Protein AF-A0A9W8A0L0-F1 (afdb_monomer_lite)

Sequence (591 aa):
MSHERRNELFIKKLQQCCIIFDFDDIEGELEGKEAKSKTLEEIIQYITTVKNVLTEDVYPYIFNMISSNLFRTIPPQVINYVDNFDPEEDEPELEPSWPHLQLVYGFFLRFIESSEFNVNLARHFIDQRFILDLLALFDSEDPREREYLKTMLHRIYGKVLTLRAFIRKSINYIFLQFIYESERHNGIAELLEILGSIINGFTLPLKDEHKSFLNRVLLPMHKAKPMAMYHPQLAYCTVQFIDKDSTLAPKIIATLLRYWPKVNSPKEIMYLNELEEILMVTKPEEFFKVLEPVFKKLTECIMSLHFQISERALAFWKNSSIVNFVQNNLDSVLPIVLAGIYGNIAPHWNRNINHQIYATIKLFIESDPALFDECLGEYRKKRAYEVNRRKKSIHMWEHVVKEANKNKETNNVPTNGHSIPSCSPMPDPLYSMGPGSASDTELNEQTIKKMTEELDMLIEHIRNEKPEDAMTSYSIGGMDDSEYSMDASNIESMEQAFGHNQYIYDFSHPIATHMNQQIDQQWAARMSYSDMSDSRSLNDNASHISQSSDLNTDHHIPTSNEAYSTLSTETNDSPPSNIRSQQSSTTQTQT

Structure (mmCIF, N/CA/C/O backbone):
data_AF-A0A9W8A0L0-F1
#
_entry.id   AF-A0A9W8A0L0-F1
#
loop_
_atom_site.group_PDB
_atom_site.id
_atom_site.type_symbol
_atom_site.label_atom_id
_atom_site.label_alt_id
_atom_site.label_comp_id
_atom_site.label_asym_id
_atom_site.label_entity_id
_atom_site.label_seq_id
_atom_site.pdbx_PDB_ins_code
_atom_site.Cartn_x
_atom_site.Cartn_y
_atom_site.Cartn_z
_atom_site.occupancy
_atom_site.B_iso_or_equiv
_atom_site.auth_seq_id
_atom_site.auth_comp_id
_atom_site.auth_asym_id
_atom_site.auth_atom_id
_atom_site.pdbx_PDB_model_num
ATOM 1 N N . MET A 1 1 ? -20.307 6.248 46.772 1.00 56.69 1 MET A N 1
ATOM 2 C CA . MET A 1 1 ? -21.294 5.247 46.296 1.00 56.69 1 MET A CA 1
ATOM 3 C C . MET A 1 1 ? -20.691 3.852 46.422 1.00 56.69 1 MET A C 1
ATOM 5 O O . MET A 1 1 ? -19.475 3.738 46.280 1.00 56.69 1 MET A O 1
ATOM 9 N N . SER A 1 2 ? -21.495 2.809 46.668 1.00 72.19 2 SER A N 1
ATOM 10 C CA . SER A 1 2 ? -21.022 1.410 46.613 1.00 72.19 2 SER A CA 1
ATOM 11 C C . SER A 1 2 ? -20.480 1.062 45.215 1.00 72.19 2 SER A C 1
ATOM 13 O O . SER A 1 2 ? -20.661 1.834 44.269 1.00 72.19 2 SER A O 1
ATOM 15 N N . HIS A 1 3 ? -19.746 -0.048 45.078 1.00 72.00 3 HIS A N 1
ATOM 16 C CA . HIS A 1 3 ? -19.274 -0.503 43.761 1.00 72.00 3 HIS A CA 1
ATOM 17 C C . HIS A 1 3 ? -20.447 -0.933 42.869 1.00 72.00 3 HIS A C 1
ATOM 19 O O . HIS A 1 3 ? -20.570 -0.430 41.759 1.00 72.00 3 HIS A O 1
ATOM 25 N N . GLU A 1 4 ? -21.375 -1.733 43.396 1.00 75.75 4 GLU A N 1
ATOM 26 C CA . GLU A 1 4 ? -22.591 -2.173 42.692 1.00 75.75 4 GLU A CA 1
ATOM 27 C C . GLU A 1 4 ? -23.390 -0.992 42.127 1.00 75.75 4 GLU A C 1
ATOM 29 O O . GLU A 1 4 ? -23.675 -0.942 40.935 1.00 75.75 4 GLU A O 1
ATOM 34 N N . ARG A 1 5 ? -23.659 0.039 42.944 1.00 81.94 5 ARG A N 1
ATOM 35 C CA . ARG A 1 5 ? -24.431 1.208 42.497 1.00 81.94 5 ARG A CA 1
ATOM 36 C C . ARG A 1 5 ? -23.683 2.082 41.481 1.00 81.94 5 ARG A C 1
ATOM 38 O O . ARG A 1 5 ? -24.320 2.857 40.771 1.00 81.94 5 ARG A O 1
ATOM 45 N N . ARG A 1 6 ? -22.349 1.981 41.403 1.00 83.38 6 ARG A N 1
ATOM 46 C CA . ARG A 1 6 ? -21.557 2.594 40.323 1.00 83.38 6 ARG A CA 1
ATOM 47 C C . ARG A 1 6 ? -21.678 1.786 39.030 1.00 83.38 6 ARG A C 1
ATOM 49 O O . ARG A 1 6 ? -21.930 2.394 37.996 1.00 83.38 6 ARG A O 1
ATOM 56 N N . ASN A 1 7 ? -21.623 0.455 39.096 1.00 84.50 7 ASN A N 1
ATOM 57 C CA . ASN A 1 7 ? -21.830 -0.412 37.931 1.00 84.50 7 ASN A CA 1
ATOM 58 C C . ASN A 1 7 ? -23.259 -0.285 37.364 1.00 84.50 7 ASN A C 1
ATOM 60 O O . ASN A 1 7 ? -23.419 -0.134 36.156 1.00 84.50 7 ASN A O 1
ATOM 64 N N . GLU A 1 8 ? -24.293 -0.236 38.212 1.00 88.25 8 GLU A N 1
ATOM 65 C CA . GLU A 1 8 ? -25.675 0.038 37.775 1.00 88.25 8 GLU A CA 1
ATOM 66 C C . GLU A 1 8 ? -25.806 1.382 37.043 1.00 88.25 8 GLU A C 1
ATOM 68 O O . GLU A 1 8 ? -26.499 1.481 36.030 1.00 88.25 8 GLU A O 1
ATOM 73 N N . LEU A 1 9 ? -25.161 2.436 37.561 1.00 90.38 9 LEU A N 1
ATOM 74 C CA . LEU A 1 9 ? -25.181 3.756 36.930 1.00 90.38 9 LEU A CA 1
ATOM 75 C C . LEU A 1 9 ? -24.425 3.741 35.595 1.00 90.38 9 LEU A C 1
ATOM 77 O O . LEU A 1 9 ? -24.888 4.350 34.635 1.00 90.38 9 LEU A O 1
ATOM 81 N N . PHE A 1 10 ? -23.306 3.017 35.520 1.00 90.06 10 PHE A N 1
ATOM 82 C CA . PHE A 1 10 ? -22.529 2.850 34.295 1.00 90.06 10 PHE A CA 1
ATOM 83 C C . PHE A 1 10 ? -23.339 2.155 33.193 1.00 90.06 10 PHE A C 1
ATOM 85 O O . PHE A 1 10 ? -23.422 2.672 32.082 1.00 90.06 10 PHE A O 1
ATOM 92 N N . ILE A 1 11 ? -24.028 1.054 33.518 1.00 92.19 11 ILE A N 1
ATOM 93 C CA . ILE A 1 11 ? -24.929 0.352 32.586 1.00 92.19 11 ILE A CA 1
ATOM 94 C C . ILE A 1 11 ? -26.030 1.291 32.073 1.00 92.19 11 ILE A C 1
ATOM 96 O O . ILE A 1 11 ? -26.274 1.347 30.869 1.00 92.19 11 ILE A O 1
ATOM 100 N N . LYS A 1 12 ? -26.648 2.092 32.952 1.00 92.62 12 LYS A N 1
ATOM 101 C CA . LYS A 1 12 ? -27.670 3.071 32.543 1.00 92.62 12 LYS A CA 1
ATOM 102 C C . LYS A 1 12 ? -27.126 4.151 31.607 1.00 92.62 12 LYS A C 1
ATOM 104 O O . LYS A 1 12 ? -27.813 4.516 30.658 1.00 92.62 12 LYS A O 1
ATOM 109 N N . LYS A 1 13 ? -25.901 4.636 31.836 1.00 93.56 13 LYS A N 1
ATOM 110 C CA . LYS A 1 13 ? -25.249 5.600 30.935 1.00 93.56 13 LYS A CA 1
ATOM 111 C C . LYS A 1 13 ? -24.932 4.979 29.570 1.00 93.56 13 LYS A C 1
ATOM 113 O O . LYS A 1 13 ? -25.239 5.592 28.556 1.00 93.56 13 LYS A O 1
ATOM 118 N N . LEU A 1 14 ? -24.438 3.736 29.523 1.00 93.38 14 LEU A N 1
ATOM 119 C CA . LEU A 1 14 ? -24.243 3.000 28.262 1.00 93.38 14 LEU A CA 1
ATOM 120 C C . LEU A 1 14 ? -25.555 2.830 27.476 1.00 93.38 14 LEU A C 1
ATOM 122 O O . LEU A 1 14 ? -25.576 3.040 26.266 1.00 93.38 14 LEU A O 1
ATOM 126 N N . GLN A 1 15 ? -26.656 2.497 28.160 1.00 93.94 15 GLN A N 1
ATOM 127 C CA . GLN A 1 15 ? -27.988 2.403 27.550 1.00 93.94 15 GLN A CA 1
ATOM 128 C C . GLN A 1 15 ? -28.473 3.755 27.004 1.00 93.94 15 GLN A C 1
ATOM 130 O O . GLN A 1 15 ? -29.005 3.805 25.900 1.00 93.94 15 GLN A O 1
ATOM 135 N N . GLN A 1 16 ? -28.247 4.855 27.728 1.00 91.69 16 GLN A N 1
ATOM 136 C CA . GLN A 1 16 ? -28.573 6.205 27.254 1.00 91.69 16 GLN A CA 1
ATOM 137 C C . GLN A 1 16 ? -27.762 6.584 26.000 1.00 91.69 16 GLN A C 1
ATOM 139 O O . GLN A 1 16 ? -28.307 7.166 25.066 1.00 91.69 16 GLN A O 1
ATOM 144 N N . CYS A 1 17 ? -26.489 6.188 25.927 1.00 94.06 17 CYS A N 1
ATOM 145 C CA . CYS A 1 17 ? -25.644 6.390 24.747 1.00 94.06 17 CYS A CA 1
ATOM 146 C C . CYS A 1 17 ? -26.036 5.530 23.526 1.00 94.06 17 CYS A C 1
ATOM 148 O O . CYS A 1 17 ? -25.494 5.758 22.446 1.00 94.06 17 CYS A O 1
ATOM 150 N N . CYS A 1 18 ? -26.970 4.577 23.655 1.00 93.50 18 CYS A N 1
ATOM 151 C CA . CYS A 1 18 ? -27.536 3.846 22.511 1.00 93.50 18 CYS A CA 1
ATOM 152 C C . CYS A 1 18 ? -28.549 4.681 21.704 1.00 93.50 18 CYS A C 1
ATOM 154 O O . CYS A 1 18 ? -28.929 4.264 20.615 1.00 93.50 18 CYS A O 1
ATOM 156 N N . ILE A 1 19 ? -29.008 5.829 22.222 1.00 91.19 19 ILE A N 1
ATOM 157 C CA . ILE A 1 19 ? -29.920 6.725 21.499 1.00 91.19 19 ILE A CA 1
ATOM 158 C C . ILE A 1 19 ? -29.144 7.397 20.358 1.00 91.19 19 ILE A C 1
ATOM 160 O O . ILE A 1 19 ? -28.115 8.043 20.588 1.00 91.19 19 ILE A O 1
ATOM 164 N N . ILE A 1 20 ? -29.622 7.213 19.129 1.00 89.12 20 ILE A N 1
ATOM 165 C CA . ILE A 1 20 ? -29.089 7.848 17.920 1.00 89.12 20 ILE A CA 1
ATOM 166 C C . ILE A 1 20 ? -29.772 9.210 17.769 1.00 89.12 20 ILE A C 1
ATOM 168 O O . ILE A 1 20 ? -30.977 9.313 17.981 1.00 89.12 20 ILE A O 1
ATOM 172 N N . PHE A 1 21 ? -28.990 10.232 17.429 1.00 88.56 21 PHE A N 1
ATOM 173 C CA . PHE A 1 21 ? -29.472 11.577 17.124 1.00 88.56 21 PHE A CA 1
ATOM 174 C C . PHE A 1 21 ? -29.229 11.845 15.644 1.00 88.56 21 PHE A C 1
ATOM 176 O O . PHE A 1 21 ? -28.191 11.437 15.124 1.00 88.56 21 PHE A O 1
ATOM 183 N N . ASP A 1 22 ? -30.165 12.530 14.999 1.00 86.62 22 ASP A N 1
ATOM 184 C CA . ASP A 1 22 ? -30.012 13.009 13.628 1.00 86.62 22 ASP A CA 1
ATOM 185 C C . ASP A 1 22 ? -29.116 14.260 13.619 1.00 86.62 22 ASP A C 1
ATOM 187 O O . ASP A 1 22 ? -29.352 15.190 14.394 1.00 86.62 22 ASP A O 1
ATOM 191 N N . PHE A 1 23 ? -28.062 14.263 12.802 1.00 86.12 23 PHE A N 1
ATOM 192 C CA . PHE A 1 23 ? -27.129 15.385 12.655 1.00 86.12 23 PHE A CA 1
ATOM 193 C C . PHE A 1 23 ? -27.346 16.201 11.374 1.00 86.12 23 PHE A C 1
ATOM 195 O O . PHE A 1 23 ? -26.763 17.281 11.273 1.00 86.12 23 PHE A O 1
ATOM 202 N N . ASP A 1 24 ? -28.216 15.752 10.464 1.00 84.06 24 ASP A N 1
ATOM 203 C CA . ASP A 1 24 ? -28.602 16.513 9.272 1.00 84.06 24 ASP A CA 1
ATOM 204 C C . ASP A 1 24 ? -29.518 17.690 9.666 1.00 84.06 24 ASP A C 1
ATOM 206 O O . ASP A 1 24 ? -29.421 18.788 9.113 1.00 84.06 24 ASP A O 1
ATOM 210 N N . ASP A 1 25 ? -30.348 17.508 10.702 1.00 85.25 25 ASP A N 1
ATOM 211 C CA . ASP A 1 25 ? -30.996 18.611 11.419 1.00 85.25 25 ASP A CA 1
ATOM 212 C C . ASP A 1 25 ? -30.036 19.223 12.457 1.00 85.25 25 ASP A C 1
ATOM 214 O O . ASP A 1 25 ? -29.874 18.718 13.571 1.00 85.25 25 ASP A O 1
ATOM 218 N N . ILE A 1 26 ? -29.402 20.340 12.098 1.00 77.38 26 ILE A N 1
ATOM 219 C CA . ILE A 1 26 ? -28.448 21.064 12.955 1.00 77.38 26 ILE A CA 1
ATOM 220 C C . ILE A 1 26 ? -29.126 21.662 14.204 1.00 77.38 26 ILE A C 1
ATOM 222 O O . ILE A 1 26 ? -28.501 21.719 15.266 1.00 77.38 26 ILE A O 1
ATOM 226 N N . GLU A 1 27 ? -30.387 22.097 14.109 1.00 77.50 27 GLU A N 1
ATOM 227 C CA . GLU A 1 27 ? -31.102 22.782 15.202 1.00 77.50 27 GLU A CA 1
ATOM 228 C C . GLU A 1 27 ? -31.873 21.802 16.108 1.00 77.50 27 GLU A C 1
ATOM 230 O O . GLU A 1 27 ? -32.135 22.097 17.280 1.00 77.50 27 GLU A O 1
ATOM 235 N N . GLY A 1 28 ? -32.185 20.609 15.599 1.00 80.19 28 GLY A N 1
ATOM 236 C CA . GLY A 1 28 ? -32.862 19.535 16.318 1.00 80.19 28 GLY A CA 1
ATOM 237 C C . GLY A 1 28 ? -32.078 18.987 17.515 1.00 80.19 28 GLY A C 1
ATOM 238 O O . GLY A 1 28 ? -30.883 18.698 17.441 1.00 80.19 28 GLY A O 1
ATOM 239 N N . GLU A 1 29 ? -32.784 18.797 18.633 1.00 82.75 29 GLU A N 1
ATOM 240 C CA . GLU A 1 29 ? -32.350 18.036 19.821 1.00 82.75 29 GLU A CA 1
ATOM 241 C C . GLU A 1 29 ? -30.979 18.418 20.428 1.00 82.75 29 GLU A C 1
ATOM 243 O O . GLU A 1 29 ? -30.316 17.586 21.053 1.00 82.75 29 GLU A O 1
ATOM 248 N N . LEU A 1 30 ? -30.565 19.688 20.314 1.00 88.06 30 LEU A N 1
ATOM 249 C CA . LEU A 1 30 ? -29.277 20.205 20.812 1.00 88.06 30 LEU A CA 1
ATOM 250 C C . LEU A 1 30 ? -28.946 19.805 22.264 1.00 88.06 30 LEU A C 1
ATOM 252 O O . LEU A 1 30 ? -27.833 19.353 22.535 1.00 88.06 30 LEU A O 1
ATOM 256 N N . GLU A 1 31 ? -29.904 19.906 23.196 1.00 89.25 31 GLU A N 1
ATOM 257 C CA . GLU A 1 31 ? -29.702 19.487 24.595 1.00 89.25 31 GLU A CA 1
ATOM 258 C C . GLU A 1 31 ? -29.417 17.979 24.718 1.00 89.25 31 GLU A C 1
ATOM 260 O O . GLU A 1 31 ? -28.574 17.563 25.515 1.00 89.25 31 GLU A O 1
ATOM 265 N N . GLY A 1 32 ? -30.085 17.151 23.907 1.00 89.44 32 GLY A N 1
ATOM 266 C CA . GLY A 1 32 ? -29.875 15.703 23.858 1.00 89.44 32 GLY A CA 1
ATOM 267 C C . GLY A 1 32 ? -28.516 15.340 23.258 1.00 89.44 32 GLY A C 1
ATOM 268 O O . GLY A 1 32 ? -27.784 14.526 23.833 1.00 89.44 32 GLY A O 1
ATOM 269 N N . LYS A 1 33 ? -28.138 16.013 22.163 1.00 90.94 33 LYS A N 1
ATOM 270 C CA . LYS A 1 33 ? -26.823 15.890 21.522 1.00 90.94 33 LYS A CA 1
ATOM 271 C C . LYS A 1 33 ? -25.694 16.235 22.494 1.00 90.94 33 LYS A C 1
ATOM 273 O O . LYS A 1 33 ? -24.776 15.430 22.661 1.00 90.94 33 LYS A O 1
ATOM 278 N N . GLU A 1 34 ? -25.780 17.372 23.185 1.00 92.06 34 GLU A N 1
ATOM 279 C CA . GLU A 1 34 ? -24.768 17.801 24.159 1.00 92.06 34 GLU A CA 1
ATOM 280 C C . GLU A 1 34 ? -24.720 16.870 25.388 1.00 92.06 34 GLU A C 1
ATOM 282 O O . GLU A 1 34 ? -23.637 16.498 25.853 1.00 92.06 34 GLU A O 1
ATOM 287 N N . ALA A 1 35 ? -25.879 16.428 25.891 1.00 93.31 35 ALA A N 1
ATOM 288 C CA . ALA A 1 35 ? -25.957 15.486 27.006 1.00 93.31 35 ALA A CA 1
ATOM 289 C C . ALA A 1 35 ? -25.323 14.126 26.669 1.00 93.31 35 ALA A C 1
ATOM 291 O O . ALA A 1 35 ? -24.620 13.557 27.513 1.00 93.31 35 ALA A O 1
ATOM 292 N N . LYS A 1 36 ? -25.517 13.606 25.447 1.00 94.75 36 LYS A N 1
ATOM 293 C CA . LYS A 1 36 ? -24.861 12.370 24.992 1.00 94.75 36 LYS A CA 1
ATOM 294 C C . LYS A 1 36 ? -23.346 12.548 24.879 1.00 94.75 36 LYS A C 1
ATOM 296 O O . LYS A 1 36 ? -22.633 11.683 25.384 1.00 94.75 36 LYS A O 1
ATOM 301 N N . SER A 1 37 ? -22.854 13.663 24.327 1.00 93.94 37 SER A N 1
ATOM 302 C CA . SER A 1 37 ? -21.410 13.955 24.260 1.00 93.94 37 SER A CA 1
ATOM 303 C C . SER A 1 37 ? -20.766 13.962 25.650 1.00 93.94 37 SER A C 1
ATOM 305 O O . SER A 1 37 ? -19.864 13.167 25.909 1.00 93.94 37 SER A O 1
ATOM 307 N N . LYS A 1 38 ? -21.307 14.750 26.592 1.00 94.94 38 LYS A N 1
ATOM 308 C CA . LYS A 1 38 ? -20.821 14.807 27.987 1.00 94.94 38 LYS A CA 1
ATOM 309 C C . LYS A 1 38 ? -20.859 13.438 28.678 1.00 94.94 38 LYS A C 1
ATOM 311 O O . LYS A 1 38 ? -19.954 13.091 29.434 1.00 94.94 38 LYS A O 1
ATOM 316 N N . THR A 1 39 ? -21.893 12.636 28.410 1.00 94.56 39 THR A N 1
ATOM 317 C CA . THR A 1 39 ? -22.023 11.283 28.977 1.00 94.56 39 THR A CA 1
ATOM 318 C C . THR A 1 39 ? -20.973 10.324 28.408 1.00 94.56 39 THR A C 1
ATOM 320 O O . THR A 1 39 ? -20.394 9.545 29.166 1.00 94.56 39 THR A O 1
ATOM 323 N N . LEU A 1 40 ? -20.685 10.391 27.102 1.00 95.31 40 LEU A N 1
ATOM 324 C CA . LEU A 1 40 ? -19.630 9.602 26.458 1.00 95.31 40 LEU A CA 1
ATOM 325 C C . LEU A 1 40 ? -18.234 10.004 26.960 1.00 95.31 40 LEU A C 1
ATOM 327 O O . LEU A 1 40 ? -17.440 9.128 27.298 1.00 95.31 40 LEU A O 1
ATOM 331 N N . GLU A 1 41 ? -17.948 11.301 27.087 1.00 95.06 41 GLU A N 1
ATOM 332 C CA . GLU A 1 41 ? -16.695 11.810 27.668 1.00 95.06 41 GLU A CA 1
ATOM 333 C C . GLU A 1 41 ? -16.472 11.299 29.100 1.00 95.06 41 GLU A C 1
ATOM 335 O O . GLU A 1 41 ? -15.398 10.782 29.419 1.00 95.06 41 GLU A O 1
ATOM 340 N N . GLU A 1 42 ? -17.500 11.365 29.953 1.00 94.19 42 GLU A N 1
ATOM 341 C CA . GLU A 1 42 ? -17.435 10.848 31.324 1.00 94.19 42 GLU A CA 1
ATOM 342 C C . GLU A 1 42 ? -17.219 9.324 31.349 1.00 94.19 42 GLU A C 1
ATOM 344 O O . GLU A 1 42 ? -16.415 8.827 32.139 1.00 94.19 42 GLU A O 1
ATOM 349 N N . ILE A 1 43 ? -17.878 8.571 30.459 1.00 93.44 43 ILE A N 1
ATOM 350 C CA . ILE A 1 43 ? -17.669 7.123 30.286 1.00 93.44 43 ILE A CA 1
ATOM 351 C C . ILE A 1 43 ? -16.207 6.821 29.903 1.00 93.44 43 ILE A C 1
ATOM 353 O O . ILE A 1 43 ? -15.587 5.940 30.507 1.00 93.44 43 ILE A O 1
ATOM 357 N N . ILE A 1 44 ? -15.634 7.555 28.942 1.00 93.31 44 ILE A N 1
ATOM 358 C CA . ILE A 1 44 ? -14.237 7.396 28.496 1.00 93.31 44 ILE A CA 1
ATOM 359 C C . ILE A 1 44 ? -13.270 7.700 29.645 1.00 93.31 44 ILE A C 1
ATOM 361 O O . ILE A 1 44 ? -12.341 6.925 29.905 1.00 93.31 44 ILE A O 1
ATOM 365 N N . GLN A 1 45 ? -13.496 8.800 30.368 1.00 92.69 45 GLN A N 1
ATOM 366 C CA . GLN A 1 45 ? -12.690 9.170 31.528 1.00 92.69 45 GLN A CA 1
ATOM 367 C C . GLN A 1 45 ? -12.788 8.106 32.629 1.00 92.69 45 GLN A C 1
ATOM 369 O O . GLN A 1 45 ? -11.770 7.737 33.221 1.00 92.69 45 GLN A O 1
ATOM 374 N N . TYR A 1 46 ? -13.983 7.564 32.875 1.00 90.38 46 TYR A N 1
ATOM 375 C CA . TYR A 1 46 ? -14.223 6.546 33.893 1.00 90.38 46 TYR A CA 1
ATOM 376 C C . TYR A 1 46 ? -13.464 5.243 33.605 1.00 90.38 46 TYR A C 1
ATOM 378 O O . TYR A 1 46 ? -12.731 4.785 34.483 1.00 90.38 46 TYR A O 1
ATOM 386 N N . ILE A 1 47 ? -13.534 4.697 32.379 1.00 89.75 47 ILE A N 1
ATOM 387 C CA . ILE A 1 47 ? -12.783 3.471 32.030 1.00 89.75 47 ILE A CA 1
ATOM 388 C C . ILE A 1 47 ? -11.262 3.677 31.988 1.00 89.75 47 ILE A C 1
ATOM 390 O O . ILE A 1 47 ? -10.509 2.719 32.131 1.00 89.75 47 ILE A O 1
ATOM 394 N N . THR A 1 48 ? -10.803 4.916 31.782 1.00 88.06 48 THR A N 1
ATOM 395 C CA . THR A 1 48 ? -9.369 5.243 31.713 1.00 88.06 48 THR A CA 1
ATOM 396 C C . THR A 1 48 ? -8.762 5.455 33.105 1.00 88.06 48 THR A C 1
ATOM 398 O O . THR A 1 48 ? -7.589 5.158 33.322 1.00 88.06 48 THR A O 1
ATOM 401 N N . THR A 1 49 ? -9.540 5.978 34.059 1.00 87.88 49 THR A N 1
ATOM 402 C CA . THR A 1 49 ? -9.047 6.362 35.396 1.00 87.88 49 THR A CA 1
ATOM 403 C C . THR A 1 49 ? -9.312 5.321 36.481 1.00 87.88 49 THR A C 1
ATOM 405 O O . THR A 1 49 ? -8.507 5.193 37.407 1.00 87.88 49 THR A O 1
ATOM 408 N N . VAL A 1 50 ? -10.419 4.578 36.402 1.00 86.06 50 VAL A N 1
ATOM 409 C CA . VAL A 1 50 ? -10.843 3.647 37.454 1.00 86.06 50 VAL A CA 1
ATOM 410 C C . VAL A 1 50 ? -10.546 2.208 37.043 1.00 86.06 50 VAL A C 1
ATOM 412 O O . VAL A 1 50 ? -10.943 1.759 35.975 1.00 86.06 50 VAL A O 1
ATOM 415 N N . LYS A 1 51 ? -9.865 1.473 37.929 1.00 81.88 51 LYS A N 1
ATOM 416 C CA . LYS A 1 51 ? -9.545 0.051 37.744 1.00 81.88 51 LYS A CA 1
ATOM 417 C C . LYS A 1 51 ? -10.663 -0.871 38.236 1.00 81.88 51 LYS A C 1
ATOM 419 O O . LYS A 1 51 ? -11.374 -0.544 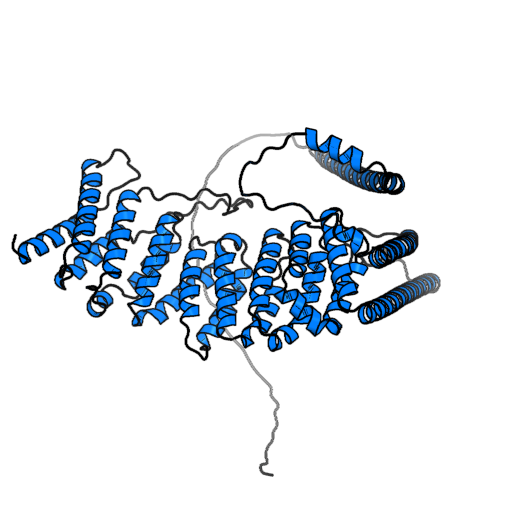39.189 1.00 81.88 51 LYS A O 1
ATOM 424 N N . ASN A 1 52 ? -10.728 -2.056 37.642 1.00 81.06 52 ASN A N 1
ATOM 425 C CA . ASN A 1 52 ? -11.715 -3.121 37.821 1.00 81.06 52 ASN A CA 1
ATOM 426 C C . ASN A 1 52 ? -13.154 -2.684 37.498 1.00 81.06 52 ASN A C 1
ATOM 428 O O . ASN A 1 52 ? -14.091 -3.006 38.230 1.00 81.06 52 ASN A O 1
ATOM 432 N N . VAL A 1 53 ? -13.326 -1.934 36.404 1.00 83.12 53 VAL A N 1
ATOM 433 C CA . VAL A 1 53 ? -14.649 -1.484 35.916 1.00 83.12 53 VAL A CA 1
ATOM 434 C C . VAL A 1 53 ? -15.288 -2.516 34.980 1.00 83.12 53 VAL A C 1
ATOM 436 O O . VAL A 1 53 ? -16.510 -2.670 34.962 1.00 83.12 53 VAL A O 1
ATOM 439 N N . LEU A 1 54 ? -14.476 -3.256 34.218 1.00 84.25 54 LEU A N 1
ATOM 440 C CA . LEU A 1 54 ? -14.935 -4.168 33.163 1.00 84.25 54 LEU A CA 1
ATOM 441 C C . LEU A 1 54 ? -15.398 -5.531 33.714 1.00 84.25 54 LEU A C 1
ATOM 443 O O . LEU A 1 54 ? -14.804 -6.571 33.435 1.00 84.25 54 LEU A O 1
ATOM 447 N N . THR A 1 55 ? -16.472 -5.517 34.505 1.00 84.69 55 THR A N 1
ATOM 448 C CA . THR A 1 55 ? -17.165 -6.733 34.981 1.00 84.69 55 THR A CA 1
ATOM 449 C C . THR A 1 55 ? -17.944 -7.438 33.863 1.00 84.69 55 THR A C 1
ATOM 451 O O . THR A 1 55 ? -18.334 -6.803 32.886 1.00 84.69 55 THR A O 1
ATOM 454 N N . GLU A 1 56 ? -18.178 -8.747 33.998 1.00 85.50 56 GLU A N 1
ATOM 455 C CA . GLU A 1 56 ? -18.797 -9.595 32.962 1.00 85.50 56 GLU A CA 1
ATOM 456 C C . GLU A 1 56 ? -20.170 -9.079 32.497 1.00 85.50 56 GLU A C 1
ATOM 458 O O . GLU A 1 56 ? -20.393 -8.934 31.294 1.00 85.50 56 GLU A O 1
ATOM 463 N N . ASP A 1 57 ? -21.025 -8.665 33.437 1.00 87.81 57 ASP A N 1
ATOM 464 C CA . ASP A 1 57 ? -22.378 -8.144 33.179 1.00 87.81 57 ASP A CA 1
ATOM 465 C C . ASP A 1 57 ? -22.413 -6.877 32.306 1.00 87.81 57 ASP A C 1
ATOM 467 O O . ASP A 1 57 ? -23.458 -6.509 31.771 1.00 87.81 57 ASP A O 1
ATOM 471 N N . VAL A 1 58 ? -21.282 -6.179 32.170 1.00 90.81 58 VAL A N 1
ATOM 472 C CA . VAL A 1 58 ? -21.170 -4.895 31.462 1.00 90.81 58 VAL A CA 1
ATOM 473 C C . VAL A 1 58 ? -20.848 -5.085 29.972 1.00 90.81 58 VAL A C 1
ATOM 475 O O . VAL A 1 58 ? -21.210 -4.232 29.158 1.00 90.81 58 VAL A O 1
ATOM 478 N N . TYR A 1 59 ? -20.235 -6.212 29.585 1.00 91.88 59 TYR A N 1
ATOM 479 C CA . TYR A 1 59 ? -19.849 -6.497 28.193 1.00 91.88 59 TYR A CA 1
ATOM 480 C C . TYR A 1 59 ? -21.031 -6.415 27.201 1.00 91.88 59 TYR A C 1
ATOM 482 O O . TYR A 1 59 ? -20.872 -5.729 26.188 1.00 91.88 59 TYR A O 1
ATOM 490 N N . PRO A 1 60 ? -22.222 -7.003 27.466 1.00 93.38 60 PRO A N 1
ATOM 491 C CA . PRO A 1 60 ? -23.362 -6.909 26.550 1.00 93.38 60 PRO A CA 1
ATOM 492 C C . PRO A 1 60 ? -23.779 -5.462 26.254 1.00 93.38 60 PRO A C 1
ATOM 494 O O . PRO A 1 60 ? -24.040 -5.114 25.106 1.00 93.38 60 PRO A O 1
ATOM 497 N N . TYR A 1 61 ? -23.804 -4.600 27.276 1.00 93.44 61 TYR A N 1
ATOM 498 C CA . TYR A 1 61 ? -24.214 -3.200 27.134 1.00 93.44 61 TYR A CA 1
ATOM 499 C C . TYR A 1 61 ? -23.172 -2.362 26.388 1.00 93.44 61 TYR A C 1
ATOM 501 O O . TYR A 1 61 ? -23.545 -1.503 25.591 1.00 93.44 61 TYR A O 1
ATOM 509 N N . ILE A 1 62 ? -21.880 -2.643 26.595 1.00 94.00 62 ILE A N 1
ATOM 510 C CA . ILE A 1 62 ? -20.783 -2.042 25.824 1.00 94.00 62 ILE A CA 1
ATOM 511 C C . ILE A 1 62 ? -20.929 -2.385 24.338 1.00 94.00 62 ILE A C 1
ATOM 513 O O . ILE A 1 62 ? -20.979 -1.479 23.508 1.00 94.00 62 ILE A O 1
ATOM 517 N N . PHE A 1 63 ? -21.056 -3.671 23.996 1.00 93.94 63 PHE A N 1
ATOM 518 C CA . PHE A 1 63 ? -21.172 -4.091 22.598 1.00 93.94 63 PHE A CA 1
ATOM 519 C C . PHE A 1 63 ? -22.477 -3.628 21.944 1.00 93.94 63 PHE A C 1
ATOM 521 O O . PHE A 1 63 ? -22.452 -3.266 20.770 1.00 93.94 63 PHE A O 1
ATOM 528 N N . ASN A 1 64 ? -23.587 -3.552 22.685 1.00 94.12 64 ASN A N 1
ATOM 529 C CA . ASN A 1 64 ? -24.834 -2.974 22.182 1.00 94.12 64 ASN A CA 1
ATOM 530 C C . ASN A 1 64 ? -24.689 -1.477 21.864 1.00 94.12 64 ASN A C 1
ATOM 532 O O . ASN A 1 64 ? -25.121 -1.036 20.801 1.00 94.12 64 ASN A O 1
ATOM 536 N N . MET A 1 65 ? -24.048 -0.705 22.750 1.00 95.06 65 MET A N 1
ATOM 537 C CA . MET A 1 65 ? -23.801 0.727 22.541 1.00 95.06 65 MET A CA 1
ATOM 538 C C . MET A 1 65 ? -22.903 0.969 21.322 1.00 95.06 65 MET A C 1
ATOM 540 O O . MET A 1 65 ? -23.249 1.781 20.467 1.00 95.06 65 MET A O 1
ATOM 544 N N . ILE A 1 66 ? -21.812 0.207 21.188 1.00 94.25 66 ILE A N 1
ATOM 545 C CA . ILE A 1 66 ? -20.916 0.273 20.024 1.00 94.25 66 ILE A CA 1
ATOM 546 C C . ILE A 1 66 ? -21.672 -0.082 18.737 1.00 94.25 66 ILE A C 1
ATOM 548 O O . ILE A 1 66 ? -21.661 0.695 17.788 1.00 94.25 66 ILE A O 1
ATOM 552 N N . SER A 1 67 ? -22.368 -1.223 18.715 1.00 93.81 67 SER A N 1
ATOM 553 C CA . SER A 1 67 ? -23.041 -1.721 17.507 1.00 93.81 67 SER A CA 1
ATOM 554 C C . SER A 1 67 ? -24.152 -0.781 17.036 1.00 93.81 67 SER A C 1
ATOM 556 O O . SER A 1 67 ? -24.278 -0.557 15.839 1.00 93.81 67 SER A O 1
ATOM 558 N N . SER A 1 68 ? -24.911 -0.190 17.970 1.00 92.69 68 SER A N 1
ATOM 559 C CA . SER A 1 68 ? -26.010 0.737 17.652 1.00 92.69 68 SER A CA 1
ATOM 560 C C . SER A 1 68 ? -25.530 2.084 17.106 1.00 92.69 68 SER A C 1
ATOM 562 O O . SER A 1 68 ? -26.290 2.754 16.422 1.00 92.69 68 SER A O 1
ATOM 564 N N . ASN A 1 69 ? -24.301 2.506 17.428 1.00 93.69 69 ASN A N 1
ATOM 565 C CA . ASN A 1 69 ? -23.755 3.786 16.969 1.00 93.69 69 ASN A CA 1
ATOM 566 C C . ASN A 1 69 ? -22.862 3.642 15.724 1.00 93.69 69 ASN A C 1
ATOM 568 O O . ASN A 1 69 ? -22.872 4.535 14.887 1.00 93.69 69 ASN A O 1
ATOM 572 N N . LEU A 1 70 ? -22.076 2.564 15.604 1.00 93.25 70 LEU A N 1
ATOM 573 C CA . LEU A 1 70 ? -21.097 2.424 14.517 1.00 93.25 70 LEU A CA 1
ATOM 574 C C . LEU A 1 70 ? -21.662 1.733 13.271 1.00 93.25 70 LEU A C 1
ATOM 576 O O . LEU A 1 70 ? -21.396 2.182 12.157 1.00 93.25 70 LEU A O 1
ATOM 580 N N . PHE A 1 71 ? -22.410 0.634 13.431 1.00 93.62 71 PHE A N 1
ATOM 581 C CA . PHE A 1 71 ? -22.805 -0.221 12.307 1.00 93.62 71 PHE A CA 1
ATOM 582 C C . PHE A 1 71 ? -24.010 0.350 11.554 1.00 93.62 71 PHE A C 1
ATOM 584 O O . PHE A 1 71 ? -25.157 -0.051 11.758 1.00 93.62 71 PHE A O 1
ATOM 591 N N . ARG A 1 72 ? -23.712 1.286 10.652 1.00 90.12 72 ARG A N 1
ATOM 592 C CA . ARG A 1 72 ? -24.633 1.890 9.686 1.00 90.12 72 ARG A CA 1
ATOM 593 C C . ARG A 1 72 ? -24.297 1.450 8.261 1.00 90.12 72 ARG A C 1
ATOM 595 O O . ARG A 1 72 ? -23.195 0.980 7.988 1.00 90.12 72 ARG A O 1
ATOM 602 N N . THR A 1 73 ? -25.254 1.601 7.349 1.00 85.81 73 THR A N 1
ATOM 603 C CA . THR A 1 73 ? -24.956 1.528 5.909 1.00 85.81 73 THR A CA 1
ATOM 604 C C . THR A 1 73 ? -24.328 2.859 5.509 1.00 85.81 73 THR A C 1
ATOM 606 O O . THR A 1 73 ? -24.887 3.900 5.847 1.00 85.81 73 THR A O 1
ATOM 609 N N . ILE A 1 74 ? -23.175 2.833 4.839 1.00 84.06 74 ILE A N 1
ATOM 610 C CA . ILE A 1 74 ? -22.539 4.044 4.299 1.00 84.06 74 ILE A CA 1
ATOM 611 C C . ILE A 1 74 ? -23.479 4.639 3.232 1.00 84.06 74 ILE A C 1
ATOM 613 O O . ILE A 1 74 ? -24.072 3.861 2.472 1.00 84.06 74 ILE A O 1
ATOM 617 N N . PRO A 1 75 ? -23.668 5.972 3.174 1.00 78.81 75 PRO A N 1
ATOM 618 C CA . PRO A 1 75 ? -24.467 6.601 2.126 1.00 78.81 75 PRO A CA 1
ATOM 619 C C . PRO A 1 75 ? -23.960 6.226 0.719 1.00 78.81 75 PRO A C 1
ATOM 621 O O . PRO A 1 75 ? -22.781 5.920 0.535 1.00 78.81 75 PRO A O 1
ATOM 624 N N . PRO A 1 76 ? -24.840 6.207 -0.298 1.00 74.81 76 PRO A N 1
ATOM 625 C CA . PRO A 1 76 ? -24.444 5.864 -1.657 1.00 74.81 76 PRO A CA 1
ATOM 626 C C . PRO A 1 76 ? -23.519 6.946 -2.228 1.00 74.81 76 PRO A C 1
ATOM 628 O O . PRO A 1 76 ? -23.987 8.006 -2.636 1.00 74.81 76 PRO A O 1
ATOM 631 N N . GLN A 1 77 ? -22.222 6.636 -2.285 1.00 69.06 77 GLN A N 1
ATOM 632 C CA . GLN A 1 77 ? -21.172 7.485 -2.852 1.00 69.06 77 GLN A CA 1
ATOM 633 C C . GLN A 1 77 ? -21.602 8.045 -4.215 1.00 69.06 77 GLN A C 1
ATOM 635 O O . GLN A 1 77 ? -21.907 7.270 -5.133 1.00 69.06 77 GLN A O 1
ATOM 640 N N . VAL A 1 78 ? -21.589 9.370 -4.384 1.00 60.66 78 VAL A N 1
ATOM 641 C CA . VAL A 1 78 ? -22.016 10.007 -5.639 1.00 60.66 78 VAL A CA 1
ATOM 642 C C . VAL A 1 78 ? -21.122 9.508 -6.778 1.00 60.66 78 VAL A C 1
ATOM 644 O O . VAL A 1 78 ? -19.899 9.653 -6.749 1.00 60.66 78 VAL A O 1
ATOM 647 N N . ILE A 1 79 ? -21.721 8.844 -7.771 1.00 57.78 79 ILE A N 1
ATOM 648 C CA . ILE A 1 79 ? -20.992 8.357 -8.945 1.00 57.78 79 ILE A CA 1
ATOM 649 C C . ILE A 1 79 ? -21.021 9.462 -9.997 1.00 57.78 79 ILE A C 1
ATOM 651 O O . ILE A 1 79 ? -21.943 9.542 -10.813 1.00 57.78 79 ILE A O 1
ATOM 655 N N . ASN A 1 80 ? -19.992 10.304 -9.993 1.00 55.53 80 ASN A N 1
ATOM 656 C CA . ASN A 1 80 ? -19.717 11.198 -11.108 1.00 55.53 80 ASN A CA 1
ATOM 657 C C . ASN A 1 80 ? -19.246 10.353 -12.305 1.00 55.53 80 ASN A C 1
ATOM 659 O O . ASN A 1 80 ? -18.059 10.125 -12.494 1.00 55.53 80 ASN A O 1
ATOM 663 N N . TYR A 1 81 ? -20.192 9.880 -13.128 1.00 51.34 81 TYR A N 1
ATOM 664 C CA . TYR A 1 81 ? -19.962 9.087 -14.354 1.00 51.34 81 TYR A CA 1
ATOM 665 C C . TYR A 1 81 ? -19.223 9.842 -15.485 1.00 51.34 81 TYR A C 1
ATOM 667 O O . TYR A 1 81 ? -19.256 9.426 -16.643 1.00 51.34 81 TYR A O 1
ATOM 675 N N . VAL A 1 82 ? -18.590 10.972 -15.180 1.00 48.75 82 VAL A N 1
ATOM 676 C CA . VAL A 1 82 ? -17.756 11.729 -16.116 1.00 48.75 82 VAL A CA 1
ATOM 677 C C . VAL A 1 82 ? -16.337 11.164 -16.024 1.00 48.75 82 VAL A C 1
ATOM 679 O O . VAL A 1 82 ? -15.864 10.896 -14.925 1.00 48.75 82 VAL A O 1
ATOM 682 N N . ASP A 1 83 ? -15.641 11.019 -17.157 1.00 51.84 83 ASP A N 1
ATOM 683 C CA . ASP A 1 83 ? -14.273 10.459 -17.285 1.00 51.84 83 ASP A CA 1
ATOM 684 C C . ASP A 1 83 ? -13.161 11.227 -16.513 1.00 51.84 83 ASP A C 1
ATOM 686 O O . ASP A 1 83 ? -11.975 10.954 -16.688 1.00 51.84 83 ASP A O 1
ATOM 690 N N . ASN A 1 84 ? -13.542 12.164 -15.639 1.00 57.03 84 ASN A N 1
ATOM 691 C CA . ASN A 1 84 ? -12.688 13.041 -14.843 1.00 57.03 84 ASN A CA 1
ATOM 692 C C . ASN A 1 84 ? -12.784 12.752 -13.327 1.00 57.03 84 ASN A C 1
ATOM 694 O O . ASN A 1 84 ? -12.492 13.641 -12.535 1.00 57.03 84 ASN A O 1
ATOM 698 N N . PHE A 1 85 ? -13.234 11.564 -12.900 1.00 58.97 85 PHE A N 1
ATOM 699 C CA . PHE A 1 85 ? -13.129 11.159 -11.489 1.00 58.97 85 PHE A CA 1
ATOM 700 C C . PHE A 1 85 ? -11.650 10.940 -11.140 1.00 58.97 85 PHE A C 1
ATOM 702 O O . PHE A 1 85 ? -11.117 9.840 -11.334 1.00 58.97 85 PHE A O 1
ATOM 709 N N . ASP A 1 86 ? -10.990 11.999 -10.672 1.00 67.06 86 ASP A N 1
ATOM 710 C CA . ASP A 1 86 ? -9.703 11.906 -10.000 1.00 67.06 86 ASP A CA 1
ATOM 711 C C . ASP A 1 86 ? -9.940 11.899 -8.484 1.00 67.06 86 ASP A C 1
ATOM 713 O O . ASP A 1 86 ? -10.211 12.950 -7.897 1.00 67.06 86 ASP A O 1
ATOM 717 N N . PRO A 1 87 ? -9.845 10.733 -7.820 1.00 66.75 87 PRO A N 1
ATOM 718 C CA . PRO A 1 87 ? -10.047 10.673 -6.383 1.00 66.75 87 PRO A CA 1
ATOM 719 C C . PRO A 1 87 ? -8.996 11.481 -5.602 1.00 66.75 87 PRO A C 1
ATOM 721 O O . PRO A 1 87 ? -9.210 11.697 -4.414 1.00 66.75 87 PRO A O 1
ATOM 724 N N . GLU A 1 88 ? -7.872 11.904 -6.210 1.00 66.25 88 GLU A N 1
ATOM 725 C CA . GLU A 1 88 ? -6.896 12.803 -5.565 1.00 66.25 88 GLU A CA 1
ATOM 726 C C . GLU A 1 88 ? -7.372 14.266 -5.493 1.00 66.25 88 GLU A C 1
ATOM 728 O O . GLU A 1 88 ? -6.885 15.005 -4.636 1.00 66.25 88 GLU A O 1
ATOM 733 N N . GLU A 1 89 ? -8.323 14.681 -6.343 1.00 67.69 89 GLU A N 1
ATOM 734 C CA . GLU A 1 89 ? -8.872 16.048 -6.370 1.00 67.69 89 GLU A CA 1
ATOM 735 C C . GLU A 1 89 ? -10.246 16.179 -5.681 1.00 67.69 89 GLU A C 1
ATOM 737 O O . GLU A 1 89 ? -10.597 17.276 -5.241 1.00 67.69 89 GLU A O 1
ATOM 742 N N . ASP A 1 90 ? -11.019 15.093 -5.560 1.00 69.81 90 ASP A N 1
ATOM 743 C CA . ASP A 1 90 ? -12.351 15.117 -4.938 1.00 69.81 90 ASP A CA 1
ATOM 744 C C . ASP A 1 90 ? -12.285 15.389 -3.414 1.00 69.81 90 ASP A C 1
ATOM 746 O O . ASP A 1 90 ? -11.655 14.655 -2.646 1.00 69.81 90 ASP A O 1
ATOM 750 N N . GLU A 1 91 ? -12.979 16.437 -2.950 1.00 75.19 91 GLU A N 1
ATOM 751 C CA . GLU A 1 91 ? -13.093 16.753 -1.518 1.00 75.19 91 GLU A CA 1
ATOM 752 C C . GLU A 1 91 ? -13.894 15.655 -0.780 1.00 75.19 91 GLU A C 1
ATOM 754 O O . GLU A 1 91 ? -15.030 15.372 -1.166 1.00 75.19 91 GLU A O 1
ATOM 759 N N . PRO A 1 92 ? -13.359 15.042 0.298 1.00 80.06 92 PRO A N 1
ATOM 760 C CA . PRO A 1 92 ? -14.023 13.928 0.974 1.00 80.06 92 PRO A CA 1
ATOM 761 C C . PRO A 1 92 ? -15.253 14.387 1.764 1.00 80.06 92 PRO A C 1
ATOM 763 O O . PRO A 1 92 ? -15.159 15.308 2.585 1.00 80.06 92 PRO A O 1
ATOM 766 N N . GLU A 1 93 ? -16.387 13.697 1.601 1.00 79.50 93 GLU A N 1
ATOM 767 C CA . GLU A 1 93 ? -17.588 13.991 2.383 1.00 79.50 93 GLU A CA 1
ATOM 768 C C . GLU A 1 93 ? -17.363 13.642 3.869 1.00 79.50 93 GLU A C 1
ATOM 770 O O . GLU A 1 93 ? -17.051 12.508 4.248 1.00 79.50 93 GLU A O 1
ATOM 775 N N . LEU A 1 94 ? -17.473 14.654 4.735 1.00 87.19 94 LEU A N 1
ATOM 776 C CA . LEU A 1 94 ? -17.254 14.515 6.173 1.00 87.19 94 LEU A CA 1
ATOM 777 C C . LEU A 1 94 ? -18.548 14.097 6.874 1.00 87.19 94 LEU A C 1
ATOM 779 O O . LEU A 1 94 ? -19.560 14.782 6.777 1.00 87.19 94 LEU A O 1
ATOM 783 N N . GLU A 1 95 ? -18.484 13.030 7.669 1.00 87.94 95 GLU A N 1
ATOM 784 C CA . GLU A 1 95 ? -19.639 12.488 8.392 1.00 87.94 95 GLU A CA 1
ATOM 785 C C . GLU A 1 95 ? -20.230 13.518 9.391 1.00 87.94 95 GLU A C 1
ATOM 787 O O . GLU A 1 95 ? -19.539 13.906 10.346 1.00 87.94 95 GLU A O 1
ATOM 792 N N . PRO A 1 96 ? -21.504 13.946 9.242 1.00 88.44 96 PRO A N 1
ATOM 793 C CA . PRO A 1 96 ? -22.133 14.932 10.130 1.00 88.44 96 PRO A CA 1
ATOM 794 C C . PRO A 1 96 ? -22.185 14.485 11.597 1.00 88.44 96 PRO A C 1
ATOM 796 O O . PRO A 1 96 ? -21.998 15.290 12.514 1.00 88.44 96 PRO A O 1
ATOM 799 N N . SER A 1 97 ? -22.351 13.180 11.839 1.00 91.25 97 SER A N 1
ATOM 800 C CA . SER A 1 97 ? -22.435 12.587 13.183 1.00 91.25 97 SER A CA 1
ATOM 801 C C . SER A 1 97 ? -21.082 12.468 13.899 1.00 91.25 97 SER A C 1
ATOM 803 O O . SER A 1 97 ? -21.003 11.923 15.011 1.00 91.25 97 SER A O 1
ATOM 805 N N . TRP A 1 98 ? -19.998 12.972 13.293 1.00 93.88 98 TRP A N 1
ATOM 806 C CA . TRP A 1 98 ? -18.632 12.855 13.804 1.00 93.88 98 TRP A CA 1
ATOM 807 C C . TRP A 1 98 ? -18.445 13.232 15.288 1.00 93.88 98 TRP A C 1
ATOM 809 O O . TRP A 1 98 ? -17.752 12.484 15.983 1.00 93.88 98 TRP A O 1
ATOM 819 N N . PRO A 1 99 ? -19.075 14.293 15.847 1.00 92.44 99 PRO A N 1
ATOM 820 C CA . PRO A 1 99 ? -18.914 14.642 17.263 1.00 92.44 99 PRO A CA 1
ATOM 821 C C . PRO A 1 99 ? -19.321 13.529 18.240 1.00 92.44 99 PRO A C 1
ATOM 823 O O . PRO A 1 99 ? -18.756 13.427 19.328 1.00 92.44 99 PRO A O 1
ATOM 826 N N . HIS A 1 100 ? -20.281 12.670 17.873 1.00 93.88 100 HIS A N 1
ATOM 827 C CA . HIS A 1 100 ? -20.628 11.480 18.661 1.00 93.88 100 HIS A CA 1
ATOM 828 C C . HIS A 1 100 ? -19.778 10.275 18.267 1.00 93.88 100 HIS A C 1
ATOM 830 O O . HIS A 1 100 ? -19.283 9.571 19.150 1.00 93.88 100 HIS A O 1
ATOM 836 N N . LEU A 1 101 ? -19.577 10.040 16.967 1.00 94.62 101 LEU A N 1
ATOM 837 C CA . LEU A 1 101 ? -18.833 8.876 16.480 1.00 94.62 101 LEU A CA 1
ATOM 838 C C . LEU A 1 101 ? -17.376 8.880 16.952 1.00 94.62 101 LEU A C 1
ATOM 840 O O . LEU A 1 101 ? -16.900 7.847 17.416 1.00 94.62 101 LEU A O 1
ATOM 844 N N . GLN A 1 102 ? -16.696 10.030 16.954 1.00 96.12 102 GLN A N 1
ATOM 845 C CA . GLN A 1 102 ? -15.334 10.169 17.482 1.00 96.12 102 GLN A CA 1
ATOM 846 C C . GLN A 1 102 ? -15.231 9.699 18.941 1.00 96.12 102 GLN A C 1
ATOM 848 O O . GLN A 1 102 ? -14.265 9.030 19.317 1.00 96.12 102 GLN A O 1
ATOM 853 N N . LEU A 1 103 ? -16.232 10.016 19.768 1.00 96.12 103 LEU A N 1
ATOM 854 C CA . LEU A 1 103 ? -16.281 9.592 21.166 1.00 96.12 103 LEU A CA 1
ATOM 855 C C . LEU A 1 103 ? -16.574 8.088 21.289 1.00 96.12 103 LEU A C 1
ATOM 857 O O . LEU A 1 103 ? -15.951 7.416 22.109 1.00 96.12 103 LEU A O 1
ATOM 861 N N . VAL A 1 104 ? -17.457 7.526 20.456 1.00 96.75 104 VAL A N 1
ATOM 862 C CA . VAL A 1 104 ? -17.732 6.075 20.439 1.00 96.75 104 VAL A CA 1
ATOM 863 C C . VAL A 1 104 ? -16.507 5.278 19.969 1.00 96.75 104 VAL A C 1
ATOM 865 O O . VAL A 1 104 ? -16.132 4.301 20.620 1.00 96.75 104 VAL A O 1
ATOM 868 N N . TYR A 1 105 ? -15.830 5.719 18.906 1.00 96.38 105 TYR A N 1
ATOM 869 C CA . TYR A 1 105 ? -14.569 5.142 18.432 1.00 96.38 105 TYR A CA 1
ATOM 870 C C . TYR A 1 105 ? -13.455 5.258 19.481 1.00 96.38 105 TYR A C 1
ATOM 872 O O . TYR A 1 105 ? -12.794 4.267 19.799 1.00 96.38 105 TYR A O 1
ATOM 880 N N . GLY A 1 106 ? -13.287 6.439 20.085 1.00 94.94 106 GLY A N 1
ATOM 881 C CA . GLY A 1 106 ? -12.325 6.670 21.162 1.00 94.94 106 GLY A CA 1
ATOM 882 C C . GLY A 1 106 ? -12.586 5.789 22.387 1.00 94.94 106 GLY A C 1
ATOM 883 O O . GLY A 1 106 ? -11.653 5.195 22.934 1.00 94.94 106 GLY A O 1
ATOM 884 N N . PHE A 1 107 ? -13.851 5.631 22.785 1.00 95.50 107 PHE A N 1
ATOM 885 C CA . PHE A 1 107 ? -14.260 4.701 23.835 1.00 95.50 107 PHE A CA 1
ATOM 886 C C . PHE A 1 107 ? -13.923 3.251 23.480 1.00 95.50 107 PHE A C 1
ATOM 888 O O . PHE A 1 107 ? -13.299 2.557 24.286 1.00 95.50 107 PHE A O 1
ATOM 895 N N . PHE A 1 108 ? -14.306 2.788 22.286 1.00 95.44 108 PHE A N 1
ATOM 896 C CA . PHE A 1 108 ? -14.114 1.395 21.893 1.00 95.44 108 PHE A CA 1
ATOM 897 C C . PHE A 1 108 ? -12.627 1.037 21.778 1.00 95.44 108 PHE A C 1
ATOM 899 O O . PHE A 1 108 ? -12.205 -0.004 22.287 1.00 95.44 108 PHE A O 1
ATOM 906 N N . LEU A 1 109 ? -11.806 1.936 21.225 1.00 94.62 109 LEU A N 1
ATOM 907 C CA . LEU A 1 109 ? -10.355 1.772 21.187 1.00 94.62 109 LEU A CA 1
ATOM 908 C C . LEU A 1 109 ? -9.768 1.649 22.603 1.00 94.62 109 LEU A C 1
ATOM 910 O O . LEU A 1 109 ? -9.035 0.699 22.876 1.00 94.62 109 LEU A O 1
ATOM 914 N N . ARG A 1 110 ? -10.138 2.536 23.538 1.00 93.81 110 ARG A N 1
ATOM 915 C CA . ARG A 1 110 ? -9.655 2.476 24.934 1.00 93.81 110 ARG A CA 1
ATOM 916 C C . ARG A 1 110 ? -10.149 1.234 25.681 1.00 93.81 110 ARG A C 1
ATOM 918 O O . ARG A 1 110 ? -9.389 0.656 26.458 1.00 93.81 110 ARG A O 1
ATOM 925 N N . PHE A 1 111 ? -11.370 0.775 25.407 1.00 93.06 111 PHE A N 1
ATOM 926 C CA . PHE A 1 111 ? -11.895 -0.494 25.916 1.00 93.06 111 PHE A CA 1
ATOM 927 C C . PHE A 1 111 ? -11.082 -1.696 25.408 1.00 93.06 111 PHE A C 1
ATOM 929 O O . PHE A 1 111 ? -10.679 -2.530 26.219 1.00 93.06 111 PHE A O 1
ATOM 936 N N . ILE A 1 112 ? -10.781 -1.769 24.103 1.00 92.50 112 ILE A N 1
ATOM 937 C CA . ILE A 1 112 ? -9.948 -2.843 23.539 1.00 92.50 112 ILE A CA 1
ATOM 938 C C . ILE A 1 112 ? -8.518 -2.764 24.080 1.00 92.50 112 ILE A C 1
ATOM 940 O O . ILE A 1 112 ? -7.925 -3.804 24.361 1.00 92.50 112 ILE A O 1
ATOM 944 N N . GLU A 1 113 ? -7.930 -1.574 24.211 1.00 91.06 113 GLU A N 1
ATOM 945 C CA . GLU A 1 113 ? -6.538 -1.409 24.644 1.00 91.06 113 GLU A CA 1
ATOM 946 C C . GLU A 1 113 ? -6.324 -1.726 26.126 1.00 91.06 113 GLU A C 1
ATOM 948 O O . GLU A 1 113 ? -5.270 -2.275 26.462 1.00 91.06 113 GLU A O 1
ATOM 953 N N . SER A 1 114 ? -7.330 -1.487 26.977 1.00 90.25 114 SER A N 1
ATOM 954 C CA . SER A 1 114 ? -7.295 -1.743 28.421 1.00 90.25 114 SER A CA 1
ATOM 955 C C . SER A 1 114 ? -6.656 -3.089 28.791 1.00 90.25 114 SER A C 1
ATOM 957 O O . SER A 1 114 ? -6.897 -4.132 28.170 1.00 90.25 114 SER A O 1
ATOM 959 N N . SER A 1 115 ? -5.858 -3.082 29.862 1.00 86.50 115 SER A N 1
ATOM 960 C CA . SER A 1 115 ? -5.287 -4.296 30.459 1.00 86.50 115 SER A CA 1
ATOM 961 C C . SER A 1 115 ? -6.339 -5.194 31.119 1.00 86.50 115 SER A C 1
ATOM 963 O O . SER A 1 115 ? -6.056 -6.352 31.402 1.00 86.50 115 SER A O 1
ATOM 965 N N . GLU A 1 116 ? -7.536 -4.662 31.379 1.00 87.12 116 GLU A N 1
ATOM 966 C CA . GLU A 1 116 ? -8.669 -5.387 31.974 1.00 87.12 116 GLU A CA 1
ATOM 967 C C . GLU A 1 116 ? -9.570 -6.041 30.910 1.00 87.12 116 GLU A C 1
ATOM 969 O O . GLU A 1 116 ? -10.538 -6.725 31.240 1.00 87.12 116 GLU A O 1
ATOM 974 N N . PHE A 1 117 ? -9.256 -5.854 29.623 1.00 88.38 117 PHE A N 1
ATOM 975 C CA . PHE A 1 117 ? -9.997 -6.448 28.516 1.00 88.38 117 PHE A CA 1
ATOM 976 C C . PHE A 1 117 ? -9.844 -7.977 28.490 1.00 88.38 117 PHE A C 1
ATOM 978 O O . PHE A 1 117 ? -8.773 -8.515 28.191 1.00 88.38 117 PHE A O 1
ATOM 985 N N . ASN A 1 118 ? -10.940 -8.691 28.751 1.00 89.06 118 ASN A N 1
ATOM 986 C CA . ASN A 1 118 ? -10.978 -10.147 28.774 1.00 89.06 118 ASN A CA 1
ATOM 987 C C . ASN A 1 118 ? -11.413 -10.707 27.411 1.00 89.06 118 ASN A C 1
ATOM 989 O O . ASN A 1 118 ? -12.599 -10.745 27.073 1.00 89.06 118 ASN A O 1
ATOM 993 N N . VAL A 1 119 ? -10.438 -11.217 26.654 1.00 89.25 119 VAL A N 1
ATOM 994 C CA . VAL A 1 119 ? -10.638 -11.827 25.326 1.00 89.25 119 VAL A CA 1
ATOM 995 C C . VAL A 1 119 ? -11.658 -12.977 25.359 1.00 89.25 119 VAL A C 1
ATOM 997 O O . VAL A 1 119 ? -12.408 -13.155 24.400 1.00 89.25 119 VAL A O 1
ATOM 1000 N N . ASN A 1 120 ? -11.735 -13.741 26.457 1.00 88.44 120 ASN A N 1
ATOM 1001 C CA . ASN A 1 120 ? -12.646 -14.886 26.560 1.00 88.44 120 ASN A CA 1
ATOM 1002 C C . ASN A 1 120 ? -14.116 -14.479 26.689 1.00 88.44 120 ASN A C 1
ATOM 1004 O O . ASN A 1 120 ? -14.972 -15.235 26.242 1.00 88.44 120 ASN A O 1
ATOM 1008 N N . LEU A 1 121 ? -14.402 -13.304 27.259 1.00 88.06 121 LEU A N 1
ATOM 1009 C CA . LEU A 1 121 ? -15.750 -12.731 27.294 1.00 88.06 121 LEU A CA 1
ATOM 1010 C C . LEU A 1 121 ? -16.053 -12.021 25.969 1.00 88.06 121 LEU A C 1
ATOM 1012 O O . LEU A 1 121 ? -17.083 -12.269 25.347 1.00 88.06 121 LEU A O 1
ATOM 1016 N N . ALA A 1 122 ? -15.108 -11.213 25.477 1.00 88.25 122 ALA A N 1
ATOM 1017 C CA . ALA A 1 122 ? -15.267 -10.457 24.236 1.00 88.25 122 ALA A CA 1
ATOM 1018 C C . ALA A 1 122 ? -15.522 -11.338 22.998 1.00 88.25 122 ALA A C 1
ATOM 1020 O O . ALA A 1 122 ? -16.297 -10.939 22.134 1.00 88.25 122 ALA A O 1
ATOM 1021 N N . ARG A 1 123 ? -14.943 -12.548 22.912 1.00 86.12 123 ARG A N 1
ATOM 1022 C CA . ARG A 1 123 ? -15.138 -13.473 21.770 1.00 86.12 123 ARG A CA 1
ATOM 1023 C C . ARG A 1 123 ? -16.597 -13.895 21.527 1.00 86.12 123 ARG A C 1
ATOM 1025 O O . ARG A 1 123 ? -16.880 -14.476 20.488 1.00 86.12 123 ARG A O 1
ATOM 1032 N N . HIS A 1 124 ? -17.481 -13.709 22.510 1.00 88.50 124 HIS A N 1
ATOM 1033 C CA . HIS A 1 124 ? -18.906 -14.028 22.386 1.00 88.50 124 HIS A CA 1
ATOM 1034 C C . HIS A 1 124 ? -19.705 -12.909 21.698 1.00 88.50 124 HIS A C 1
ATOM 1036 O O . HIS A 1 124 ? -20.821 -13.161 21.258 1.00 88.50 124 HIS A O 1
ATOM 1042 N N . PHE A 1 125 ? -19.121 -11.711 21.576 1.00 90.50 125 PHE A N 1
ATOM 1043 C CA . PHE A 1 125 ? -19.714 -10.537 20.925 1.00 90.50 125 PHE A CA 1
ATOM 1044 C C . PHE A 1 125 ? -18.935 -10.116 19.670 1.00 90.50 125 PHE A C 1
ATOM 1046 O O . PHE A 1 125 ? -19.533 -9.719 18.678 1.00 90.50 125 PHE A O 1
ATOM 1053 N N . ILE A 1 126 ? -17.604 -10.249 19.687 1.00 92.88 126 ILE A N 1
ATOM 1054 C CA . ILE A 1 126 ? -16.750 -10.109 18.503 1.00 92.88 126 ILE A CA 1
ATOM 1055 C C . ILE A 1 126 ? -16.761 -11.449 17.761 1.00 92.88 126 ILE A C 1
ATOM 1057 O O . ILE A 1 126 ? -15.879 -12.291 17.951 1.00 92.88 126 ILE A O 1
ATOM 1061 N N . ASP A 1 127 ? -17.794 -11.660 16.953 1.00 92.69 127 ASP A N 1
ATOM 1062 C CA . ASP A 1 127 ? -17.952 -12.831 16.096 1.00 92.69 127 ASP A CA 1
ATOM 1063 C C . ASP A 1 127 ? -17.564 -12.523 14.632 1.00 92.69 127 ASP A C 1
ATOM 1065 O O . ASP A 1 127 ? -16.955 -11.498 14.321 1.00 92.69 127 ASP A O 1
ATOM 1069 N N . GLN A 1 128 ? -17.878 -13.432 13.704 1.00 94.94 128 GLN A N 1
ATOM 1070 C CA . GLN A 1 128 ? -17.616 -13.202 12.279 1.00 94.94 128 GLN A CA 1
ATOM 1071 C C . GLN A 1 128 ? -18.490 -12.090 11.686 1.00 94.94 128 GLN A C 1
ATOM 1073 O O . GLN A 1 128 ? -18.036 -11.404 10.772 1.00 94.94 128 GLN A O 1
ATOM 1078 N N . ARG A 1 129 ? -19.715 -11.891 12.192 1.00 94.31 129 ARG A N 1
ATOM 1079 C CA . ARG A 1 129 ? -20.627 -10.859 11.697 1.00 94.31 129 ARG A CA 1
ATOM 1080 C C . ARG A 1 129 ? -20.147 -9.471 12.114 1.00 94.31 129 ARG A C 1
ATOM 1082 O O . ARG A 1 129 ? -19.995 -8.623 11.243 1.00 94.31 129 ARG A O 1
ATOM 1089 N N . PHE A 1 130 ? -19.771 -9.297 13.381 1.00 94.75 130 PHE A N 1
ATOM 1090 C CA . PHE A 1 130 ? -19.157 -8.074 13.908 1.00 94.75 130 PHE A CA 1
ATOM 1091 C C . PHE A 1 130 ? -17.945 -7.629 13.074 1.00 94.75 130 PHE A C 1
ATOM 1093 O O . PHE A 1 130 ? -17.784 -6.449 12.783 1.00 94.75 130 PHE A O 1
ATOM 1100 N N . ILE A 1 131 ? -17.090 -8.572 12.655 1.00 95.94 131 ILE A N 1
ATOM 1101 C CA . ILE A 1 131 ? -15.933 -8.269 11.798 1.00 95.94 131 ILE A CA 1
ATOM 1102 C C . ILE A 1 131 ? -16.345 -7.853 10.381 1.00 95.94 131 ILE A C 1
ATOM 1104 O O . ILE A 1 131 ? -15.679 -7.000 9.805 1.00 95.94 131 ILE A O 1
ATOM 1108 N N . LEU A 1 132 ? -17.401 -8.436 9.805 1.00 95.88 132 LEU A N 1
ATOM 1109 C CA . LEU A 1 132 ? -17.896 -8.025 8.485 1.00 95.88 132 LEU A CA 1
ATOM 1110 C C . LEU A 1 132 ? -18.524 -6.629 8.531 1.00 95.88 132 LEU A C 1
ATOM 1112 O O . LEU A 1 132 ? -18.227 -5.819 7.661 1.00 95.88 132 LEU A O 1
ATOM 1116 N N . ASP A 1 133 ? -19.319 -6.335 9.559 1.00 95.56 133 ASP A N 1
ATOM 1117 C CA . ASP A 1 133 ? -19.933 -5.015 9.736 1.00 95.56 133 ASP A CA 1
ATOM 1118 C C . ASP A 1 133 ? -18.871 -3.940 10.036 1.00 95.56 133 ASP A C 1
ATOM 1120 O O . ASP A 1 133 ? -18.928 -2.849 9.480 1.00 95.56 133 ASP A O 1
ATOM 1124 N N . LEU A 1 134 ? -17.829 -4.267 10.814 1.00 96.00 134 LEU A N 1
ATOM 1125 C CA . LEU A 1 134 ? -16.671 -3.388 11.021 1.00 96.00 134 LEU A CA 1
ATOM 1126 C C . LEU A 1 134 ? -15.845 -3.175 9.742 1.00 96.00 134 LEU A C 1
ATOM 1128 O O . LEU A 1 134 ? -15.323 -2.085 9.529 1.00 96.00 134 LEU A O 1
ATOM 1132 N N . LEU A 1 135 ? -15.697 -4.207 8.903 1.00 96.38 135 LEU A N 1
ATOM 1133 C CA . LEU A 1 135 ? -14.981 -4.103 7.629 1.00 96.38 135 LEU A CA 1
ATOM 1134 C C . LEU A 1 135 ? -15.758 -3.295 6.587 1.00 96.38 135 LEU A C 1
ATOM 1136 O O . LEU A 1 135 ? -15.128 -2.583 5.816 1.00 96.38 135 LEU A O 1
ATOM 1140 N N . ALA A 1 136 ? -17.092 -3.363 6.583 1.00 95.06 136 ALA A N 1
ATOM 1141 C CA . ALA A 1 136 ? -17.920 -2.563 5.684 1.00 95.06 136 ALA A CA 1
ATOM 1142 C C . ALA A 1 136 ? -17.694 -1.054 5.886 1.00 95.06 136 ALA A C 1
ATOM 1144 O O . ALA A 1 136 ? -17.661 -0.311 4.913 1.00 95.06 136 ALA A O 1
ATOM 1145 N N . LEU A 1 137 ? -17.450 -0.612 7.127 1.00 95.75 137 LEU A N 1
ATOM 1146 C CA . LEU A 1 137 ? -17.189 0.795 7.449 1.00 95.75 137 LEU A CA 1
ATOM 1147 C C . LEU A 1 137 ? -15.871 1.347 6.864 1.00 95.75 137 LEU A C 1
ATOM 1149 O O . LEU A 1 137 ? -15.702 2.562 6.816 1.00 95.75 137 LEU A O 1
ATOM 1153 N N . PHE A 1 138 ? -14.940 0.503 6.392 1.00 95.94 138 PHE A N 1
ATOM 1154 C CA . PHE A 1 138 ? -13.702 0.983 5.754 1.00 95.94 138 PHE A CA 1
ATOM 1155 C C . PHE A 1 138 ? -13.947 1.705 4.420 1.00 95.94 138 PHE A C 1
ATOM 1157 O O . PHE A 1 138 ? -13.051 2.400 3.953 1.00 95.94 138 PHE A O 1
ATOM 1164 N N . ASP A 1 139 ? -15.126 1.574 3.811 1.00 93.25 139 ASP A N 1
ATOM 1165 C CA . ASP A 1 139 ? -15.477 2.311 2.589 1.00 93.25 139 ASP A CA 1
ATOM 1166 C C . ASP A 1 139 ? -16.032 3.729 2.868 1.00 93.25 139 ASP A C 1
ATOM 1168 O O . ASP A 1 139 ? -16.448 4.433 1.950 1.00 93.25 139 ASP A O 1
ATOM 1172 N N . SER A 1 140 ? -16.029 4.169 4.136 1.00 92.31 140 SER A N 1
ATOM 1173 C CA . SER A 1 140 ? -16.389 5.537 4.538 1.00 92.31 140 SER A CA 1
ATOM 1174 C C . SER A 1 140 ? -15.482 6.567 3.859 1.00 92.31 140 SER A C 1
ATOM 1176 O O . SER A 1 140 ? -14.263 6.378 3.798 1.00 92.31 140 SER A O 1
ATOM 1178 N N . GLU A 1 141 ? -16.058 7.661 3.356 1.00 88.94 141 GLU A N 1
ATOM 1179 C CA . GLU A 1 141 ? -15.313 8.752 2.709 1.00 88.94 141 GLU A CA 1
ATOM 1180 C C . GLU A 1 141 ? -14.490 9.571 3.719 1.00 88.94 141 GLU A C 1
ATOM 1182 O O . GLU A 1 141 ? -13.409 10.064 3.384 1.00 88.94 141 GLU A O 1
ATOM 1187 N N . ASP A 1 142 ? -14.900 9.593 4.992 1.00 91.94 142 ASP A N 1
ATOM 1188 C CA . ASP A 1 142 ? -14.216 10.322 6.059 1.00 91.94 142 ASP A CA 1
ATOM 1189 C C . ASP A 1 142 ? -12.894 9.631 6.482 1.00 91.94 142 ASP A C 1
ATOM 1191 O O . ASP A 1 142 ? -12.916 8.567 7.120 1.00 91.94 142 ASP A O 1
ATOM 1195 N N . PRO A 1 143 ? -11.713 10.229 6.213 1.00 92.75 143 PRO A N 1
ATOM 1196 C CA . PRO A 1 143 ? -10.426 9.633 6.583 1.00 92.75 143 PRO A CA 1
ATOM 1197 C C . PRO A 1 143 ? -10.248 9.483 8.101 1.00 92.75 143 PRO A C 1
ATOM 1199 O O . PRO A 1 143 ? -9.505 8.614 8.562 1.00 92.75 143 PRO A O 1
ATOM 1202 N N . ARG A 1 144 ? -10.944 10.298 8.906 1.00 94.75 144 ARG A N 1
ATOM 1203 C CA . ARG A 1 144 ? -10.877 10.246 10.372 1.00 94.75 144 ARG A CA 1
ATOM 1204 C C . ARG A 1 144 ? -11.518 8.961 10.885 1.00 94.75 144 ARG A C 1
ATOM 1206 O O . ARG A 1 144 ? -10.991 8.343 11.809 1.00 94.75 144 ARG A O 1
ATOM 1213 N N . GLU A 1 145 ? -12.628 8.538 10.279 1.00 95.19 145 GLU A N 1
ATOM 1214 C CA . GLU A 1 145 ? -13.289 7.271 10.598 1.00 95.19 145 GLU A CA 1
ATOM 1215 C C . GLU A 1 145 ? -12.393 6.082 10.230 1.00 95.19 145 GLU A C 1
ATOM 1217 O O . GLU A 1 145 ? -12.153 5.203 11.068 1.00 95.19 145 GLU A O 1
ATOM 1222 N N . ARG A 1 146 ? -11.814 6.101 9.021 1.00 95.62 146 ARG A N 1
ATOM 1223 C CA . ARG A 1 146 ? -10.905 5.047 8.545 1.00 95.62 146 ARG A CA 1
ATOM 1224 C C . ARG A 1 146 ? -9.680 4.868 9.447 1.00 95.62 146 ARG A C 1
ATOM 1226 O O . ARG A 1 146 ? -9.317 3.729 9.737 1.00 95.62 146 ARG A O 1
ATOM 1233 N N . GLU A 1 147 ? -9.104 5.940 9.993 1.00 96.00 147 GLU A N 1
ATOM 1234 C CA . GLU A 1 147 ? -7.960 5.861 10.920 1.00 96.00 147 GLU A CA 1
ATOM 1235 C C . GLU A 1 147 ? -8.296 5.155 12.254 1.00 96.00 147 GLU A C 1
ATOM 1237 O O . GLU A 1 147 ? -7.512 4.336 12.764 1.00 96.00 147 GLU A O 1
ATOM 1242 N N . TYR A 1 148 ? -9.487 5.400 12.817 1.00 96.88 148 TYR A N 1
ATOM 1243 C CA . TYR A 1 148 ? -9.951 4.656 13.995 1.00 96.88 148 TYR A CA 1
ATOM 1244 C C . TYR A 1 148 ? -10.230 3.192 13.655 1.00 96.88 148 TYR A C 1
ATOM 1246 O O . TYR A 1 148 ? -9.776 2.304 14.383 1.00 96.88 148 TYR A O 1
ATOM 1254 N N . LEU A 1 149 ? -10.925 2.921 12.546 1.00 97.25 149 LEU A N 1
ATOM 1255 C CA . LEU A 1 149 ? -11.202 1.562 12.074 1.00 97.25 149 LEU A CA 1
ATOM 1256 C C . LEU A 1 149 ? -9.910 0.764 11.865 1.00 97.25 149 LEU A C 1
ATOM 1258 O O . LEU A 1 149 ? -9.800 -0.364 12.357 1.00 97.25 149 LEU A O 1
ATOM 1262 N N . LYS A 1 150 ? -8.902 1.377 11.232 1.00 97.44 150 LYS A N 1
ATOM 1263 C CA . LYS A 1 150 ? -7.555 0.830 11.031 1.00 97.44 150 LYS A CA 1
ATOM 1264 C C . LYS A 1 150 ? -6.939 0.370 12.345 1.00 97.44 150 LYS A C 1
ATOM 1266 O O . LYS A 1 150 ? -6.570 -0.799 12.511 1.00 97.44 150 LYS A O 1
ATOM 1271 N N . THR A 1 151 ? -6.889 1.285 13.310 1.00 97.00 151 THR A N 1
ATOM 1272 C CA . THR A 1 151 ? -6.302 1.035 14.626 1.00 97.00 151 THR A CA 1
ATOM 1273 C C . THR A 1 151 ? -7.073 -0.053 15.377 1.00 97.00 151 THR A C 1
ATOM 1275 O O . THR A 1 151 ? -6.468 -1.000 15.889 1.00 97.00 151 THR A O 1
ATOM 1278 N N . MET A 1 152 ? -8.407 0.014 15.408 1.00 95.62 152 MET A N 1
ATOM 1279 C CA . MET A 1 152 ? -9.241 -0.966 16.108 1.00 95.62 152 MET A CA 1
ATOM 1280 C C . MET A 1 152 ? -9.145 -2.364 15.492 1.00 95.62 152 MET A C 1
ATOM 1282 O O . MET A 1 152 ? -8.938 -3.330 16.228 1.00 95.62 152 MET A O 1
ATOM 1286 N N . LEU A 1 153 ? -9.225 -2.496 14.164 1.00 97.31 153 LEU A N 1
ATOM 1287 C CA . LEU A 1 153 ? -9.104 -3.787 13.483 1.00 97.31 153 LEU A CA 1
ATOM 1288 C C . LEU A 1 153 ? -7.720 -4.412 13.716 1.00 97.31 153 LEU A C 1
ATOM 1290 O O . LEU A 1 153 ? -7.630 -5.609 14.002 1.00 97.31 153 LEU A O 1
ATOM 1294 N N . HIS A 1 154 ? -6.648 -3.611 13.700 1.00 96.50 154 HIS A N 1
ATOM 1295 C CA . HIS A 1 154 ? -5.304 -4.075 14.049 1.00 96.50 154 HIS A CA 1
ATOM 1296 C C . HIS A 1 154 ? -5.214 -4.561 15.511 1.00 96.50 154 HIS A C 1
ATOM 1298 O O . HIS A 1 154 ? -4.672 -5.641 15.771 1.00 96.50 154 HIS A O 1
ATOM 1304 N N . ARG A 1 155 ? -5.804 -3.836 16.477 1.00 95.12 155 ARG A N 1
ATOM 1305 C CA . ARG A 1 155 ? -5.868 -4.275 17.888 1.00 95.12 155 ARG A CA 1
ATOM 1306 C C . ARG A 1 155 ? -6.684 -5.561 18.065 1.00 95.12 155 ARG A C 1
ATOM 1308 O O . ARG A 1 155 ? -6.244 -6.454 18.796 1.00 95.12 155 ARG A O 1
ATOM 1315 N N . ILE A 1 156 ? -7.823 -5.691 17.380 1.00 94.88 156 ILE A N 1
ATOM 1316 C CA . ILE A 1 156 ? -8.668 -6.896 17.394 1.00 94.88 156 ILE A CA 1
ATOM 1317 C C . ILE A 1 156 ? -7.909 -8.087 16.796 1.00 94.88 156 ILE A C 1
ATOM 1319 O O . ILE A 1 156 ? -7.854 -9.142 17.427 1.00 94.88 156 ILE A O 1
ATOM 1323 N N . TYR A 1 157 ? -7.245 -7.921 15.648 1.00 95.44 157 TYR A N 1
ATOM 1324 C CA . TYR A 1 157 ? -6.386 -8.951 15.051 1.00 95.44 157 TYR A CA 1
ATOM 1325 C C . TYR A 1 157 ? -5.243 -9.374 15.994 1.00 95.44 157 TYR A C 1
ATOM 1327 O O . TYR A 1 157 ? -4.906 -10.560 16.104 1.00 95.44 157 TYR A O 1
ATOM 1335 N N . GLY A 1 158 ? -4.662 -8.408 16.710 1.00 93.12 158 GLY A N 1
ATOM 1336 C CA . GLY A 1 158 ? -3.646 -8.629 17.734 1.00 93.12 158 GLY A CA 1
ATOM 1337 C C . GLY A 1 158 ? -4.144 -9.515 18.879 1.00 93.12 158 GLY A C 1
ATOM 1338 O O . GLY A 1 158 ? -3.552 -10.573 19.111 1.00 93.12 158 GLY A O 1
ATOM 1339 N N . LYS A 1 159 ? -5.227 -9.106 19.561 1.00 92.38 159 LYS A N 1
ATOM 1340 C CA . LYS A 1 159 ? -5.752 -9.761 20.778 1.00 92.38 159 LYS A CA 1
ATOM 1341 C C . LYS A 1 159 ? -6.610 -11.013 20.503 1.00 92.38 159 LYS A C 1
ATOM 1343 O O . LYS A 1 159 ? -6.506 -11.987 21.247 1.00 92.38 159 LYS A O 1
ATOM 1348 N N . VAL A 1 160 ? -7.441 -11.030 19.458 1.00 92.38 160 VAL A N 1
ATOM 1349 C CA . VAL A 1 160 ? -8.431 -12.097 19.187 1.00 92.38 160 VAL A CA 1
ATOM 1350 C C . VAL A 1 160 ? -7.888 -13.103 18.164 1.00 92.38 160 VAL A C 1
ATOM 1352 O O . VAL A 1 160 ? -8.261 -13.127 16.990 1.00 92.38 160 VAL A O 1
ATOM 1355 N N . LEU A 1 161 ? -6.980 -13.968 18.627 1.00 92.06 161 LEU A N 1
ATOM 1356 C CA . LEU A 1 161 ? -6.212 -14.900 17.783 1.00 92.06 161 LEU A CA 1
ATOM 1357 C C . LEU A 1 161 ? -7.076 -15.804 16.882 1.00 92.06 161 LEU A C 1
ATOM 1359 O O . LEU A 1 161 ? -6.668 -16.134 15.768 1.00 92.06 161 LEU A O 1
ATOM 1363 N N . THR A 1 162 ? -8.267 -16.190 17.346 1.00 93.25 162 THR A N 1
ATOM 1364 C CA . THR A 1 162 ? -9.205 -17.081 16.640 1.00 93.25 162 THR A CA 1
ATOM 1365 C C . THR A 1 162 ? -9.757 -16.485 15.345 1.00 93.25 162 THR A C 1
ATOM 1367 O O . THR A 1 162 ? -10.056 -17.231 14.416 1.00 93.25 162 THR A O 1
ATOM 1370 N N . LEU A 1 163 ? -9.857 -15.155 15.246 1.00 94.69 163 LEU A N 1
ATOM 1371 C CA . LEU A 1 163 ? -10.415 -14.468 14.076 1.00 94.69 163 LEU A CA 1
ATOM 1372 C C . LEU A 1 163 ? -9.366 -14.128 13.011 1.00 94.69 163 LEU A C 1
ATOM 1374 O O . LEU A 1 163 ? -9.735 -13.753 11.902 1.00 94.69 163 LEU A O 1
ATOM 1378 N N . ARG A 1 164 ? -8.065 -14.310 13.279 1.00 94.69 164 ARG A N 1
ATOM 1379 C CA . ARG A 1 164 ? -6.979 -13.934 12.347 1.00 94.69 164 ARG A CA 1
ATOM 1380 C C . ARG A 1 164 ? -7.093 -14.570 10.960 1.00 94.69 164 ARG A C 1
ATOM 1382 O O . ARG A 1 164 ? -6.755 -13.943 9.959 1.00 94.69 164 ARG A O 1
ATOM 1389 N N . ALA A 1 165 ? -7.551 -15.819 10.881 1.00 94.12 165 ALA A N 1
ATOM 1390 C CA . ALA A 1 165 ? -7.783 -16.481 9.599 1.00 94.12 165 ALA A CA 1
ATOM 1391 C C . ALA A 1 165 ? -8.984 -15.875 8.853 1.00 94.12 165 ALA A C 1
ATOM 1393 O O . ALA A 1 165 ? -8.902 -15.669 7.646 1.00 94.12 165 ALA A O 1
ATOM 1394 N N . PHE A 1 166 ? -10.057 -15.543 9.577 1.00 96.50 166 PHE A N 1
ATOM 1395 C CA . PHE A 1 166 ? -11.252 -14.917 9.019 1.00 96.50 166 PHE A CA 1
ATOM 1396 C C . PHE A 1 166 ? -10.965 -13.492 8.530 1.00 96.50 166 PHE A C 1
ATOM 1398 O O . PHE A 1 166 ? -11.197 -13.216 7.362 1.00 96.50 166 PHE A O 1
ATOM 1405 N N . ILE A 1 167 ? -10.350 -12.637 9.358 1.00 97.00 167 ILE A N 1
ATOM 1406 C CA . ILE A 1 167 ? -9.987 -11.251 9.005 1.00 97.00 167 ILE A CA 1
ATOM 1407 C C . ILE A 1 167 ? -9.143 -11.214 7.722 1.00 97.00 167 ILE A C 1
ATOM 1409 O O . ILE A 1 167 ? -9.515 -10.536 6.768 1.00 97.00 167 ILE A O 1
ATOM 1413 N N . ARG A 1 168 ? -8.060 -12.007 7.636 1.00 95.94 168 ARG A N 1
ATOM 1414 C CA . ARG A 1 168 ? -7.230 -12.086 6.414 1.00 95.94 168 ARG A CA 1
ATOM 1415 C C . ARG A 1 168 ? -8.025 -12.550 5.190 1.00 95.94 168 ARG A C 1
ATOM 1417 O O . ARG A 1 168 ? -7.748 -12.099 4.085 1.00 95.94 168 ARG A O 1
ATOM 1424 N N . LYS A 1 169 ? -8.993 -13.455 5.371 1.00 95.69 169 LYS A N 1
ATOM 1425 C CA . LYS A 1 169 ? -9.855 -13.940 4.286 1.00 95.69 169 LYS A CA 1
ATOM 1426 C C . LYS A 1 169 ? -10.838 -12.857 3.825 1.00 95.69 169 LYS A C 1
ATOM 1428 O O . LYS A 1 169 ? -11.008 -12.692 2.625 1.00 95.69 169 LYS A O 1
ATOM 1433 N N . SER A 1 170 ? -11.440 -12.113 4.750 1.00 96.81 170 SER A N 1
ATOM 1434 C CA . SER A 1 170 ? -12.391 -11.038 4.448 1.00 96.81 170 SER A CA 1
ATOM 1435 C C . SER A 1 170 ? -11.720 -9.846 3.762 1.00 96.81 170 SER A C 1
ATOM 1437 O O . SER A 1 170 ? -12.214 -9.405 2.732 1.00 96.81 170 SER A O 1
ATOM 1439 N N . ILE A 1 171 ? -10.546 -9.402 4.233 1.00 97.00 171 ILE A N 1
ATOM 1440 C CA . ILE A 1 171 ? -9.766 -8.345 3.555 1.00 97.00 171 ILE A CA 1
ATOM 1441 C C . ILE A 1 171 ? -9.355 -8.792 2.141 1.00 97.00 171 ILE A C 1
ATOM 1443 O O . ILE A 1 171 ? -9.439 -8.022 1.191 1.00 97.00 171 ILE A O 1
ATOM 1447 N N . ASN A 1 172 ? -8.974 -10.063 1.970 1.00 95.88 172 ASN A N 1
ATOM 1448 C CA . ASN A 1 172 ? -8.677 -10.628 0.652 1.00 95.88 172 ASN A CA 1
ATOM 1449 C C . ASN A 1 172 ? -9.908 -10.596 -0.280 1.00 95.88 172 ASN A C 1
ATOM 1451 O O . ASN A 1 172 ? -9.766 -10.217 -1.435 1.00 95.88 172 ASN A O 1
ATOM 1455 N N . TYR A 1 173 ? -11.118 -10.902 0.207 1.00 95.62 173 TYR A N 1
ATOM 1456 C CA . TYR A 1 173 ? -12.337 -10.739 -0.599 1.00 95.62 173 TYR A CA 1
ATOM 1457 C C . TYR A 1 173 ? -12.582 -9.284 -1.022 1.00 95.62 173 TYR A C 1
ATOM 1459 O O . TYR A 1 173 ? -12.849 -9.064 -2.199 1.00 95.62 173 TYR A O 1
ATOM 1467 N N . ILE A 1 174 ? -12.418 -8.312 -0.114 1.00 96.12 174 ILE A N 1
ATOM 1468 C CA . ILE A 1 174 ? -12.539 -6.876 -0.432 1.00 96.12 174 ILE A CA 1
ATOM 1469 C C . ILE A 1 174 ? -11.550 -6.491 -1.539 1.00 96.12 174 ILE A C 1
ATOM 1471 O O . ILE A 1 174 ? -11.935 -5.891 -2.537 1.00 96.12 174 ILE A O 1
ATOM 1475 N N . PHE A 1 175 ? -10.285 -6.906 -1.422 1.00 96.44 175 PHE A N 1
ATOM 1476 C CA . PHE A 1 175 ? -9.280 -6.631 -2.450 1.00 96.44 175 PHE A CA 1
ATOM 1477 C C . PHE A 1 175 ? -9.586 -7.324 -3.783 1.00 96.44 175 PHE A C 1
ATOM 1479 O O . PHE A 1 175 ? -9.371 -6.728 -4.831 1.00 96.44 175 PHE A O 1
ATOM 1486 N N . LEU A 1 176 ? -10.103 -8.556 -3.787 1.00 95.06 176 LEU A N 1
ATOM 1487 C CA . LEU A 1 176 ? -10.506 -9.225 -5.029 1.00 95.06 176 LEU A CA 1
ATOM 1488 C C . LEU A 1 176 ? -11.679 -8.501 -5.709 1.00 95.06 176 LEU A C 1
ATOM 1490 O O . LEU A 1 176 ? -11.628 -8.295 -6.919 1.00 95.06 176 LEU A O 1
ATOM 1494 N N . GLN A 1 177 ? -12.685 -8.071 -4.945 1.00 94.50 177 GLN A N 1
ATOM 1495 C CA . GLN A 1 177 ? -13.810 -7.285 -5.456 1.00 94.50 177 GLN A CA 1
ATOM 1496 C C . GLN A 1 177 ? -13.333 -5.935 -6.022 1.00 94.50 177 GLN A C 1
ATOM 1498 O O . GLN A 1 177 ? -13.681 -5.571 -7.143 1.00 94.50 177 GLN A O 1
ATOM 1503 N N . PHE A 1 178 ? -12.441 -5.243 -5.309 1.00 93.75 178 PHE A N 1
ATOM 1504 C CA . PHE A 1 178 ? -11.807 -4.010 -5.779 1.00 93.75 178 PHE A CA 1
ATOM 1505 C C . PHE A 1 178 ? -11.030 -4.205 -7.097 1.00 93.75 178 PHE A C 1
ATOM 1507 O O . PHE A 1 178 ? -11.224 -3.443 -8.038 1.00 93.75 178 PHE A O 1
ATOM 1514 N N . ILE A 1 179 ? -10.185 -5.240 -7.205 1.00 93.00 179 ILE A N 1
ATOM 1515 C CA . ILE A 1 179 ? -9.319 -5.473 -8.382 1.00 93.00 179 ILE A CA 1
ATOM 1516 C C . ILE A 1 179 ? -10.108 -5.906 -9.630 1.00 93.00 179 ILE A C 1
ATOM 1518 O O . ILE A 1 179 ? -9.665 -5.628 -10.745 1.00 93.00 179 ILE A O 1
ATOM 1522 N N . TYR A 1 180 ? -11.203 -6.657 -9.468 1.00 91.56 180 TYR A N 1
ATOM 1523 C CA . TYR A 1 180 ? -11.873 -7.342 -10.585 1.00 91.56 180 TYR A CA 1
ATOM 1524 C C . TYR A 1 180 ? -13.314 -6.886 -10.862 1.00 91.56 180 TYR A C 1
ATOM 1526 O O . TYR A 1 180 ? -13.834 -7.242 -11.919 1.00 91.56 180 TYR A O 1
ATOM 1534 N N . GLU A 1 181 ? -13.957 -6.139 -9.958 1.00 90.69 181 GLU A N 1
ATOM 1535 C CA . GLU A 1 181 ? -15.371 -5.750 -10.084 1.00 90.69 181 GLU A CA 1
ATOM 1536 C C . GLU A 1 181 ? -15.581 -4.229 -10.059 1.00 90.69 181 GLU A C 1
ATOM 1538 O O . GLU A 1 181 ? -16.171 -3.705 -11.001 1.00 90.69 181 GLU A O 1
ATOM 1543 N N . SER A 1 182 ? -15.120 -3.515 -9.019 1.00 84.00 182 SER A N 1
ATOM 1544 C CA . SER A 1 182 ? -15.461 -2.090 -8.832 1.00 84.00 182 SER A CA 1
ATOM 1545 C C . SER A 1 182 ? -14.380 -1.082 -9.241 1.00 84.00 182 SER A C 1
ATOM 1547 O O . SER A 1 182 ? -14.730 0.034 -9.611 1.00 84.00 182 SER A O 1
ATOM 1549 N N . GLU A 1 183 ? -13.089 -1.409 -9.095 1.00 84.62 183 GLU A N 1
ATOM 1550 C CA . GLU A 1 183 ? -11.961 -0.447 -9.064 1.00 84.62 183 GLU A CA 1
ATOM 1551 C C . GLU A 1 183 ? -12.151 0.761 -8.105 1.00 84.62 183 GLU A C 1
ATOM 1553 O O . GLU A 1 183 ? -11.356 1.700 -8.133 1.00 84.62 183 GLU A O 1
ATOM 1558 N N . ARG A 1 184 ? -13.150 0.723 -7.206 1.00 84.88 184 ARG A N 1
ATOM 1559 C CA . ARG A 1 184 ? -13.484 1.765 -6.215 1.00 84.88 184 ARG A CA 1
ATOM 1560 C C . ARG A 1 184 ? -13.679 1.134 -4.837 1.00 84.88 184 ARG A C 1
ATOM 1562 O O . ARG A 1 184 ? -14.437 0.169 -4.719 1.00 84.88 184 ARG A O 1
ATOM 1569 N N . HIS A 1 185 ? -12.958 1.656 -3.846 1.00 91.19 185 HIS A N 1
ATOM 1570 C CA . HIS A 1 185 ? -13.113 1.401 -2.410 1.00 91.19 185 HIS A CA 1
ATOM 1571 C C . HIS A 1 185 ? -12.190 2.374 -1.654 1.00 91.19 185 HIS A C 1
ATOM 1573 O O . HIS A 1 185 ? -10.996 2.422 -1.956 1.00 91.19 185 HIS A O 1
ATOM 1579 N N . ASN A 1 186 ? -12.685 3.108 -0.658 1.00 91.06 186 ASN A N 1
ATOM 1580 C CA . ASN A 1 186 ? -11.916 4.189 -0.022 1.00 91.06 186 ASN A CA 1
ATOM 1581 C C . ASN A 1 186 ? -10.803 3.673 0.907 1.00 91.06 186 ASN A C 1
ATOM 1583 O O . ASN A 1 186 ? -9.652 4.086 0.799 1.00 91.06 186 ASN A O 1
ATOM 1587 N N . GLY A 1 187 ? -11.099 2.694 1.767 1.00 93.69 187 GLY A N 1
ATOM 1588 C CA . GLY A 1 187 ? -10.165 2.200 2.791 1.00 93.69 187 GLY A CA 1
ATOM 1589 C C . GLY A 1 187 ? -9.061 1.233 2.346 1.00 93.69 187 GLY A C 1
ATOM 1590 O O . GLY A 1 187 ? -8.626 0.401 3.146 1.00 93.69 187 GLY A O 1
ATOM 1591 N N . ILE A 1 188 ? -8.643 1.241 1.074 1.00 96.12 188 ILE A N 1
ATOM 1592 C CA . ILE A 1 188 ? -7.637 0.280 0.575 1.00 96.12 188 ILE A CA 1
ATOM 1593 C C . ILE A 1 188 ? -6.255 0.534 1.199 1.00 96.12 188 ILE A C 1
ATOM 1595 O O . ILE A 1 188 ? -5.562 -0.427 1.550 1.00 96.12 188 ILE A O 1
ATOM 1599 N N . ALA A 1 189 ? -5.867 1.799 1.382 1.00 96.12 189 ALA A N 1
ATOM 1600 C CA . ALA A 1 189 ? -4.581 2.180 1.964 1.00 96.12 189 ALA A CA 1
ATOM 1601 C C . ALA A 1 189 ? -4.460 1.722 3.428 1.00 96.12 189 ALA A C 1
ATOM 1603 O O . ALA A 1 189 ? -3.475 1.094 3.818 1.00 96.12 189 ALA A O 1
ATOM 1604 N N . GLU A 1 190 ? -5.499 1.954 4.227 1.00 97.56 190 GLU A N 1
ATOM 1605 C CA . GLU A 1 190 ? -5.569 1.597 5.642 1.00 97.56 190 GLU A CA 1
ATOM 1606 C C . GLU A 1 190 ? -5.584 0.075 5.832 1.00 97.56 190 GLU A C 1
ATOM 1608 O O . GLU A 1 190 ? -4.880 -0.456 6.694 1.00 97.56 190 GLU A O 1
ATOM 1613 N N . LEU A 1 191 ? -6.324 -0.661 4.992 1.00 98.06 191 LEU A N 1
ATOM 1614 C CA . LEU A 1 191 ? -6.303 -2.127 4.991 1.00 98.06 191 LEU A CA 1
ATOM 1615 C C . LEU A 1 191 ? -4.917 -2.685 4.620 1.00 98.06 191 LEU A C 1
ATOM 1617 O O . LEU A 1 191 ? -4.486 -3.684 5.209 1.00 98.06 191 LEU A O 1
ATOM 1621 N N . LEU A 1 192 ? -4.199 -2.045 3.690 1.00 97.81 192 LEU A N 1
ATOM 1622 C CA . LEU A 1 192 ? -2.817 -2.398 3.355 1.00 97.81 192 LEU A CA 1
ATOM 1623 C C . LEU A 1 192 ? -1.839 -2.088 4.496 1.00 97.81 192 LEU A C 1
ATOM 1625 O O . LEU A 1 192 ? -0.975 -2.915 4.770 1.00 97.81 192 LEU A O 1
ATOM 1629 N N . GLU A 1 193 ? -1.991 -0.980 5.223 1.00 97.31 193 GLU A N 1
ATOM 1630 C CA . GLU A 1 193 ? -1.137 -0.661 6.378 1.00 97.31 193 GLU A CA 1
ATOM 1631 C C . GLU A 1 193 ? -1.251 -1.731 7.484 1.00 97.31 193 GLU A C 1
ATOM 1633 O O . GLU A 1 193 ? -0.243 -2.242 7.989 1.00 97.31 193 GLU A O 1
ATOM 1638 N N . ILE A 1 194 ? -2.482 -2.163 7.801 1.00 97.69 194 ILE A N 1
ATOM 1639 C CA . ILE A 1 194 ? -2.729 -3.281 8.729 1.00 97.69 194 ILE A CA 1
ATOM 1640 C C . ILE A 1 194 ? -2.057 -4.555 8.208 1.00 97.69 194 ILE A C 1
ATOM 1642 O O . ILE A 1 194 ? -1.416 -5.282 8.973 1.00 97.69 194 ILE A O 1
ATOM 1646 N N . LEU A 1 195 ? -2.185 -4.841 6.910 1.00 96.94 195 LEU A N 1
ATOM 1647 C CA . LEU A 1 195 ? -1.565 -6.012 6.301 1.00 96.94 195 LEU A CA 1
ATOM 1648 C C . LEU A 1 195 ? -0.037 -5.947 6.315 1.00 96.94 195 LEU A C 1
ATOM 1650 O O . LEU A 1 195 ? 0.576 -6.977 6.574 1.00 96.94 195 LEU A O 1
ATOM 1654 N N . GLY A 1 196 ? 0.583 -4.781 6.140 1.00 95.94 196 GLY A N 1
ATOM 1655 C CA . GLY A 1 196 ? 2.029 -4.593 6.265 1.00 95.94 196 GLY A CA 1
ATOM 1656 C C . GLY A 1 196 ? 2.543 -4.990 7.653 1.00 95.94 196 GLY A C 1
ATOM 1657 O O . GLY A 1 196 ? 3.497 -5.765 7.769 1.00 95.94 196 GLY A O 1
ATOM 1658 N N . SER A 1 197 ? 1.843 -4.565 8.712 1.00 95.94 197 SER A N 1
ATOM 1659 C CA . SER A 1 197 ? 2.099 -5.020 10.091 1.00 95.94 197 SER A CA 1
ATOM 1660 C C . SER A 1 197 ? 1.938 -6.545 10.236 1.00 95.94 197 SER A C 1
ATOM 1662 O O . SER A 1 197 ? 2.793 -7.229 10.809 1.00 95.94 197 SER A O 1
ATOM 1664 N N . ILE A 1 198 ? 0.875 -7.114 9.655 1.00 95.56 198 ILE A N 1
ATOM 1665 C CA . ILE A 1 198 ? 0.602 -8.561 9.683 1.00 95.56 198 ILE A CA 1
ATOM 1666 C C . ILE A 1 198 ? 1.682 -9.372 8.945 1.00 95.56 198 ILE A C 1
ATOM 1668 O O . ILE A 1 198 ? 2.088 -10.420 9.451 1.00 95.56 198 ILE A O 1
ATOM 1672 N N . ILE A 1 199 ? 2.149 -8.898 7.785 1.00 95.50 199 ILE A N 1
ATOM 1673 C CA . ILE A 1 199 ? 3.199 -9.521 6.963 1.00 95.50 199 ILE A CA 1
ATOM 1674 C C . ILE A 1 199 ? 4.531 -9.506 7.715 1.00 95.50 199 ILE A C 1
ATOM 1676 O O . ILE A 1 199 ? 5.220 -10.526 7.764 1.00 95.50 199 ILE A O 1
ATOM 1680 N N . ASN A 1 200 ? 4.863 -8.393 8.379 1.00 94.56 200 ASN A N 1
ATOM 1681 C CA . ASN A 1 200 ? 6.053 -8.315 9.224 1.00 94.56 200 ASN A CA 1
ATOM 1682 C C . ASN A 1 200 ? 6.017 -9.353 10.368 1.00 94.56 200 ASN A C 1
ATOM 1684 O O . ASN A 1 200 ? 7.040 -9.936 10.722 1.00 94.56 200 ASN A O 1
ATOM 1688 N N . GLY A 1 201 ? 4.824 -9.647 10.895 1.00 93.19 201 GLY A N 1
ATOM 1689 C CA . GLY A 1 201 ? 4.586 -10.691 11.896 1.00 93.19 201 GLY A CA 1
ATOM 1690 C C . GLY A 1 201 ? 4.563 -12.140 11.378 1.00 93.19 201 GLY A C 1
ATOM 1691 O O . GLY A 1 201 ? 4.251 -13.044 12.161 1.00 93.19 201 GLY A O 1
ATOM 1692 N N . PHE A 1 202 ? 4.838 -12.410 10.096 1.00 93.44 202 PHE A N 1
ATOM 1693 C CA . PHE A 1 202 ? 4.834 -13.778 9.569 1.00 93.44 202 PHE A CA 1
ATOM 1694 C C . PHE A 1 202 ? 6.026 -14.612 10.058 1.00 93.44 202 PHE A C 1
ATOM 1696 O O . PHE A 1 202 ? 7.188 -14.231 9.957 1.00 93.44 202 PHE A O 1
ATOM 1703 N N . THR A 1 203 ? 5.723 -15.822 10.528 1.00 91.56 203 THR A N 1
ATOM 1704 C CA . THR A 1 203 ? 6.714 -16.844 10.885 1.00 91.56 203 THR A CA 1
ATOM 1705 C C . THR A 1 203 ? 7.341 -17.468 9.641 1.00 91.56 203 THR A C 1
ATOM 1707 O O . THR A 1 203 ? 6.614 -17.823 8.709 1.00 91.56 203 THR A O 1
ATOM 1710 N N . LEU A 1 204 ? 8.656 -17.691 9.664 1.00 91.19 204 LEU A N 1
ATOM 1711 C CA . LEU A 1 204 ? 9.360 -18.454 8.633 1.00 91.19 204 LEU A CA 1
ATOM 1712 C C . LEU A 1 204 ? 9.312 -19.970 8.927 1.00 91.19 204 LEU A C 1
ATOM 1714 O O . LEU A 1 204 ? 9.356 -20.352 10.099 1.00 91.19 204 LEU A O 1
ATOM 1718 N N . PRO A 1 205 ? 9.254 -20.841 7.899 1.00 92.25 205 PRO A N 1
ATOM 1719 C CA . PRO A 1 205 ? 9.107 -20.516 6.477 1.00 92.25 205 PRO A CA 1
ATOM 1720 C C . PRO A 1 205 ? 7.710 -19.963 6.143 1.00 92.25 205 PRO A C 1
ATOM 1722 O O . PRO A 1 205 ? 6.711 -20.345 6.754 1.00 92.25 205 PRO A O 1
ATOM 1725 N N . LEU A 1 206 ? 7.636 -19.072 5.147 1.00 93.62 206 LEU A N 1
ATOM 1726 C CA . LEU A 1 206 ? 6.366 -18.503 4.689 1.00 93.62 206 LEU A CA 1
ATOM 1727 C C . LEU A 1 206 ? 5.420 -19.598 4.176 1.00 93.62 206 LEU A C 1
ATOM 1729 O O . LEU A 1 206 ? 5.788 -20.394 3.314 1.00 93.62 206 LEU A O 1
ATOM 1733 N N . LYS A 1 207 ? 4.175 -19.580 4.660 1.00 93.62 207 LYS A N 1
ATOM 1734 C CA . LYS A 1 207 ? 3.115 -20.499 4.229 1.00 93.62 207 LYS A CA 1
ATOM 1735 C C . LYS A 1 207 ? 2.679 -20.237 2.787 1.00 93.62 207 LYS A C 1
ATOM 1737 O O . LYS A 1 207 ? 2.621 -19.085 2.349 1.00 93.62 207 LYS A O 1
ATOM 1742 N N . ASP A 1 208 ? 2.223 -21.284 2.104 1.00 92.75 208 ASP A N 1
ATOM 1743 C CA . ASP A 1 208 ? 1.677 -21.178 0.744 1.00 92.75 208 ASP A CA 1
ATOM 1744 C C . ASP A 1 208 ? 0.449 -20.259 0.655 1.00 92.75 208 ASP A C 1
ATOM 1746 O O . ASP A 1 208 ? 0.264 -19.595 -0.362 1.00 92.75 208 ASP A O 1
ATOM 1750 N N . GLU A 1 209 ? -0.348 -20.126 1.727 1.00 93.25 209 GLU A N 1
ATOM 1751 C CA . GLU A 1 209 ? -1.432 -19.129 1.788 1.00 93.25 209 GLU A CA 1
ATOM 1752 C C . GLU A 1 209 ? -0.908 -17.689 1.620 1.00 93.25 209 GLU A C 1
ATOM 1754 O O . GLU A 1 209 ? -1.507 -16.899 0.891 1.00 93.25 209 GLU A O 1
ATOM 1759 N N . HIS A 1 210 ? 0.246 -17.358 2.212 1.00 94.44 210 HIS A N 1
ATOM 1760 C CA . HIS A 1 210 ? 0.867 -16.034 2.102 1.00 94.44 210 HIS A CA 1
ATOM 1761 C C . HIS A 1 210 ? 1.480 -15.825 0.713 1.00 94.44 210 HIS A C 1
ATOM 1763 O O . HIS A 1 210 ? 1.297 -14.774 0.101 1.00 94.44 210 HIS A O 1
ATOM 1769 N N . LYS A 1 211 ? 2.151 -16.853 0.171 1.00 94.25 211 LYS A N 1
ATOM 1770 C CA . LYS A 1 211 ? 2.697 -16.815 -1.195 1.00 94.25 211 LYS A CA 1
ATOM 1771 C C . LYS A 1 211 ? 1.574 -16.698 -2.233 1.00 94.25 211 LYS A C 1
ATOM 1773 O O . LYS A 1 211 ? 1.713 -15.952 -3.201 1.00 94.25 211 LYS A O 1
ATOM 1778 N N . SER A 1 212 ? 0.436 -17.361 -2.027 1.00 94.75 212 SER A N 1
ATOM 1779 C CA . SER A 1 212 ? -0.753 -17.209 -2.873 1.00 94.75 212 SER A CA 1
ATOM 1780 C C . SER A 1 212 ? -1.366 -15.811 -2.758 1.00 94.75 212 SER A C 1
ATOM 1782 O O . SER A 1 212 ? -1.751 -15.251 -3.781 1.00 94.75 212 SER A O 1
ATOM 1784 N N . PHE A 1 213 ? -1.435 -15.235 -1.553 1.00 95.44 213 PHE A N 1
ATOM 1785 C CA . PHE A 1 213 ? -1.934 -13.875 -1.325 1.00 95.44 213 PHE A CA 1
ATOM 1786 C C . PHE A 1 213 ? -1.115 -12.824 -2.094 1.00 95.44 213 PHE A C 1
ATOM 1788 O O . PHE A 1 213 ? -1.684 -12.086 -2.897 1.00 95.44 213 PHE A O 1
ATOM 1795 N N . LEU A 1 214 ? 0.217 -12.842 -1.964 1.00 96.12 214 LEU A N 1
ATOM 1796 C CA . LEU A 1 214 ? 1.121 -11.980 -2.738 1.00 96.12 214 LEU A CA 1
ATOM 1797 C C . LEU A 1 214 ? 0.851 -12.073 -4.253 1.00 96.12 214 LEU A C 1
ATOM 1799 O O . LEU A 1 214 ? 0.693 -11.063 -4.932 1.00 96.12 214 LEU A O 1
ATOM 1803 N N . ASN A 1 215 ? 0.767 -13.296 -4.786 1.00 94.19 215 ASN A N 1
ATOM 1804 C CA . ASN A 1 215 ? 0.665 -13.525 -6.231 1.00 94.19 215 ASN A CA 1
ATOM 1805 C C . ASN A 1 215 ? -0.723 -13.250 -6.832 1.00 94.19 215 ASN A C 1
ATOM 1807 O O . ASN A 1 215 ? -0.808 -12.925 -8.015 1.00 94.19 215 ASN A O 1
ATOM 1811 N N . ARG A 1 216 ? -1.805 -13.438 -6.065 1.00 93.94 216 ARG A N 1
ATOM 1812 C CA . ARG A 1 216 ? -3.189 -13.309 -6.561 1.00 93.94 216 ARG A CA 1
ATOM 1813 C C . ARG A 1 216 ? -3.865 -11.993 -6.188 1.00 93.94 216 ARG A C 1
ATOM 1815 O O . ARG A 1 216 ? -4.887 -11.684 -6.793 1.00 93.94 216 ARG A O 1
ATOM 1822 N N . VAL A 1 217 ? -3.314 -11.263 -5.219 1.00 95.44 217 VAL A N 1
ATOM 1823 C CA . VAL A 1 217 ? -3.930 -10.060 -4.648 1.00 95.44 217 VAL A CA 1
ATOM 1824 C C . VAL A 1 217 ? -2.975 -8.875 -4.749 1.00 95.44 217 VAL A C 1
ATOM 1826 O O . VAL A 1 217 ? -3.162 -8.056 -5.640 1.00 95.44 217 VAL A O 1
ATOM 1829 N N . LEU A 1 218 ? -1.903 -8.832 -3.943 1.00 95.94 218 LEU A N 1
ATOM 1830 C CA . LEU A 1 218 ? -0.995 -7.673 -3.895 1.00 95.94 218 LEU A CA 1
ATOM 1831 C C . LEU A 1 218 ? -0.397 -7.332 -5.266 1.00 95.94 218 LEU A C 1
ATOM 1833 O O . LEU A 1 218 ? -0.521 -6.203 -5.726 1.00 95.94 218 LEU A O 1
ATOM 1837 N N . LEU A 1 219 ? 0.196 -8.301 -5.974 1.00 96.06 219 LEU A N 1
ATOM 1838 C CA . LEU A 1 219 ? 0.794 -8.018 -7.283 1.00 96.06 219 LEU A CA 1
ATOM 1839 C C . LEU A 1 219 ? -0.249 -7.516 -8.311 1.00 96.06 219 LEU A C 1
ATOM 1841 O O . LEU A 1 219 ? 0.021 -6.511 -8.965 1.00 96.06 219 LEU A O 1
ATOM 1845 N N . PRO A 1 220 ? -1.450 -8.115 -8.449 1.00 96.06 220 PRO A N 1
ATOM 1846 C CA . PRO A 1 220 ? -2.532 -7.528 -9.244 1.00 96.06 220 PRO A CA 1
ATOM 1847 C C . PRO A 1 220 ? -3.031 -6.130 -8.829 1.00 96.06 220 PRO A C 1
ATOM 1849 O O . PRO A 1 220 ? -3.468 -5.411 -9.724 1.00 96.06 220 PRO A O 1
ATOM 1852 N N . MET A 1 221 ? -2.935 -5.701 -7.561 1.00 95.06 221 MET A N 1
ATOM 1853 C CA . MET A 1 221 ? -3.372 -4.350 -7.136 1.00 95.06 221 MET A CA 1
ATOM 1854 C C . MET A 1 221 ? -2.613 -3.211 -7.829 1.00 95.06 221 MET A C 1
ATOM 1856 O O . MET A 1 221 ? -3.166 -2.126 -7.993 1.00 95.06 221 MET A O 1
ATOM 1860 N N . HIS A 1 222 ? -1.399 -3.458 -8.330 1.00 95.44 222 HIS A N 1
ATOM 1861 C CA . HIS A 1 222 ? -0.638 -2.482 -9.118 1.00 95.44 222 HIS A CA 1
ATOM 1862 C C . HIS A 1 222 ? -1.271 -2.192 -10.497 1.00 95.44 222 HIS A C 1
ATOM 1864 O O . HIS A 1 222 ? -0.821 -1.295 -11.214 1.00 95.44 222 HIS A O 1
ATOM 1870 N N . LYS A 1 223 ? -2.310 -2.934 -10.915 1.00 93.12 223 LYS A N 1
ATOM 1871 C CA . LYS A 1 223 ? -3.020 -2.707 -12.187 1.00 93.12 223 LYS A CA 1
ATOM 1872 C C . LYS A 1 223 ? -4.098 -1.637 -12.112 1.00 93.12 223 LYS A C 1
ATOM 1874 O O . LYS A 1 223 ? -4.195 -0.875 -13.070 1.00 93.12 223 LYS A O 1
ATOM 1879 N N . ALA A 1 224 ? -4.849 -1.572 -11.012 1.00 90.38 224 ALA A N 1
ATOM 1880 C CA . ALA A 1 224 ? -6.030 -0.717 -10.900 1.00 90.38 224 ALA A CA 1
ATOM 1881 C C . ALA A 1 224 ? -5.685 0.767 -11.103 1.00 90.38 224 ALA A C 1
ATOM 1883 O O . ALA A 1 224 ? -4.551 1.193 -10.852 1.00 90.38 224 ALA A O 1
ATOM 1884 N N . LYS A 1 225 ? -6.641 1.547 -11.616 1.00 86.75 225 LYS A N 1
ATOM 1885 C CA . LYS A 1 225 ? -6.420 2.958 -11.968 1.00 86.75 225 LYS A CA 1
ATOM 1886 C C . LYS A 1 225 ? -6.015 3.838 -10.771 1.00 86.75 225 LYS A C 1
ATOM 1888 O O . LYS A 1 225 ? -4.940 4.430 -10.879 1.00 86.75 225 LYS A O 1
ATOM 1893 N N . PRO A 1 226 ? -6.749 3.877 -9.634 1.00 88.12 226 PRO A N 1
ATOM 1894 C CA . PRO A 1 226 ? -6.458 4.780 -8.513 1.00 88.12 226 PRO A CA 1
ATOM 1895 C C . PRO A 1 226 ? -5.322 4.256 -7.614 1.00 88.12 226 PRO A C 1
ATOM 1897 O O . PRO A 1 226 ? -5.406 4.288 -6.391 1.00 88.12 226 PRO A O 1
ATOM 1900 N N . MET A 1 227 ? -4.248 3.729 -8.214 1.00 91.81 227 MET A N 1
ATOM 1901 C CA . MET A 1 227 ? -3.124 3.142 -7.476 1.00 91.81 227 MET A CA 1
ATOM 1902 C C . MET A 1 227 ? -2.430 4.157 -6.564 1.00 91.81 227 MET A C 1
ATOM 1904 O O . MET A 1 227 ? -1.866 3.768 -5.544 1.00 91.81 227 MET A O 1
ATOM 1908 N N . ALA A 1 228 ? -2.464 5.439 -6.929 1.00 91.56 228 ALA A N 1
ATOM 1909 C CA . ALA A 1 228 ? -1.711 6.474 -6.243 1.00 91.56 228 ALA A CA 1
ATOM 1910 C C . ALA A 1 228 ? -2.093 6.608 -4.757 1.00 91.56 228 ALA A C 1
ATOM 1912 O O . ALA A 1 228 ? -1.206 6.630 -3.903 1.00 91.56 228 ALA A O 1
ATOM 1913 N N . MET A 1 229 ? -3.389 6.471 -4.454 1.00 90.38 229 MET A N 1
ATOM 1914 C CA . MET A 1 229 ? -3.969 6.499 -3.105 1.00 90.38 229 MET A CA 1
ATOM 1915 C C . MET A 1 229 ? -3.390 5.503 -2.100 1.00 90.38 229 MET A C 1
ATOM 1917 O O . MET A 1 229 ? -3.426 5.745 -0.897 1.00 90.38 229 MET A O 1
ATOM 1921 N N . TYR A 1 230 ? -2.900 4.356 -2.570 1.00 94.94 230 TYR A N 1
ATOM 1922 C CA . TYR A 1 230 ? -2.456 3.259 -1.705 1.00 94.94 230 TYR A CA 1
ATOM 1923 C C . TYR A 1 230 ? -1.076 2.705 -2.078 1.00 94.94 230 TYR A C 1
ATOM 1925 O O . TYR A 1 230 ? -0.621 1.714 -1.498 1.00 94.94 230 TYR A O 1
ATOM 1933 N N . HIS A 1 231 ? -0.402 3.316 -3.057 1.00 96.44 231 HIS A N 1
ATOM 1934 C CA . HIS A 1 231 ? 0.895 2.861 -3.546 1.00 96.44 231 HIS A CA 1
ATOM 1935 C C . HIS A 1 231 ? 1.962 2.775 -2.439 1.00 96.44 231 HIS A C 1
ATOM 1937 O O . HIS A 1 231 ? 2.597 1.724 -2.361 1.00 96.44 231 HIS A O 1
ATOM 1943 N N . PRO A 1 232 ? 2.154 3.771 -1.545 1.00 96.38 232 PRO A N 1
ATOM 1944 C CA . PRO A 1 232 ? 3.165 3.673 -0.487 1.00 96.38 232 PRO A CA 1
ATOM 1945 C C . PRO A 1 232 ? 2.955 2.463 0.439 1.00 96.38 232 PRO A C 1
ATOM 1947 O O . PRO A 1 232 ? 3.901 1.756 0.788 1.00 96.38 232 PRO A O 1
ATOM 1950 N N . GLN A 1 233 ? 1.703 2.175 0.803 1.00 97.31 233 GLN A N 1
ATOM 1951 C CA . GLN A 1 233 ? 1.336 1.052 1.668 1.00 97.31 233 GLN A CA 1
ATOM 1952 C C . GLN A 1 233 ? 1.456 -0.291 0.930 1.00 97.31 233 GLN A C 1
ATOM 1954 O O . GLN A 1 233 ? 1.816 -1.304 1.539 1.00 97.31 233 GLN A O 1
ATOM 1959 N N . LEU A 1 234 ? 1.196 -0.310 -0.381 1.00 97.56 234 LEU A N 1
ATOM 1960 C CA . LEU A 1 234 ? 1.371 -1.486 -1.232 1.00 97.56 234 LEU A CA 1
ATOM 1961 C C . LEU A 1 234 ? 2.853 -1.818 -1.456 1.00 97.56 234 LEU A C 1
ATOM 1963 O O . LEU A 1 234 ? 3.243 -2.958 -1.208 1.00 97.56 234 LEU A O 1
ATOM 1967 N N . ALA A 1 235 ? 3.673 -0.830 -1.824 1.00 96.94 235 ALA A N 1
ATOM 1968 C CA 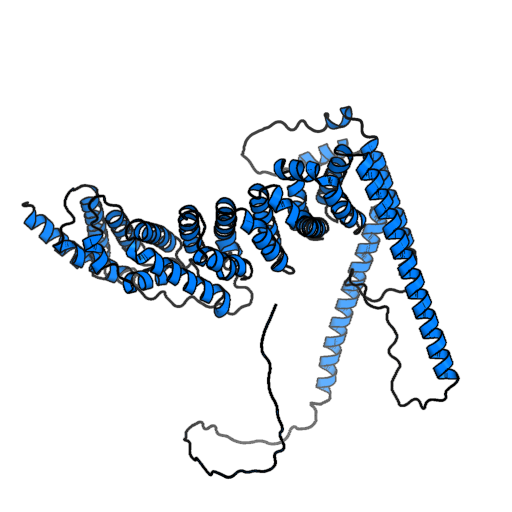. ALA A 1 235 ? 5.121 -0.965 -1.974 1.00 96.94 235 ALA A CA 1
ATOM 1969 C C . ALA A 1 235 ? 5.763 -1.467 -0.670 1.00 96.94 235 ALA A C 1
ATOM 1971 O O . ALA A 1 235 ? 6.494 -2.459 -0.677 1.00 96.94 235 ALA A O 1
ATOM 1972 N N . TYR A 1 236 ? 5.374 -0.894 0.478 1.00 97.12 236 TYR A N 1
ATOM 1973 C CA . TYR A 1 236 ? 5.773 -1.398 1.794 1.00 97.12 236 TYR A CA 1
ATOM 1974 C C . TYR A 1 236 ? 5.409 -2.880 1.990 1.00 97.12 236 TYR A C 1
ATOM 1976 O O . TYR A 1 236 ? 6.248 -3.672 2.423 1.00 97.12 236 TYR A O 1
ATOM 1984 N N . CYS A 1 237 ? 4.191 -3.303 1.630 1.00 97.44 237 CYS A N 1
ATOM 1985 C CA . CYS A 1 237 ? 3.808 -4.718 1.685 1.00 97.44 237 CYS A CA 1
ATOM 1986 C C . CYS A 1 237 ? 4.669 -5.599 0.761 1.00 97.44 237 CYS A C 1
ATOM 1988 O O . CYS A 1 237 ? 5.061 -6.697 1.169 1.00 97.44 237 CYS A O 1
ATOM 1990 N N . THR A 1 238 ? 4.980 -5.140 -0.457 1.00 96.38 238 THR A N 1
ATOM 1991 C CA . THR A 1 238 ? 5.844 -5.849 -1.413 1.00 96.38 238 THR A CA 1
ATOM 1992 C C . THR A 1 238 ? 7.261 -6.028 -0.855 1.00 96.38 238 THR A C 1
ATOM 1994 O O . THR A 1 238 ? 7.770 -7.153 -0.814 1.00 96.38 238 THR A O 1
ATOM 1997 N N . VAL A 1 239 ? 7.876 -4.951 -0.355 1.00 95.94 239 VAL A N 1
ATOM 1998 C CA . VAL A 1 239 ? 9.223 -4.954 0.240 1.00 95.94 239 VAL A CA 1
ATOM 1999 C C . VAL A 1 239 ? 9.280 -5.855 1.477 1.00 95.94 239 VAL A C 1
ATOM 2001 O O . VAL A 1 239 ? 10.187 -6.682 1.597 1.00 95.94 239 VAL A O 1
ATOM 2004 N N . GLN A 1 240 ? 8.273 -5.800 2.354 1.00 96.06 240 GLN A N 1
ATOM 2005 C CA . GLN A 1 240 ? 8.208 -6.661 3.541 1.00 96.06 240 GLN A CA 1
ATOM 2006 C C . GLN A 1 240 ? 8.109 -8.154 3.191 1.00 96.06 240 GLN A C 1
ATOM 2008 O O . GLN A 1 240 ? 8.646 -8.992 3.917 1.00 96.06 240 GLN A O 1
ATOM 2013 N N . PHE A 1 241 ? 7.485 -8.525 2.067 1.00 96.06 241 PHE A N 1
ATOM 2014 C CA . PHE A 1 241 ? 7.515 -9.912 1.584 1.00 96.06 241 PHE A CA 1
ATOM 2015 C C . PHE A 1 241 ? 8.921 -10.363 1.150 1.00 96.06 241 PHE A C 1
ATOM 2017 O O . PHE A 1 241 ? 9.265 -11.531 1.354 1.00 96.06 241 PHE A O 1
ATOM 2024 N N . ILE A 1 242 ? 9.729 -9.461 0.583 1.00 95.38 242 ILE A N 1
ATOM 2025 C CA . ILE A 1 242 ? 11.111 -9.732 0.153 1.00 95.38 242 ILE A CA 1
ATOM 2026 C C . ILE A 1 242 ? 12.054 -9.848 1.355 1.00 95.38 242 ILE A C 1
ATOM 2028 O O . ILE A 1 242 ? 12.877 -10.764 1.379 1.00 95.38 242 ILE A O 1
ATOM 2032 N N . ASP A 1 243 ? 11.892 -8.997 2.373 1.00 93.75 243 ASP A N 1
ATOM 2033 C CA . ASP A 1 243 ? 12.628 -9.097 3.645 1.00 93.75 243 ASP A CA 1
ATOM 2034 C C . ASP A 1 243 ? 12.426 -10.472 4.313 1.00 93.75 243 ASP A C 1
ATOM 2036 O O . ASP A 1 243 ? 13.381 -11.106 4.768 1.00 93.75 243 ASP A O 1
ATOM 2040 N N . LYS A 1 244 ? 11.192 -11.004 4.297 1.00 93.81 244 LYS A N 1
ATOM 2041 C CA . LYS A 1 244 ? 10.905 -12.347 4.838 1.00 93.81 244 LYS A CA 1
ATOM 2042 C C . LYS A 1 244 ? 11.438 -13.491 3.974 1.00 93.81 244 LYS A C 1
ATOM 2044 O O . LYS A 1 244 ? 11.881 -14.500 4.522 1.00 93.81 244 LYS A O 1
ATOM 2049 N N . ASP A 1 245 ? 11.370 -13.388 2.649 1.00 93.94 245 ASP A N 1
ATOM 2050 C CA . ASP A 1 245 ? 11.823 -14.442 1.734 1.00 93.94 245 ASP A CA 1
ATOM 2051 C C . ASP A 1 245 ? 12.375 -13.839 0.436 1.00 93.94 245 ASP A C 1
ATOM 2053 O O . ASP A 1 245 ? 11.658 -13.644 -0.550 1.00 93.94 245 ASP A O 1
ATOM 2057 N N . SER A 1 246 ? 13.687 -13.592 0.421 1.00 92.56 246 SER A N 1
ATOM 2058 C CA . SER A 1 246 ? 14.371 -12.949 -0.707 1.00 92.56 246 SER A CA 1
ATOM 2059 C C . SER A 1 246 ? 14.250 -13.726 -2.025 1.00 92.56 246 SER A C 1
ATOM 2061 O O . SER A 1 246 ? 14.399 -13.133 -3.089 1.00 92.56 246 SER A O 1
ATOM 2063 N N . THR A 1 247 ? 13.923 -15.026 -1.987 1.00 93.38 247 THR A N 1
ATOM 2064 C CA . THR A 1 247 ? 13.691 -15.840 -3.199 1.00 93.38 247 THR A CA 1
ATOM 2065 C C . THR A 1 247 ? 12.439 -15.419 -3.980 1.00 93.38 247 THR A C 1
ATOM 2067 O O . THR A 1 247 ? 12.253 -15.818 -5.130 1.00 93.38 247 THR A O 1
ATOM 2070 N N . LEU A 1 248 ? 11.572 -14.593 -3.380 1.00 94.75 248 LEU A N 1
ATOM 2071 C CA . LEU A 1 248 ? 10.395 -14.025 -4.035 1.00 94.75 248 LEU A CA 1
ATOM 2072 C C . LEU A 1 248 ? 10.731 -12.820 -4.931 1.00 94.75 248 LEU A C 1
ATOM 2074 O O . LEU A 1 248 ? 9.968 -12.550 -5.863 1.00 94.75 248 LEU A O 1
ATOM 2078 N N . ALA A 1 249 ? 11.858 -12.132 -4.699 1.00 94.88 249 ALA A N 1
ATOM 2079 C CA . ALA A 1 249 ? 12.205 -10.889 -5.393 1.00 94.88 249 ALA A CA 1
ATOM 2080 C C . ALA A 1 249 ? 12.223 -11.018 -6.931 1.00 94.88 249 ALA A C 1
ATOM 2082 O O . ALA A 1 249 ? 11.547 -10.214 -7.580 1.00 94.88 249 ALA A O 1
ATOM 2083 N N . PRO A 1 250 ? 12.842 -12.049 -7.554 1.00 95.00 250 PRO A N 1
ATOM 2084 C CA . PRO A 1 250 ? 12.840 -12.167 -9.013 1.00 95.00 250 PRO A CA 1
ATOM 2085 C C . PRO A 1 250 ? 11.435 -12.274 -9.610 1.00 95.00 250 PRO A C 1
ATOM 2087 O O . PRO A 1 250 ? 11.160 -11.751 -10.689 1.00 95.00 250 PRO A O 1
ATOM 2090 N N . LYS A 1 251 ? 10.520 -12.940 -8.893 1.00 94.75 251 LYS A N 1
ATOM 2091 C CA . LYS A 1 251 ? 9.136 -13.137 -9.331 1.00 94.75 251 LYS A CA 1
ATOM 2092 C C . LYS A 1 251 ? 8.304 -11.863 -9.192 1.00 94.75 251 LYS A C 1
ATOM 2094 O O . LYS A 1 251 ? 7.480 -11.586 -10.063 1.00 94.75 251 LYS A O 1
ATOM 2099 N N . ILE A 1 252 ? 8.516 -11.108 -8.115 1.00 96.25 252 ILE A N 1
ATOM 2100 C CA . ILE A 1 252 ? 7.893 -9.800 -7.885 1.00 96.25 252 ILE A CA 1
ATOM 2101 C C . ILE A 1 252 ? 8.325 -8.835 -8.993 1.00 96.25 252 ILE A C 1
ATOM 2103 O O . ILE A 1 252 ? 7.474 -8.354 -9.737 1.00 96.25 252 ILE A O 1
ATOM 2107 N N . ILE A 1 253 ? 9.635 -8.659 -9.186 1.00 95.88 253 ILE A N 1
ATOM 2108 C CA . ILE A 1 253 ? 10.212 -7.750 -10.188 1.00 95.88 253 ILE A CA 1
ATOM 2109 C C . ILE A 1 253 ? 9.733 -8.117 -11.599 1.00 95.88 253 ILE A C 1
ATOM 2111 O O . ILE A 1 253 ? 9.222 -7.261 -12.317 1.00 95.88 253 ILE A O 1
ATOM 2115 N N . ALA A 1 254 ? 9.780 -9.397 -11.984 1.00 95.38 254 ALA A N 1
ATOM 2116 C CA . ALA A 1 254 ? 9.255 -9.845 -13.278 1.00 95.38 254 ALA A CA 1
ATOM 2117 C C . ALA A 1 254 ? 7.741 -9.596 -13.450 1.00 95.38 254 ALA A C 1
ATOM 2119 O O . ALA A 1 254 ? 7.261 -9.457 -14.576 1.00 95.38 254 ALA A O 1
ATOM 2120 N N . THR A 1 255 ? 6.975 -9.532 -12.356 1.00 96.00 255 THR A N 1
ATOM 2121 C CA . THR A 1 255 ? 5.539 -9.220 -12.393 1.00 96.00 255 THR A CA 1
ATOM 2122 C C . THR A 1 255 ? 5.289 -7.715 -12.511 1.00 96.00 255 THR A C 1
ATOM 2124 O O . THR A 1 255 ? 4.450 -7.324 -13.320 1.00 96.00 255 THR A O 1
ATOM 2127 N N . LEU A 1 256 ? 6.051 -6.874 -11.804 1.00 96.19 256 LEU A N 1
ATOM 2128 C CA . LEU A 1 256 ? 6.007 -5.413 -11.958 1.00 96.19 256 LEU A CA 1
ATOM 2129 C C . LEU A 1 256 ? 6.414 -4.998 -13.381 1.00 96.19 256 LEU A C 1
ATOM 2131 O O . LEU A 1 256 ? 5.663 -4.303 -14.059 1.00 96.19 256 LEU A O 1
ATOM 2135 N N . LEU A 1 257 ? 7.518 -5.537 -13.910 1.00 95.50 257 LEU A N 1
ATOM 2136 C CA . LEU A 1 257 ? 7.939 -5.319 -15.303 1.00 95.50 257 LEU A CA 1
ATOM 2137 C C . LEU A 1 257 ? 6.887 -5.785 -16.330 1.00 95.50 257 LEU A C 1
ATOM 2139 O O . LEU A 1 257 ? 6.783 -5.217 -17.415 1.00 95.50 257 LEU A O 1
ATOM 2143 N N . ARG A 1 258 ? 6.069 -6.794 -15.997 1.00 95.50 258 ARG A N 1
ATOM 2144 C CA . ARG A 1 258 ? 4.947 -7.245 -16.840 1.00 95.50 258 ARG A CA 1
ATOM 2145 C C . ARG A 1 258 ? 3.728 -6.318 -16.766 1.00 95.50 258 ARG A C 1
ATOM 2147 O O . ARG A 1 258 ? 2.976 -6.253 -17.738 1.00 95.50 258 ARG A O 1
ATOM 2154 N N . TYR A 1 259 ? 3.493 -5.661 -15.633 1.00 95.25 259 TYR A N 1
ATOM 2155 C CA . TYR A 1 259 ? 2.362 -4.746 -15.421 1.00 95.25 259 TYR A CA 1
ATOM 2156 C C . TYR A 1 259 ? 2.717 -3.273 -15.677 1.00 95.25 259 TYR A C 1
ATOM 2158 O O . TYR A 1 259 ? 1.869 -2.406 -15.484 1.00 95.25 259 TYR A O 1
ATOM 2166 N N . TRP A 1 260 ? 3.936 -3.014 -16.162 1.00 95.50 260 TRP A N 1
ATOM 2167 C CA . TRP A 1 260 ? 4.491 -1.684 -16.381 1.00 95.50 260 TRP A CA 1
ATOM 2168 C C . TRP A 1 260 ? 3.524 -0.739 -17.130 1.00 95.50 260 TRP A C 1
ATOM 2170 O O . TRP A 1 260 ? 3.093 -1.075 -18.243 1.00 95.50 260 TRP A O 1
ATOM 2180 N N . PRO A 1 261 ? 3.184 0.434 -16.560 1.00 93.88 261 PRO A N 1
ATOM 2181 C CA . PRO A 1 261 ? 2.303 1.411 -17.194 1.00 93.88 261 PRO A CA 1
ATOM 2182 C C . PRO A 1 261 ? 2.856 1.900 -18.537 1.00 93.88 261 PRO A C 1
ATOM 2184 O O . PRO A 1 261 ? 4.057 2.076 -18.696 1.00 93.88 261 PRO A O 1
ATOM 2187 N N . LYS A 1 262 ? 1.977 2.130 -19.520 1.00 90.38 262 LYS A N 1
ATOM 2188 C CA . LYS A 1 262 ? 2.361 2.651 -20.853 1.00 90.38 262 LYS A CA 1
ATOM 2189 C C . LYS A 1 262 ? 1.661 3.950 -21.257 1.00 90.38 262 LYS A C 1
ATOM 2191 O O . LYS A 1 262 ? 1.948 4.485 -22.319 1.00 90.38 262 LYS A O 1
ATOM 2196 N N . VAL A 1 263 ? 0.691 4.393 -20.457 1.00 89.44 263 VAL A N 1
ATOM 2197 C CA . VAL A 1 263 ? -0.226 5.506 -20.777 1.00 89.44 263 VAL A CA 1
ATOM 2198 C C . VAL A 1 263 ? -0.454 6.460 -19.599 1.00 89.44 263 VAL A C 1
ATOM 2200 O O . VAL A 1 263 ? -1.219 7.405 -19.725 1.00 89.44 263 VAL A O 1
ATOM 2203 N N . ASN A 1 264 ? 0.174 6.207 -18.448 1.00 90.75 264 ASN A N 1
ATOM 2204 C CA . ASN A 1 264 ? 0.017 7.000 -17.230 1.00 90.75 264 ASN A CA 1
ATOM 2205 C C . ASN A 1 264 ? 1.412 7.233 -16.629 1.00 90.75 264 ASN A C 1
ATOM 2207 O O . ASN A 1 264 ? 1.996 6.318 -16.042 1.00 90.75 264 ASN A O 1
ATOM 2211 N N . SER A 1 265 ? 1.948 8.440 -16.830 1.00 93.38 265 SER A N 1
ATOM 2212 C CA . SER A 1 265 ? 3.300 8.816 -16.404 1.00 93.38 265 SER A CA 1
ATOM 2213 C C . SER A 1 265 ? 3.475 8.873 -14.879 1.00 93.38 265 SER A C 1
ATOM 2215 O O . SER A 1 265 ? 4.475 8.330 -14.406 1.00 93.38 265 SER A O 1
ATOM 2217 N N . PRO A 1 266 ? 2.539 9.442 -14.082 1.00 92.75 266 PRO A N 1
ATOM 2218 C CA . PRO A 1 266 ? 2.606 9.364 -12.618 1.00 92.75 266 PRO A CA 1
ATOM 2219 C C . PRO A 1 266 ? 2.752 7.925 -12.109 1.00 92.75 266 PRO A C 1
ATOM 2221 O O . PRO A 1 266 ? 3.617 7.625 -11.287 1.00 92.75 266 PRO A O 1
ATOM 2224 N N . LYS A 1 267 ? 1.980 6.995 -12.678 1.00 94.75 267 LYS A N 1
ATOM 2225 C CA . LYS A 1 267 ? 2.035 5.575 -12.323 1.00 94.75 267 LYS A CA 1
ATOM 2226 C C . LYS A 1 267 ? 3.358 4.914 -12.723 1.00 94.75 267 LYS A C 1
ATOM 2228 O O . LYS A 1 267 ? 3.843 4.047 -12.002 1.00 94.75 267 LYS A O 1
ATOM 2233 N N . GLU A 1 268 ? 3.970 5.317 -13.837 1.00 95.69 268 GLU A N 1
ATOM 2234 C CA . GLU A 1 268 ? 5.313 4.858 -14.226 1.00 95.69 268 GLU A CA 1
ATOM 2235 C C . GLU A 1 268 ? 6.399 5.360 -13.253 1.00 95.69 268 GLU A C 1
ATOM 2237 O O . GLU A 1 268 ? 7.290 4.596 -12.880 1.00 95.69 268 GLU A O 1
ATOM 2242 N N . ILE A 1 269 ? 6.282 6.596 -12.753 1.00 95.81 269 ILE A N 1
ATOM 2243 C CA . ILE A 1 269 ? 7.153 7.142 -11.695 1.00 95.81 269 ILE A CA 1
ATOM 2244 C C . ILE A 1 269 ? 6.982 6.355 -10.386 1.00 95.81 269 ILE A C 1
ATOM 2246 O O . ILE A 1 269 ? 7.973 6.043 -9.726 1.00 95.81 269 ILE A O 1
ATOM 2250 N N . MET A 1 270 ? 5.753 5.968 -10.031 1.00 95.94 270 MET A N 1
ATOM 2251 C CA . MET A 1 270 ? 5.492 5.099 -8.876 1.00 95.94 270 MET A CA 1
ATOM 2252 C C . MET A 1 270 ? 6.156 3.724 -9.012 1.00 95.94 270 MET A C 1
ATOM 2254 O O . MET A 1 270 ? 6.861 3.304 -8.099 1.00 95.94 270 MET A O 1
ATOM 2258 N N . TYR A 1 271 ? 6.038 3.072 -10.173 1.00 96.88 271 TYR A N 1
ATOM 2259 C CA . TYR A 1 271 ? 6.734 1.806 -10.442 1.00 96.88 271 TYR A CA 1
ATOM 2260 C C . TYR A 1 271 ? 8.265 1.949 -10.360 1.00 96.88 271 TYR A C 1
ATOM 2262 O O . TYR A 1 271 ? 8.936 1.020 -9.915 1.00 96.88 271 TYR A O 1
ATOM 2270 N N . LEU A 1 272 ? 8.835 3.095 -10.756 1.00 96.38 272 LEU A N 1
ATOM 2271 C CA . LEU A 1 272 ? 10.264 3.381 -10.566 1.00 96.38 272 LEU A CA 1
ATOM 2272 C C . LEU A 1 272 ? 10.635 3.567 -9.083 1.00 96.38 272 LEU A C 1
ATOM 2274 O O . LEU A 1 272 ? 11.700 3.104 -8.681 1.00 96.38 272 LEU A O 1
ATOM 2278 N N . ASN A 1 273 ? 9.771 4.185 -8.268 1.00 95.50 273 ASN A N 1
ATOM 2279 C CA . ASN A 1 273 ? 9.964 4.281 -6.815 1.00 95.50 273 ASN A CA 1
ATOM 2280 C C . ASN A 1 273 ? 9.976 2.898 -6.149 1.00 95.50 273 ASN A C 1
ATOM 2282 O O . ASN A 1 273 ? 10.963 2.543 -5.509 1.00 95.50 273 ASN A O 1
ATOM 2286 N N . GLU A 1 274 ? 8.924 2.098 -6.351 1.00 96.81 274 GLU A N 1
ATOM 2287 C CA . GLU A 1 274 ? 8.834 0.754 -5.766 1.00 96.81 274 GLU A CA 1
ATOM 2288 C C . GLU A 1 274 ? 9.979 -0.148 -6.254 1.00 96.81 274 GLU A C 1
ATOM 2290 O O . GLU A 1 274 ? 10.563 -0.895 -5.467 1.00 96.81 274 GLU A O 1
ATOM 2295 N N . LEU A 1 275 ? 10.354 -0.059 -7.537 1.00 95.81 275 LEU A N 1
ATOM 2296 C CA . LEU A 1 275 ? 11.480 -0.821 -8.072 1.00 95.81 275 LEU A CA 1
ATOM 2297 C C . LEU A 1 275 ? 12.793 -0.462 -7.364 1.00 95.81 275 LEU A C 1
ATOM 2299 O O . LEU A 1 275 ? 13.535 -1.374 -7.016 1.00 95.81 275 LEU A O 1
ATOM 2303 N N . GLU A 1 276 ? 13.084 0.817 -7.112 1.00 93.56 276 GLU A N 1
ATOM 2304 C CA . GLU A 1 276 ? 14.286 1.204 -6.362 1.00 93.56 276 GLU A CA 1
ATOM 2305 C C . GLU A 1 276 ? 14.291 0.609 -4.944 1.00 93.56 276 GLU A C 1
ATOM 2307 O O . GLU A 1 276 ? 15.266 -0.042 -4.562 1.00 93.56 276 GLU A O 1
ATOM 2312 N N . GLU A 1 277 ? 13.193 0.750 -4.195 1.00 93.88 277 GLU A N 1
ATOM 2313 C CA . GLU A 1 277 ? 13.061 0.195 -2.838 1.00 93.88 277 GLU A CA 1
ATOM 2314 C C . GLU A 1 277 ? 13.255 -1.331 -2.814 1.00 93.88 277 GLU A C 1
ATOM 2316 O O . GLU A 1 277 ? 14.005 -1.866 -1.990 1.00 93.88 277 GLU A O 1
ATOM 2321 N N . ILE A 1 278 ? 12.644 -2.040 -3.768 1.00 94.50 278 ILE A N 1
ATOM 2322 C CA . ILE A 1 278 ? 12.796 -3.488 -3.942 1.00 94.50 278 ILE A CA 1
ATOM 2323 C C . ILE A 1 278 ? 14.251 -3.869 -4.238 1.00 94.50 278 ILE A C 1
ATOM 2325 O O . ILE A 1 278 ? 14.761 -4.840 -3.667 1.00 94.50 278 ILE A O 1
ATOM 2329 N N . LEU A 1 279 ? 14.932 -3.138 -5.124 1.00 91.88 279 LEU A N 1
ATOM 2330 C CA . LEU A 1 279 ? 16.320 -3.428 -5.483 1.00 91.88 279 LEU A CA 1
ATOM 2331 C C . LEU A 1 279 ? 17.278 -3.202 -4.303 1.00 91.88 279 LEU A C 1
ATOM 2333 O O . LEU A 1 279 ? 18.230 -3.967 -4.175 1.00 91.88 279 LEU A O 1
ATOM 2337 N N . MET A 1 280 ? 17.006 -2.243 -3.406 1.00 90.81 280 MET A N 1
ATOM 2338 C CA . MET A 1 280 ? 17.823 -2.036 -2.198 1.00 90.81 280 MET A CA 1
ATOM 2339 C C . MET A 1 280 ? 17.761 -3.205 -1.200 1.00 90.81 280 MET A C 1
ATOM 2341 O O . MET A 1 280 ? 18.750 -3.483 -0.524 1.00 90.81 280 MET A O 1
ATOM 2345 N N . VAL A 1 281 ? 16.617 -3.893 -1.093 1.00 91.50 281 VAL A N 1
ATOM 2346 C CA . VAL A 1 281 ? 16.424 -5.029 -0.162 1.00 91.50 281 VAL A CA 1
ATOM 2347 C C . VAL A 1 281 ? 16.768 -6.380 -0.818 1.00 91.50 281 VAL A C 1
ATOM 2349 O O . VAL A 1 281 ? 16.966 -7.394 -0.142 1.00 91.50 281 VAL A O 1
ATOM 2352 N N . THR A 1 282 ? 16.889 -6.421 -2.147 1.00 90.19 282 THR A N 1
ATOM 2353 C CA . THR A 1 282 ? 17.187 -7.647 -2.898 1.00 90.19 282 THR A CA 1
ATOM 2354 C C . THR A 1 282 ? 18.655 -8.065 -2.751 1.00 90.19 282 THR A C 1
ATOM 2356 O O . THR A 1 282 ? 19.579 -7.314 -3.052 1.00 90.19 282 THR A O 1
ATOM 2359 N N . LYS A 1 283 ? 18.892 -9.319 -2.340 1.00 89.50 283 LYS A N 1
ATOM 2360 C CA . LYS A 1 283 ? 20.249 -9.887 -2.226 1.00 89.50 283 LYS A CA 1
ATOM 2361 C C . LYS A 1 283 ? 20.933 -10.007 -3.600 1.00 89.50 283 LYS A C 1
ATOM 2363 O O . LYS A 1 283 ? 20.253 -10.383 -4.558 1.00 89.50 283 LYS A O 1
ATOM 2368 N N . PRO A 1 284 ? 22.269 -9.836 -3.700 1.00 87.44 284 PRO A N 1
ATOM 2369 C CA . PRO A 1 284 ? 22.996 -9.892 -4.976 1.00 87.44 284 PRO A CA 1
ATOM 2370 C C . PRO A 1 284 ? 22.743 -11.159 -5.813 1.00 87.44 284 PRO A C 1
ATOM 2372 O O . PRO A 1 284 ? 22.581 -11.077 -7.028 1.00 87.44 284 PRO A O 1
ATOM 2375 N N . GLU A 1 285 ? 22.638 -12.321 -5.158 1.00 89.75 285 GLU A N 1
ATOM 2376 C CA . GLU A 1 285 ? 22.352 -13.627 -5.780 1.00 89.75 285 GLU A CA 1
ATOM 2377 C C . GLU A 1 285 ? 21.009 -13.667 -6.530 1.00 89.75 285 GLU A C 1
ATOM 2379 O O . GLU A 1 285 ? 20.871 -14.336 -7.555 1.00 89.75 285 GLU A O 1
ATOM 2384 N N . GLU A 1 286 ? 20.003 -12.963 -6.009 1.00 90.94 286 GLU A N 1
ATOM 2385 C CA . GLU A 1 286 ? 18.665 -12.880 -6.595 1.00 90.94 286 GLU A CA 1
ATOM 2386 C C . GLU A 1 286 ? 18.577 -11.726 -7.601 1.00 90.94 286 GLU A C 1
ATOM 2388 O O . GLU A 1 286 ? 17.943 -11.878 -8.646 1.00 90.94 286 GLU A O 1
ATOM 2393 N N . PHE A 1 287 ? 19.284 -10.618 -7.343 1.00 85.88 287 PHE A N 1
ATOM 2394 C CA . PHE A 1 287 ? 19.405 -9.487 -8.268 1.00 85.88 287 PHE A CA 1
ATOM 2395 C C . PHE A 1 287 ? 19.969 -9.944 -9.619 1.00 85.88 287 PHE A C 1
ATOM 2397 O O . PHE A 1 287 ? 19.398 -9.625 -10.660 1.00 85.88 287 PHE A O 1
ATOM 2404 N N . PHE A 1 288 ? 21.040 -10.749 -9.631 1.00 88.12 288 PHE A N 1
ATOM 2405 C CA . PHE A 1 288 ? 21.670 -11.221 -10.873 1.00 88.12 288 PHE A CA 1
ATOM 2406 C C . PHE A 1 288 ? 20.672 -11.880 -11.848 1.00 88.12 288 PHE A C 1
ATOM 2408 O O . PHE A 1 288 ? 20.776 -11.713 -13.061 1.00 88.12 288 PHE A O 1
ATOM 2415 N N . LYS A 1 289 ? 19.635 -12.556 -11.329 1.00 89.88 289 LYS A N 1
ATOM 2416 C CA . LYS A 1 289 ? 18.589 -13.229 -12.124 1.00 89.88 289 LYS A CA 1
ATOM 2417 C C . LYS A 1 289 ? 17.632 -12.261 -12.836 1.00 89.88 289 LYS A C 1
ATOM 2419 O O . LYS A 1 289 ? 16.933 -12.677 -13.757 1.00 89.88 289 LYS A O 1
ATOM 2424 N N . VAL A 1 290 ? 17.571 -10.998 -12.406 1.00 90.38 290 VAL A N 1
ATOM 2425 C CA . VAL A 1 290 ? 16.703 -9.939 -12.960 1.00 90.38 290 VAL A CA 1
ATOM 2426 C C . VAL A 1 290 ? 17.464 -8.733 -13.510 1.00 90.38 290 VAL A C 1
ATOM 2428 O O . VAL A 1 290 ? 16.839 -7.830 -14.059 1.00 90.38 290 VAL A O 1
ATOM 2431 N N . LEU A 1 291 ? 18.795 -8.735 -13.423 1.00 89.50 291 LEU A N 1
ATOM 2432 C CA . LEU A 1 291 ? 19.676 -7.662 -13.885 1.00 89.50 291 LEU A CA 1
ATOM 2433 C C . LEU A 1 291 ? 19.348 -7.227 -15.322 1.00 89.50 291 LEU A C 1
ATOM 2435 O O . LEU A 1 291 ? 19.009 -6.070 -15.557 1.00 89.50 291 LEU A O 1
ATOM 2439 N N . GLU A 1 292 ? 19.382 -8.157 -16.280 1.00 90.44 292 GLU A N 1
ATOM 2440 C CA . GLU A 1 292 ? 19.149 -7.849 -17.696 1.00 90.44 292 GLU A CA 1
ATOM 2441 C C . GLU A 1 292 ? 17.760 -7.225 -17.978 1.00 90.44 292 GLU A C 1
ATOM 2443 O O . GLU A 1 292 ? 17.716 -6.165 -18.611 1.00 90.44 292 GLU A O 1
ATOM 2448 N N . PRO A 1 293 ? 16.615 -7.803 -17.548 1.00 93.06 293 PRO A N 1
ATOM 2449 C CA . PRO A 1 293 ? 15.307 -7.195 -17.803 1.00 93.06 293 PRO A CA 1
ATOM 2450 C C . PRO A 1 293 ? 15.084 -5.877 -17.043 1.00 93.06 293 PRO A C 1
ATOM 2452 O O . PRO A 1 293 ? 14.443 -4.982 -17.596 1.00 93.06 293 PRO A O 1
ATOM 2455 N N . VAL A 1 294 ? 15.634 -5.718 -15.831 1.00 93.88 294 VAL A N 1
ATOM 2456 C CA . VAL A 1 294 ? 15.564 -4.457 -15.070 1.00 93.88 294 VAL A CA 1
ATOM 2457 C C . VAL A 1 294 ? 16.317 -3.346 -15.795 1.00 93.88 294 VAL A C 1
ATOM 2459 O O . VAL A 1 294 ? 15.727 -2.305 -16.075 1.00 93.88 294 VAL A O 1
ATOM 2462 N N . PHE A 1 295 ? 17.584 -3.560 -16.165 1.00 92.31 295 PHE A N 1
ATOM 2463 C CA . PHE A 1 295 ? 18.374 -2.511 -16.814 1.00 92.31 295 PHE A CA 1
ATOM 2464 C C . PHE A 1 295 ? 17.902 -2.198 -18.234 1.00 92.31 295 PHE A C 1
ATOM 2466 O O . PHE A 1 295 ? 17.955 -1.035 -18.633 1.00 92.31 295 PHE A O 1
ATOM 2473 N N . LYS A 1 296 ? 17.346 -3.169 -18.974 1.00 91.69 296 LYS A N 1
ATOM 2474 C CA . LYS A 1 296 ? 16.642 -2.884 -20.239 1.00 91.69 296 LYS A CA 1
ATOM 2475 C C . LYS A 1 296 ? 15.487 -1.908 -20.022 1.00 91.69 296 LYS A C 1
ATOM 2477 O O . LYS A 1 296 ? 15.426 -0.889 -20.705 1.00 91.69 296 LYS A O 1
ATOM 2482 N N . LYS A 1 297 ? 14.617 -2.176 -19.042 1.00 93.62 297 LYS A N 1
ATOM 2483 C CA . LYS A 1 297 ? 13.466 -1.311 -18.756 1.00 93.62 297 LYS A CA 1
ATOM 2484 C C . LYS A 1 297 ? 13.885 0.058 -18.213 1.00 93.62 297 LYS A C 1
ATOM 2486 O O . LYS A 1 297 ? 13.351 1.059 -18.673 1.00 93.62 297 LYS A O 1
ATOM 2491 N N . LEU A 1 298 ? 14.878 0.121 -17.322 1.00 92.56 298 LEU A N 1
ATOM 2492 C CA . LEU A 1 298 ? 15.432 1.387 -16.832 1.00 92.56 298 LEU A CA 1
ATOM 2493 C C . LEU A 1 298 ? 15.985 2.239 -17.985 1.00 92.56 298 LEU A C 1
ATOM 2495 O O . LEU A 1 298 ? 15.736 3.438 -18.035 1.00 92.56 298 LEU A O 1
ATOM 2499 N N . THR A 1 299 ? 16.672 1.613 -18.945 1.00 89.25 299 THR A N 1
ATOM 2500 C CA . THR A 1 299 ? 17.215 2.302 -20.126 1.00 89.25 299 THR A CA 1
ATOM 2501 C C . THR A 1 299 ? 16.104 2.827 -21.044 1.00 89.25 299 THR A C 1
ATOM 2503 O O . THR A 1 299 ? 16.210 3.948 -21.535 1.00 89.25 299 THR A O 1
ATOM 2506 N N . GLU A 1 300 ? 15.003 2.084 -21.230 1.00 89.69 300 GLU A N 1
ATOM 2507 C CA . GLU A 1 300 ? 13.804 2.609 -21.911 1.00 89.69 300 GLU A CA 1
ATOM 2508 C C . GLU A 1 300 ? 13.241 3.852 -21.199 1.00 89.69 300 GLU A C 1
ATOM 2510 O O . GLU A 1 300 ? 12.883 4.821 -21.866 1.00 89.69 300 GLU A O 1
ATOM 2515 N N . CYS A 1 301 ? 13.195 3.852 -19.861 1.00 91.38 301 CYS A N 1
ATOM 2516 C CA . CYS A 1 301 ? 12.703 4.986 -19.075 1.00 91.38 301 CYS A CA 1
ATOM 2517 C C . CYS A 1 301 ? 13.634 6.208 -19.147 1.00 91.38 301 CYS A C 1
ATOM 2519 O O . CYS A 1 301 ? 13.140 7.323 -19.288 1.00 91.38 301 CYS A O 1
ATOM 2521 N N . ILE A 1 302 ? 14.961 6.018 -19.116 1.00 89.12 302 ILE A N 1
ATOM 2522 C CA . ILE A 1 302 ? 15.954 7.098 -19.308 1.00 89.12 302 ILE A CA 1
ATOM 2523 C C . ILE A 1 302 ? 15.762 7.785 -20.669 1.00 89.12 302 ILE A C 1
ATOM 2525 O O . ILE A 1 302 ? 15.879 9.005 -20.765 1.00 89.12 302 ILE A O 1
ATOM 2529 N N . MET A 1 303 ? 15.427 7.016 -21.711 1.00 86.12 303 MET A N 1
ATOM 2530 C CA . MET A 1 303 ? 15.194 7.535 -23.064 1.00 86.12 303 MET A CA 1
ATOM 2531 C C . MET A 1 303 ? 13.737 7.956 -23.329 1.00 86.12 303 MET A C 1
ATOM 2533 O O . MET A 1 303 ? 13.366 8.169 -24.486 1.00 86.12 303 MET A O 1
ATOM 2537 N N . SER A 1 304 ? 12.906 8.087 -22.289 1.00 88.44 304 SER A N 1
ATOM 2538 C CA . SER A 1 304 ? 11.558 8.646 -22.419 1.00 88.44 304 SER A CA 1
ATOM 2539 C C . SER A 1 304 ? 11.615 10.132 -22.800 1.00 88.44 304 SER A C 1
ATOM 2541 O O . SER A 1 304 ? 12.527 10.859 -22.407 1.00 88.44 304 SER A O 1
ATOM 2543 N N . LEU A 1 305 ? 10.612 10.602 -23.548 1.00 86.94 305 LEU A N 1
ATOM 2544 C CA . LEU A 1 305 ? 10.414 12.031 -23.839 1.00 86.94 305 LEU A CA 1
ATOM 2545 C C . LEU A 1 305 ? 9.786 12.788 -22.653 1.00 86.94 305 LEU A C 1
ATOM 2547 O O . LEU A 1 305 ? 9.728 14.021 -22.653 1.00 86.94 305 LEU A O 1
ATOM 2551 N N . HIS A 1 306 ? 9.271 12.054 -21.663 1.00 91.25 306 HIS A N 1
ATOM 2552 C CA . HIS A 1 306 ? 8.596 12.608 -20.500 1.00 91.25 306 HIS A CA 1
ATOM 2553 C C . HIS A 1 306 ? 9.599 12.872 -19.375 1.00 91.25 306 HIS A C 1
ATOM 2555 O O . HIS A 1 306 ? 10.028 11.947 -18.683 1.00 91.25 306 HIS A O 1
ATOM 2561 N N . PHE A 1 307 ? 9.940 14.146 -19.166 1.00 92.00 307 PHE A N 1
ATOM 2562 C CA . PHE A 1 307 ? 11.103 14.528 -18.363 1.00 92.00 307 PHE A CA 1
ATOM 2563 C C . PHE A 1 307 ? 11.129 13.914 -16.950 1.00 92.00 307 PHE A C 1
ATOM 2565 O O . PHE A 1 307 ? 12.169 13.419 -16.529 1.00 92.00 307 PHE A O 1
ATOM 2572 N N . GLN A 1 308 ? 9.993 13.860 -16.247 1.00 94.38 308 GLN A N 1
ATOM 2573 C CA . GLN A 1 308 ? 9.934 13.304 -14.888 1.00 94.38 308 GLN A CA 1
ATOM 2574 C C . GLN A 1 308 ? 10.263 11.802 -14.834 1.00 94.38 308 GLN A C 1
ATOM 2576 O O . GLN A 1 308 ? 10.813 11.340 -13.841 1.00 94.38 308 GLN A O 1
ATOM 2581 N N . ILE A 1 309 ? 9.958 11.035 -15.891 1.00 94.88 309 ILE A N 1
ATOM 2582 C CA . ILE A 1 309 ? 10.272 9.597 -15.952 1.00 94.88 309 ILE A CA 1
ATOM 2583 C C . ILE A 1 309 ? 11.775 9.419 -16.173 1.00 94.88 309 ILE A C 1
ATOM 2585 O O . ILE A 1 309 ? 12.420 8.664 -15.447 1.00 94.88 309 ILE A O 1
ATOM 2589 N N . SER A 1 310 ? 12.341 10.160 -17.125 1.00 92.19 310 SER A N 1
ATOM 2590 C CA . SER A 1 310 ? 13.763 10.102 -17.466 1.00 92.19 310 SER A CA 1
ATOM 2591 C C . SER A 1 310 ? 14.640 10.580 -16.307 1.00 92.19 310 SER A C 1
ATOM 2593 O O . SER A 1 310 ? 15.606 9.912 -15.949 1.00 92.19 310 SER A O 1
ATOM 2595 N N . GLU A 1 311 ? 14.270 11.684 -15.652 1.00 91.50 311 GLU A N 1
ATOM 2596 C CA . GLU A 1 311 ? 14.933 12.175 -14.441 1.00 91.50 311 GLU A CA 1
ATOM 2597 C C . GLU A 1 311 ? 14.826 11.176 -13.281 1.00 91.50 311 GLU A C 1
ATOM 2599 O O . GLU A 1 311 ? 15.830 10.881 -12.626 1.00 91.50 311 GLU A O 1
ATOM 2604 N N . ARG A 1 312 ? 13.643 10.585 -13.058 1.00 94.88 312 ARG A N 1
ATOM 2605 C CA . ARG A 1 312 ? 13.460 9.584 -12.002 1.00 94.88 312 ARG A CA 1
ATOM 2606 C C . ARG A 1 312 ? 14.269 8.311 -12.247 1.00 94.88 312 ARG A C 1
ATOM 2608 O O . ARG A 1 312 ? 14.801 7.743 -11.293 1.00 94.88 312 ARG A O 1
ATOM 2615 N N . ALA A 1 313 ? 14.371 7.873 -13.499 1.00 93.94 313 ALA A N 1
ATOM 2616 C CA . ALA A 1 313 ? 15.186 6.731 -13.896 1.00 93.94 313 ALA A CA 1
ATOM 2617 C C . ALA A 1 313 ? 16.690 7.033 -13.760 1.00 93.94 313 ALA A C 1
ATOM 2619 O O . ALA A 1 313 ? 17.442 6.196 -13.268 1.00 93.94 313 ALA A O 1
ATOM 2620 N N . LEU A 1 314 ? 17.130 8.248 -14.107 1.00 91.12 314 LEU A N 1
ATOM 2621 C CA . LEU A 1 314 ? 18.515 8.693 -13.910 1.00 91.12 314 LEU A CA 1
ATOM 2622 C C . LEU A 1 314 ? 18.896 8.825 -12.426 1.00 91.12 314 LEU A C 1
ATOM 2624 O O . LEU A 1 314 ? 20.063 8.650 -12.080 1.00 91.12 314 LEU A O 1
ATOM 2628 N N . ALA A 1 315 ? 17.933 9.064 -11.529 1.00 92.06 315 ALA A N 1
ATOM 2629 C CA . ALA A 1 315 ? 18.188 9.114 -10.088 1.00 92.06 315 ALA A CA 1
ATOM 2630 C C . ALA A 1 315 ? 18.726 7.790 -9.503 1.00 92.06 315 ALA A C 1
ATOM 2632 O O . ALA A 1 315 ? 19.442 7.836 -8.505 1.00 92.06 315 ALA A O 1
ATOM 2633 N N . PHE A 1 316 ? 18.498 6.638 -10.153 1.00 91.81 316 PHE A N 1
ATOM 2634 C CA . PHE A 1 316 ? 19.080 5.346 -9.745 1.00 91.81 316 PHE A CA 1
ATOM 2635 C C . PHE A 1 316 ? 20.620 5.395 -9.695 1.00 91.81 316 PHE A C 1
ATOM 2637 O O . PHE A 1 316 ? 21.233 4.751 -8.846 1.00 91.81 316 PHE A O 1
ATOM 2644 N N . TRP A 1 317 ? 21.254 6.205 -10.552 1.00 88.50 317 TRP A N 1
ATOM 2645 C CA . TRP A 1 317 ? 22.712 6.391 -10.596 1.00 88.50 317 TRP A CA 1
ATOM 2646 C C . TRP A 1 317 ? 23.261 7.271 -9.466 1.00 88.50 317 TRP A C 1
ATOM 2648 O O . TRP A 1 317 ? 24.473 7.363 -9.295 1.00 88.50 317 TRP A O 1
ATOM 2658 N N . LYS A 1 318 ? 22.385 7.901 -8.672 1.00 87.38 318 LYS A N 1
ATOM 2659 C CA . LYS A 1 318 ? 22.751 8.648 -7.456 1.00 87.38 318 LYS A CA 1
ATOM 2660 C C . LYS A 1 318 ? 22.746 7.751 -6.211 1.00 87.38 318 LYS A C 1
ATOM 2662 O O . LYS A 1 318 ? 23.305 8.129 -5.186 1.00 87.38 318 LYS A O 1
ATOM 2667 N N . ASN A 1 319 ? 22.131 6.566 -6.283 1.00 88.00 319 ASN A N 1
ATOM 2668 C CA . ASN A 1 319 ? 22.047 5.627 -5.169 1.00 88.00 319 ASN A CA 1
ATOM 2669 C C . ASN A 1 319 ? 23.309 4.751 -5.097 1.00 88.00 319 ASN A C 1
ATOM 2671 O O . ASN A 1 319 ? 23.495 3.833 -5.900 1.00 88.00 319 ASN A O 1
ATOM 2675 N N . SER A 1 320 ? 24.158 4.997 -4.096 1.00 86.62 320 SER A N 1
ATOM 2676 C CA . SER A 1 320 ? 25.435 4.292 -3.914 1.00 86.62 320 SER A CA 1
ATOM 2677 C C . SER A 1 320 ? 25.297 2.768 -3.852 1.00 86.62 320 SER A C 1
ATOM 2679 O O . SER A 1 320 ? 26.191 2.060 -4.306 1.00 86.62 320 SER A O 1
ATOM 2681 N N . SER A 1 321 ? 24.188 2.236 -3.327 1.00 86.38 321 SER A N 1
ATOM 2682 C CA . SER A 1 321 ? 23.957 0.785 -3.254 1.00 86.38 321 SER A CA 1
ATOM 2683 C C . SER A 1 321 ? 23.763 0.175 -4.644 1.00 86.38 321 SER A C 1
ATOM 2685 O O . SER A 1 321 ? 24.317 -0.885 -4.940 1.00 86.38 321 SER A O 1
ATOM 2687 N N . ILE A 1 322 ? 23.025 0.871 -5.515 1.00 86.62 322 ILE A N 1
ATOM 2688 C CA . ILE A 1 322 ? 22.787 0.455 -6.903 1.00 86.62 322 ILE A CA 1
ATOM 2689 C C . ILE A 1 322 ? 24.069 0.611 -7.723 1.00 86.62 322 ILE A C 1
ATOM 2691 O O . ILE A 1 322 ? 24.447 -0.323 -8.429 1.00 86.62 322 ILE A O 1
ATOM 2695 N N . VAL A 1 323 ? 24.787 1.730 -7.575 1.00 87.31 323 VAL A N 1
ATOM 2696 C CA . VAL A 1 323 ? 26.078 1.958 -8.248 1.00 87.31 323 VAL A CA 1
ATOM 2697 C C . VAL A 1 323 ? 27.097 0.879 -7.871 1.00 87.31 323 VAL A C 1
ATOM 2699 O O . VAL A 1 323 ? 27.673 0.260 -8.762 1.00 87.31 323 VAL A O 1
ATOM 2702 N N . ASN A 1 324 ? 27.249 0.564 -6.579 1.00 87.38 324 ASN A N 1
ATOM 2703 C CA . ASN A 1 324 ? 28.127 -0.516 -6.115 1.00 87.38 324 ASN A CA 1
ATOM 2704 C C . ASN A 1 324 ? 27.730 -1.879 -6.710 1.00 87.38 324 ASN A C 1
ATOM 2706 O O . ASN A 1 324 ? 28.594 -2.667 -7.094 1.00 87.38 324 ASN A O 1
ATOM 2710 N N . PHE A 1 325 ? 26.432 -2.190 -6.806 1.00 84.44 325 PHE A N 1
ATOM 2711 C CA . PHE A 1 325 ? 25.990 -3.436 -7.436 1.00 84.44 325 PHE A CA 1
ATOM 2712 C C . PHE A 1 325 ? 26.308 -3.463 -8.941 1.00 84.44 325 PHE A C 1
ATOM 2714 O O . PHE A 1 325 ? 26.784 -4.481 -9.451 1.00 84.4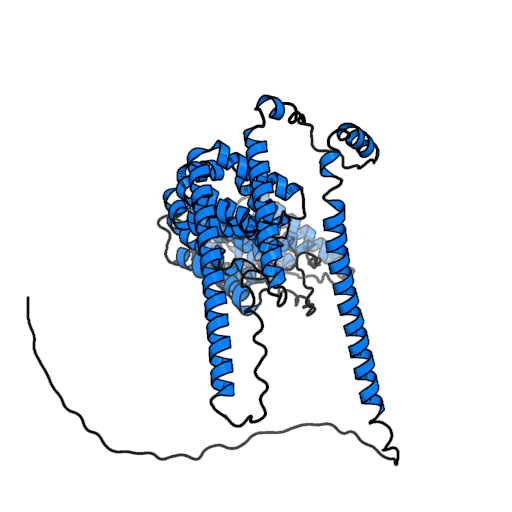4 325 PHE A O 1
ATOM 2721 N N . VAL A 1 326 ? 26.088 -2.350 -9.646 1.00 85.75 326 VAL A N 1
ATOM 2722 C CA . VAL A 1 326 ? 26.389 -2.224 -11.079 1.00 85.75 326 VAL A CA 1
ATOM 2723 C C . VAL A 1 326 ? 27.885 -2.342 -11.343 1.00 85.75 326 VAL A C 1
ATOM 2725 O O . VAL A 1 326 ? 28.258 -3.071 -12.256 1.00 85.75 326 VAL A O 1
ATOM 2728 N N . GLN A 1 327 ? 28.737 -1.730 -10.515 1.00 85.25 327 GLN A N 1
ATOM 2729 C CA . GLN A 1 327 ? 30.196 -1.852 -10.609 1.00 85.25 327 GLN A CA 1
ATOM 2730 C C . GLN A 1 327 ? 30.679 -3.308 -10.520 1.00 85.25 327 GLN A C 1
ATOM 2732 O O . GLN A 1 327 ? 31.581 -3.703 -11.250 1.00 85.25 327 GLN A O 1
ATOM 2737 N N . ASN A 1 328 ? 30.026 -4.143 -9.705 1.00 86.00 328 ASN A N 1
ATOM 2738 C CA . ASN A 1 328 ? 30.333 -5.576 -9.616 1.00 86.00 328 ASN A CA 1
ATOM 2739 C C . ASN A 1 328 ? 29.836 -6.410 -10.819 1.00 86.00 328 ASN A C 1
ATOM 2741 O O . ASN A 1 328 ? 30.146 -7.595 -10.896 1.00 86.00 328 ASN A O 1
ATOM 2745 N N . ASN A 1 329 ? 29.037 -5.835 -11.728 1.00 86.19 329 ASN A N 1
ATOM 2746 C CA . ASN A 1 329 ? 28.401 -6.540 -12.851 1.00 86.19 329 ASN A CA 1
ATOM 2747 C C . ASN A 1 329 ? 28.452 -5.730 -14.169 1.00 86.19 329 ASN A C 1
ATOM 2749 O O . ASN A 1 329 ? 27.563 -5.871 -15.020 1.00 86.19 329 ASN A O 1
ATOM 2753 N N . LEU A 1 330 ? 29.463 -4.864 -14.338 1.00 85.75 330 LEU A N 1
ATOM 2754 C CA . LEU A 1 330 ? 29.554 -3.924 -15.467 1.00 85.75 330 LEU A CA 1
ATOM 2755 C C . LEU A 1 330 ? 29.466 -4.629 -16.821 1.00 85.75 330 LEU A C 1
ATOM 2757 O O . LEU A 1 330 ? 28.711 -4.169 -17.674 1.00 85.75 330 LEU A O 1
ATOM 2761 N N . ASP A 1 331 ? 30.125 -5.781 -16.973 1.00 86.25 331 ASP A N 1
ATOM 2762 C CA . ASP A 1 331 ? 30.139 -6.614 -18.186 1.00 86.25 331 ASP A CA 1
ATOM 2763 C C . ASP A 1 331 ? 28.740 -6.877 -18.770 1.00 86.25 331 ASP A C 1
ATOM 2765 O O . ASP A 1 331 ? 28.572 -7.000 -19.981 1.00 86.25 331 ASP A O 1
ATOM 2769 N N . SER A 1 332 ? 27.720 -6.978 -17.908 1.00 85.69 332 SER A N 1
ATOM 2770 C CA . SER A 1 332 ? 26.331 -7.237 -18.311 1.00 85.69 332 SER A CA 1
ATOM 2771 C C . SER A 1 332 ? 25.462 -5.979 -18.351 1.00 85.69 332 SER A C 1
ATOM 2773 O O . SER A 1 332 ? 24.551 -5.899 -19.173 1.00 85.69 332 SER A O 1
ATOM 2775 N N . VAL A 1 333 ? 25.711 -4.995 -17.480 1.00 87.38 333 VAL A N 1
ATOM 2776 C CA . VAL A 1 333 ? 24.902 -3.762 -17.405 1.00 87.38 333 VAL A CA 1
ATOM 2777 C C . VAL A 1 333 ? 25.308 -2.757 -18.483 1.00 87.38 333 VAL A C 1
ATOM 2779 O O . VAL A 1 333 ? 24.445 -2.198 -19.166 1.00 87.38 333 VAL A O 1
ATOM 2782 N N . LEU A 1 334 ? 26.612 -2.536 -18.660 1.00 86.12 334 LEU A N 1
ATOM 2783 C CA . LEU A 1 334 ? 27.151 -1.490 -19.525 1.00 86.12 334 LEU A CA 1
ATOM 2784 C C . LEU A 1 334 ? 26.720 -1.652 -20.995 1.00 86.12 334 LEU A C 1
ATOM 2786 O O . LEU A 1 334 ? 26.211 -0.672 -21.542 1.00 86.12 334 LEU A O 1
ATOM 2790 N N . PRO A 1 335 ? 26.778 -2.842 -21.635 1.00 86.06 335 PRO A N 1
ATOM 2791 C CA . PRO A 1 335 ? 26.308 -2.999 -23.014 1.00 86.06 335 PRO A CA 1
ATOM 2792 C C . PRO A 1 335 ? 24.823 -2.659 -23.208 1.00 86.06 335 PRO A C 1
ATOM 2794 O O . PRO A 1 335 ? 24.435 -2.204 -24.284 1.00 86.06 335 PRO A O 1
ATOM 2797 N N . ILE A 1 336 ? 23.985 -2.878 -22.187 1.00 86.25 336 ILE A N 1
ATOM 2798 C CA . ILE A 1 336 ? 22.540 -2.611 -22.237 1.00 86.25 336 ILE A CA 1
ATOM 2799 C C . ILE A 1 336 ? 22.284 -1.105 -22.188 1.00 86.25 336 ILE A C 1
ATOM 2801 O O . ILE A 1 336 ? 21.612 -0.563 -23.068 1.00 86.25 336 ILE A O 1
ATOM 2805 N N . VAL A 1 337 ? 22.844 -0.436 -21.176 1.00 85.12 337 VAL A N 1
ATOM 2806 C CA . VAL A 1 337 ? 22.643 1.002 -20.950 1.00 85.12 337 VAL A CA 1
ATOM 2807 C C . VAL A 1 337 ? 23.269 1.813 -22.089 1.00 85.12 337 VAL A C 1
ATOM 2809 O O . VAL A 1 337 ? 22.619 2.698 -22.649 1.00 85.12 337 VAL A O 1
ATOM 2812 N N . LEU A 1 338 ? 24.480 1.441 -22.523 1.00 82.44 338 LEU A N 1
ATOM 2813 C CA . LEU A 1 338 ? 25.163 2.046 -23.666 1.00 82.44 338 LEU A CA 1
ATOM 2814 C C . LEU A 1 338 ? 24.335 1.916 -24.955 1.00 82.44 338 LEU A C 1
ATOM 2816 O O . LEU A 1 338 ? 24.149 2.900 -25.669 1.00 82.44 338 LEU A O 1
ATOM 2820 N N . ALA A 1 339 ? 23.785 0.732 -25.246 1.00 80.12 339 ALA A N 1
ATOM 2821 C CA . ALA A 1 339 ? 23.016 0.512 -26.471 1.00 80.12 339 ALA A CA 1
ATOM 2822 C C . ALA A 1 339 ? 21.719 1.336 -26.543 1.00 80.12 339 ALA A C 1
ATOM 2824 O O . ALA A 1 339 ? 21.298 1.687 -27.645 1.00 80.12 339 ALA A O 1
ATOM 2825 N N . GLY A 1 340 ? 21.085 1.652 -25.409 1.00 76.88 340 GLY A N 1
ATOM 2826 C CA . GLY A 1 340 ? 19.898 2.510 -25.393 1.00 76.88 340 GLY A CA 1
ATOM 2827 C C . GLY A 1 340 ? 20.231 4.001 -25.461 1.00 76.88 340 GLY A C 1
ATOM 2828 O O . GLY A 1 340 ? 19.660 4.701 -26.299 1.00 76.88 340 GLY A O 1
ATOM 2829 N N . ILE A 1 341 ? 21.206 4.467 -24.669 1.00 76.00 341 ILE A N 1
ATOM 2830 C CA . ILE A 1 341 ? 21.648 5.874 -24.675 1.00 76.00 341 ILE A CA 1
ATOM 2831 C C . ILE A 1 341 ? 22.189 6.275 -26.058 1.00 76.00 341 ILE A C 1
ATOM 2833 O O . ILE A 1 341 ? 21.799 7.302 -26.601 1.00 76.00 341 ILE A O 1
ATOM 2837 N N . TYR A 1 342 ? 23.023 5.438 -26.684 1.00 70.44 342 TYR A N 1
ATOM 2838 C CA . TYR A 1 342 ? 23.562 5.695 -28.030 1.00 70.44 342 TYR A CA 1
ATOM 2839 C C . TYR A 1 342 ? 22.622 5.236 -29.160 1.00 70.44 342 TYR A C 1
ATOM 2841 O O . TYR A 1 342 ? 22.942 5.411 -30.344 1.00 70.44 342 TYR A O 1
ATOM 2849 N N . GLY A 1 343 ? 21.499 4.596 -28.818 1.00 64.94 343 GLY A N 1
ATOM 2850 C CA . GLY A 1 343 ? 20.474 4.131 -29.753 1.00 64.94 343 GLY A CA 1
ATOM 2851 C C . GLY A 1 343 ? 19.503 5.245 -30.136 1.00 64.94 343 GLY A C 1
ATOM 2852 O O . GLY A 1 343 ? 19.277 5.483 -31.323 1.00 64.94 343 GLY A O 1
ATOM 2853 N N . ASN A 1 344 ? 18.994 5.973 -29.139 1.00 60.59 344 ASN A N 1
ATOM 2854 C CA . ASN A 1 344 ? 18.145 7.149 -29.330 1.00 60.59 344 ASN A CA 1
ATOM 2855 C C . ASN A 1 344 ? 19.004 8.420 -29.357 1.00 60.59 344 ASN A C 1
ATOM 2857 O O . ASN A 1 344 ? 19.204 9.095 -28.357 1.00 60.59 344 ASN A O 1
ATOM 2861 N N . ILE A 1 345 ? 19.522 8.721 -30.547 1.00 51.38 345 ILE A N 1
ATOM 2862 C CA . ILE A 1 345 ? 20.585 9.711 -30.793 1.00 51.38 345 ILE A CA 1
ATOM 2863 C C . ILE A 1 345 ? 20.103 11.169 -30.660 1.00 51.38 345 ILE A C 1
ATOM 2865 O O . ILE A 1 345 ? 20.918 12.084 -30.595 1.00 51.38 345 ILE A O 1
ATOM 2869 N N . ALA A 1 346 ? 18.789 11.410 -30.613 1.00 60.16 346 ALA A N 1
ATOM 2870 C CA . ALA A 1 346 ? 18.246 12.743 -30.378 1.00 60.16 346 ALA A CA 1
ATOM 2871 C C . ALA A 1 346 ? 18.498 13.175 -28.918 1.00 60.16 346 ALA A C 1
ATOM 2873 O O . ALA A 1 346 ? 18.014 12.491 -28.014 1.00 60.16 346 ALA A O 1
ATOM 2874 N N . PRO A 1 347 ? 19.201 14.298 -28.658 1.00 67.94 347 PRO A N 1
ATOM 2875 C CA . PRO A 1 347 ? 19.326 14.819 -27.304 1.00 67.94 347 PRO A CA 1
ATOM 2876 C C . PRO A 1 347 ? 17.935 15.151 -26.761 1.00 67.94 347 PRO A C 1
ATOM 2878 O O . PRO A 1 347 ? 17.073 15.668 -27.477 1.00 67.94 347 PRO A O 1
ATOM 2881 N N . HIS A 1 348 ? 17.716 14.868 -25.481 1.00 79.06 348 HIS A N 1
ATOM 2882 C CA . HIS A 1 348 ? 16.449 15.146 -24.825 1.00 79.06 348 HIS A CA 1
ATOM 2883 C C . HIS A 1 348 ? 16.179 16.663 -24.835 1.00 79.06 348 HIS A C 1
ATOM 2885 O O . HIS A 1 348 ? 17.092 17.470 -24.652 1.00 79.06 348 HIS A O 1
ATOM 2891 N N . TRP A 1 349 ? 14.926 17.078 -25.039 1.00 84.38 349 TRP A N 1
ATOM 2892 C CA . TRP A 1 349 ? 14.566 18.501 -25.166 1.00 84.38 349 TRP A CA 1
ATOM 2893 C C . TRP A 1 349 ? 14.914 19.314 -23.904 1.00 84.38 349 TRP A C 1
ATOM 2895 O O . TRP A 1 349 ? 15.339 20.466 -23.985 1.00 84.38 349 TRP A O 1
ATOM 2905 N N . ASN A 1 350 ? 14.785 18.694 -22.727 1.00 84.38 350 ASN A N 1
ATOM 2906 C CA . ASN A 1 350 ? 15.213 19.262 -21.450 1.00 84.38 350 ASN A CA 1
ATOM 2907 C C . ASN A 1 350 ? 16.731 19.077 -21.245 1.00 84.38 350 ASN A C 1
ATOM 2909 O O . ASN A 1 350 ? 17.216 17.950 -21.116 1.00 84.38 350 ASN A O 1
ATOM 2913 N N . ARG A 1 351 ? 17.459 20.199 -21.140 1.00 86.00 351 ARG A N 1
ATOM 2914 C CA . ARG A 1 351 ? 18.920 20.257 -20.939 1.00 86.00 351 ARG A CA 1
ATOM 2915 C C . ARG A 1 351 ? 19.404 19.561 -19.658 1.00 86.00 351 ARG A C 1
ATOM 2917 O O . ARG A 1 351 ? 20.482 18.974 -19.684 1.00 86.00 351 ARG A O 1
ATOM 2924 N N . ASN A 1 352 ? 18.625 19.587 -18.572 1.00 87.31 352 ASN A N 1
ATOM 2925 C CA . ASN A 1 352 ? 18.993 18.949 -17.300 1.00 87.31 352 ASN A CA 1
ATOM 2926 C C . ASN A 1 352 ? 19.120 17.421 -17.445 1.00 87.31 352 ASN A C 1
ATOM 2928 O O . ASN A 1 352 ? 20.033 16.808 -16.897 1.00 87.31 352 ASN A O 1
ATOM 2932 N N . ILE A 1 353 ? 18.252 16.802 -18.250 1.00 86.38 353 ILE A N 1
ATOM 2933 C CA . ILE A 1 353 ? 18.307 15.358 -18.512 1.00 86.38 353 ILE A CA 1
ATOM 2934 C C . ILE A 1 353 ? 19.544 14.999 -19.327 1.00 86.38 353 ILE A C 1
ATOM 2936 O O . ILE A 1 353 ? 20.234 14.053 -18.965 1.00 86.38 353 ILE A O 1
ATOM 2940 N N . ASN A 1 354 ? 19.900 15.789 -20.346 1.00 83.62 354 ASN A N 1
ATOM 2941 C CA . ASN A 1 354 ? 21.156 15.575 -21.075 1.00 83.62 354 ASN A CA 1
ATOM 2942 C C . ASN A 1 354 ? 22.366 15.657 -20.134 1.00 83.62 354 ASN A C 1
ATOM 2944 O O . ASN A 1 354 ? 23.224 14.784 -20.176 1.00 83.62 354 ASN A O 1
ATOM 2948 N N . HIS A 1 355 ? 22.408 16.645 -19.233 1.00 85.50 355 HIS A N 1
ATOM 2949 C CA . HIS A 1 355 ? 23.478 16.756 -18.239 1.00 85.50 355 HIS A CA 1
ATOM 2950 C C . HIS A 1 355 ? 23.550 15.527 -17.311 1.00 85.50 355 HIS A C 1
ATOM 2952 O O . HIS A 1 355 ? 24.631 14.978 -17.107 1.00 85.50 355 HIS A O 1
ATOM 2958 N N . GLN A 1 356 ? 22.410 15.033 -16.815 1.00 86.12 356 GLN A N 1
ATOM 2959 C CA . GLN A 1 356 ? 22.355 13.819 -15.989 1.00 86.12 356 GLN A CA 1
ATOM 2960 C C . GLN A 1 356 ? 22.715 12.536 -16.773 1.00 86.12 356 GLN A C 1
ATOM 2962 O O . GLN A 1 356 ? 23.361 11.644 -16.218 1.00 86.12 356 GLN A O 1
ATOM 2967 N N . ILE A 1 357 ? 22.390 12.452 -18.069 1.00 84.75 357 ILE A N 1
ATOM 2968 C CA . ILE A 1 357 ? 22.861 11.384 -18.969 1.00 84.75 357 ILE A CA 1
ATOM 2969 C C . ILE A 1 357 ? 24.386 11.453 -19.120 1.00 84.75 357 ILE A C 1
ATOM 2971 O O . ILE A 1 357 ? 25.055 10.434 -18.968 1.00 84.75 357 ILE A O 1
ATOM 2975 N N . TYR A 1 358 ? 24.966 12.634 -19.352 1.00 82.06 358 TYR A N 1
ATOM 2976 C CA . TYR A 1 358 ? 26.419 12.788 -19.480 1.00 82.06 358 TYR A CA 1
ATOM 2977 C C . TYR A 1 358 ? 27.160 12.456 -18.180 1.00 82.06 358 TYR A C 1
ATOM 2979 O O . TYR A 1 358 ? 28.173 11.763 -18.230 1.00 82.06 358 TYR A O 1
ATOM 2987 N N . ALA A 1 359 ? 26.624 12.848 -17.020 1.00 85.50 359 ALA A N 1
ATOM 2988 C CA . ALA A 1 359 ? 27.147 12.430 -15.718 1.00 85.50 359 ALA A CA 1
ATOM 2989 C C . ALA A 1 359 ? 27.098 10.897 -15.539 1.00 85.50 359 ALA A C 1
ATOM 2991 O O . ALA A 1 359 ? 28.052 10.298 -15.047 1.00 85.50 359 ALA A O 1
ATOM 2992 N N . THR A 1 360 ? 26.029 10.249 -16.012 1.00 85.00 360 THR A N 1
ATOM 2993 C CA . THR A 1 360 ? 25.892 8.782 -16.006 1.00 85.00 360 THR A CA 1
ATOM 2994 C C . THR A 1 360 ? 26.921 8.108 -16.926 1.00 85.00 360 THR A C 1
ATOM 2996 O O . THR A 1 360 ? 27.547 7.127 -16.535 1.00 85.00 360 THR A O 1
ATOM 2999 N N . ILE A 1 361 ? 27.154 8.639 -18.133 1.00 81.94 361 ILE A N 1
ATOM 3000 C CA . ILE A 1 361 ? 28.202 8.139 -19.042 1.00 81.94 361 ILE A CA 1
ATOM 3001 C C . ILE A 1 361 ? 29.591 8.319 -18.411 1.00 81.94 361 ILE A C 1
ATOM 3003 O O 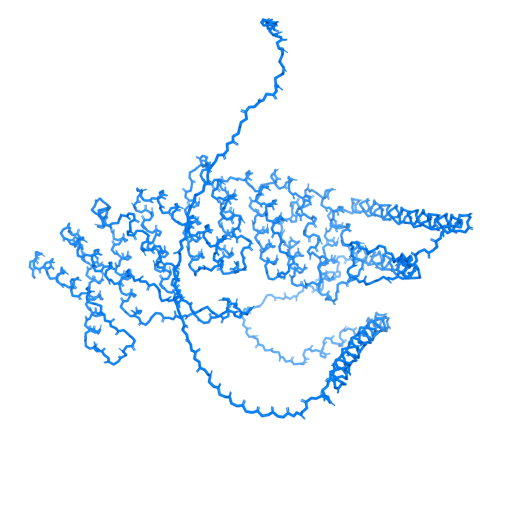. ILE A 1 361 ? 30.400 7.392 -18.452 1.00 81.94 361 ILE A O 1
ATOM 3007 N N . LYS A 1 362 ? 29.859 9.477 -17.790 1.00 82.25 362 LYS A N 1
ATOM 3008 C CA . LYS A 1 362 ? 31.122 9.766 -17.096 1.00 82.25 362 LYS A CA 1
ATOM 3009 C C . LYS A 1 362 ? 31.386 8.754 -15.974 1.00 82.25 362 LYS A C 1
ATOM 3011 O O . LYS A 1 362 ? 32.462 8.167 -15.956 1.00 82.25 362 LYS A O 1
ATOM 3016 N N . LEU A 1 363 ? 30.380 8.439 -15.152 1.00 84.75 363 LEU A N 1
ATOM 3017 C CA . LEU A 1 363 ? 30.452 7.398 -14.115 1.00 84.75 363 LEU A CA 1
ATOM 3018 C C . LEU A 1 363 ? 30.850 6.017 -14.674 1.00 84.75 363 LEU A C 1
ATOM 3020 O O . LEU A 1 363 ? 31.639 5.303 -14.053 1.00 84.75 363 LEU A O 1
ATOM 3024 N N . PHE A 1 364 ? 30.335 5.628 -15.846 1.00 83.62 364 PHE A N 1
ATOM 3025 C CA . PHE A 1 364 ? 30.722 4.369 -16.494 1.00 83.62 364 PHE A CA 1
ATOM 3026 C C . PHE A 1 364 ? 32.159 4.391 -17.028 1.00 83.62 364 PHE A C 1
ATOM 3028 O O . PHE A 1 364 ? 32.885 3.418 -16.828 1.00 83.62 364 PHE A O 1
ATOM 3035 N N . ILE A 1 365 ? 32.581 5.493 -17.661 1.00 82.12 365 ILE A N 1
ATOM 3036 C CA . ILE A 1 365 ? 33.959 5.671 -18.149 1.00 82.12 365 ILE A CA 1
ATOM 3037 C C . ILE A 1 365 ? 34.954 5.647 -16.981 1.00 82.12 365 ILE A C 1
ATOM 3039 O O . ILE A 1 365 ? 35.998 5.015 -17.089 1.00 82.12 365 ILE A O 1
ATOM 3043 N N . GLU A 1 366 ? 34.632 6.303 -15.865 1.00 83.81 366 GLU A N 1
ATOM 3044 C CA . GLU A 1 366 ? 35.467 6.331 -14.657 1.00 83.81 366 GLU A CA 1
ATOM 3045 C C . GLU A 1 366 ? 35.522 4.972 -13.936 1.00 83.81 366 GLU A C 1
ATOM 3047 O O . GLU A 1 366 ? 36.510 4.686 -13.262 1.00 83.81 366 GLU A O 1
ATOM 3052 N N . SER A 1 367 ? 34.495 4.124 -14.090 1.00 84.44 367 SER A N 1
ATOM 3053 C CA . SER A 1 367 ? 34.442 2.797 -13.459 1.00 84.44 367 SER A CA 1
ATOM 3054 C C . SER A 1 367 ? 35.303 1.753 -14.187 1.00 84.44 367 SER A C 1
ATOM 3056 O O . SER A 1 367 ? 36.064 1.046 -13.531 1.00 84.44 367 SER A O 1
ATOM 3058 N N . ASP A 1 368 ? 35.211 1.657 -15.520 1.00 85.81 368 ASP A N 1
ATOM 3059 C CA . ASP A 1 368 ? 36.138 0.859 -16.342 1.00 85.81 368 ASP A CA 1
ATOM 3060 C C . ASP A 1 368 ? 36.278 1.448 -17.766 1.00 85.81 368 ASP A C 1
ATOM 3062 O O . ASP A 1 368 ? 35.430 1.203 -18.635 1.00 85.81 368 ASP A O 1
ATOM 3066 N N . PRO A 1 369 ? 37.365 2.196 -18.048 1.00 84.69 369 PRO A N 1
ATOM 3067 C CA . PRO A 1 369 ? 37.608 2.766 -19.372 1.00 84.69 369 PRO A CA 1
ATOM 3068 C C . PRO A 1 369 ? 37.809 1.719 -20.478 1.00 84.69 369 PRO A C 1
ATOM 3070 O O . PRO A 1 369 ? 37.453 1.969 -21.631 1.00 84.69 369 PRO A O 1
ATOM 3073 N N . ALA A 1 370 ? 38.402 0.565 -20.154 1.00 86.12 370 ALA A N 1
ATOM 3074 C CA . ALA A 1 370 ? 38.777 -0.447 -21.138 1.00 86.12 370 ALA A CA 1
ATOM 3075 C C . ALA A 1 370 ? 37.554 -1.255 -21.586 1.00 86.12 370 ALA A C 1
ATOM 3077 O O . ALA A 1 370 ? 37.323 -1.412 -22.787 1.00 86.12 370 ALA A O 1
ATOM 3078 N N . LEU A 1 371 ? 36.729 -1.682 -20.626 1.00 85.25 371 LEU A N 1
ATOM 3079 C CA . LEU A 1 371 ? 35.445 -2.324 -20.897 1.00 85.25 371 LEU A CA 1
ATOM 3080 C C . LEU A 1 371 ? 34.496 -1.373 -21.642 1.00 85.25 371 LEU A C 1
ATOM 3082 O O . LEU A 1 371 ? 33.785 -1.805 -22.551 1.00 85.25 371 LEU A O 1
ATOM 3086 N N . PHE A 1 372 ? 34.505 -0.075 -21.313 1.00 83.88 372 PHE A N 1
ATOM 3087 C CA . PHE A 1 372 ? 33.716 0.929 -22.031 1.00 83.88 372 PHE A CA 1
ATOM 3088 C C . PHE A 1 372 ? 34.106 1.027 -23.512 1.00 83.88 372 PHE A C 1
ATOM 3090 O O . PHE A 1 372 ? 33.229 0.977 -24.379 1.00 83.88 372 PHE A O 1
ATOM 3097 N N . ASP A 1 373 ? 35.404 1.113 -23.822 1.00 82.62 373 ASP A N 1
ATOM 3098 C CA . ASP A 1 373 ? 35.889 1.165 -25.208 1.00 82.62 373 ASP A CA 1
ATOM 3099 C C . ASP A 1 373 ? 35.606 -0.140 -25.978 1.00 82.62 373 ASP A C 1
ATOM 3101 O O . ASP A 1 373 ? 35.253 -0.094 -27.164 1.00 82.62 373 ASP A O 1
ATOM 3105 N N . GLU A 1 374 ? 35.673 -1.302 -25.317 1.00 86.81 374 GLU A N 1
ATOM 3106 C CA . GLU A 1 374 ? 35.275 -2.585 -25.907 1.00 86.81 374 GLU A CA 1
ATOM 3107 C C . GLU A 1 374 ? 33.772 -2.619 -26.231 1.00 86.81 374 GLU A C 1
ATOM 3109 O O . GLU A 1 374 ? 33.399 -2.852 -27.388 1.00 86.81 374 GLU A O 1
ATOM 3114 N N . CYS A 1 375 ? 32.912 -2.289 -25.260 1.00 84.12 375 CYS A N 1
ATOM 3115 C CA . CYS A 1 375 ? 31.456 -2.224 -25.427 1.00 84.12 375 CYS A CA 1
ATOM 3116 C C . CYS A 1 375 ? 31.043 -1.237 -26.531 1.00 84.12 375 CYS A C 1
ATOM 3118 O O . CYS A 1 375 ? 30.167 -1.537 -27.347 1.00 84.12 375 CYS A O 1
ATOM 3120 N N . LEU A 1 376 ? 31.692 -0.071 -26.602 1.00 80.75 376 LEU A N 1
ATOM 3121 C CA . LEU A 1 376 ? 31.451 0.930 -27.642 1.00 80.75 376 LEU A CA 1
ATOM 3122 C C . LEU A 1 376 ? 31.893 0.424 -29.024 1.00 80.75 376 LEU A C 1
ATOM 3124 O O . LEU A 1 376 ? 31.187 0.618 -30.020 1.00 80.75 376 LEU A O 1
ATOM 3128 N N . GLY A 1 377 ? 33.023 -0.283 -29.093 1.00 81.00 377 GLY A N 1
ATOM 3129 C CA . GLY A 1 377 ? 33.483 -0.968 -30.298 1.00 81.00 377 GLY A CA 1
ATOM 3130 C C . GLY A 1 377 ? 32.508 -2.050 -30.777 1.00 81.00 377 GLY A C 1
ATOM 3131 O O . GLY A 1 377 ? 32.207 -2.126 -31.971 1.00 81.00 377 GLY A O 1
ATOM 3132 N N . GLU A 1 378 ? 31.978 -2.868 -29.867 1.00 82.69 378 GLU A N 1
ATOM 3133 C CA . GLU A 1 378 ? 30.947 -3.874 -30.153 1.00 82.69 378 GLU A CA 1
ATOM 3134 C C . GLU A 1 378 ? 29.635 -3.245 -30.633 1.00 82.69 378 GLU A C 1
ATOM 3136 O O . GLU A 1 378 ? 29.097 -3.645 -31.672 1.00 82.69 378 GLU A O 1
ATOM 3141 N N . TYR A 1 379 ? 29.155 -2.208 -29.942 1.00 80.19 379 TYR A N 1
ATOM 3142 C CA . TYR A 1 379 ? 27.956 -1.462 -30.318 1.00 80.19 379 TYR A CA 1
ATOM 3143 C C . TYR A 1 379 ? 28.071 -0.886 -31.738 1.00 80.19 379 TYR A C 1
ATOM 3145 O O . TYR A 1 379 ? 27.191 -1.107 -32.577 1.00 80.19 379 TYR A O 1
ATOM 3153 N N . ARG A 1 380 ? 29.198 -0.233 -32.062 1.00 79.81 380 ARG A N 1
ATOM 3154 C CA . ARG A 1 380 ? 29.473 0.299 -33.410 1.00 79.81 380 ARG A CA 1
ATOM 3155 C C . ARG A 1 380 ? 29.477 -0.807 -34.478 1.00 79.81 380 ARG A C 1
ATOM 3157 O O . ARG A 1 380 ? 28.856 -0.627 -35.530 1.00 79.81 380 ARG A O 1
ATOM 3164 N N . LYS A 1 381 ? 30.099 -1.969 -34.214 1.00 81.38 381 LYS A N 1
ATOM 3165 C CA . LYS A 1 381 ? 30.067 -3.144 -35.118 1.00 81.38 381 LYS A CA 1
ATOM 3166 C C . LYS A 1 381 ? 28.633 -3.644 -35.339 1.00 81.38 381 LYS A C 1
ATOM 3168 O O . LYS A 1 381 ? 28.236 -3.878 -36.482 1.00 81.38 381 LYS A O 1
ATOM 3173 N N . LYS A 1 382 ? 27.847 -3.779 -34.265 1.00 80.06 382 LYS A N 1
ATOM 3174 C CA . LYS A 1 382 ? 26.454 -4.250 -34.303 1.00 80.06 382 LYS A CA 1
ATOM 3175 C C . LYS A 1 382 ? 25.557 -3.298 -35.099 1.00 80.06 382 LYS A C 1
ATOM 3177 O O . LYS A 1 382 ? 24.860 -3.748 -36.007 1.00 80.06 382 LYS A O 1
ATOM 3182 N N . ARG A 1 383 ? 25.653 -1.985 -34.854 1.00 75.19 383 ARG A N 1
ATOM 3183 C CA . ARG A 1 383 ? 24.930 -0.949 -35.614 1.00 75.19 383 ARG A CA 1
ATOM 3184 C C . ARG A 1 383 ? 25.274 -1.003 -37.107 1.00 75.19 383 ARG A C 1
ATOM 3186 O O . ARG A 1 383 ? 24.375 -1.017 -37.945 1.00 75.19 383 ARG A O 1
ATOM 3193 N N . ALA A 1 384 ? 26.560 -1.099 -37.457 1.00 78.50 384 ALA A N 1
ATOM 3194 C CA . ALA A 1 384 ? 27.001 -1.208 -38.851 1.00 78.50 384 ALA A CA 1
ATOM 3195 C C . ALA A 1 384 ? 26.480 -2.487 -39.538 1.00 78.50 384 ALA A C 1
ATOM 3197 O O . ALA A 1 384 ? 26.058 -2.450 -40.698 1.00 78.50 384 ALA A O 1
ATOM 3198 N N . TYR A 1 385 ? 26.450 -3.614 -38.818 1.00 81.50 385 TYR A N 1
ATOM 3199 C CA . TYR A 1 385 ? 25.844 -4.856 -39.296 1.00 81.50 385 TYR A CA 1
ATOM 3200 C C . TYR A 1 385 ? 24.332 -4.708 -39.530 1.00 81.50 385 TYR A C 1
ATOM 3202 O O . TYR A 1 385 ? 23.835 -5.122 -40.579 1.00 81.50 385 TYR A O 1
ATOM 3210 N N . GLU A 1 386 ? 23.597 -4.088 -38.604 1.00 77.75 386 GLU A N 1
ATOM 3211 C CA . GLU A 1 386 ? 22.152 -3.866 -38.729 1.00 77.75 386 GLU A CA 1
ATOM 3212 C C . GLU A 1 386 ? 21.799 -2.932 -39.894 1.00 77.75 386 GLU A C 1
ATOM 3214 O O . GLU A 1 386 ? 20.889 -3.246 -40.665 1.00 77.75 386 GLU A O 1
ATOM 3219 N N . VAL A 1 387 ? 22.560 -1.851 -40.097 1.00 78.75 387 VAL A N 1
ATOM 3220 C CA . VAL A 1 387 ? 22.433 -0.959 -41.264 1.00 78.75 387 VAL A CA 1
ATOM 3221 C C . VAL A 1 387 ? 22.680 -1.724 -42.569 1.00 78.75 387 VAL A C 1
ATOM 3223 O O . VAL A 1 387 ? 21.872 -1.646 -43.495 1.00 78.75 387 VAL A O 1
ATOM 3226 N N . ASN A 1 388 ? 23.739 -2.537 -42.643 1.00 81.25 388 ASN A N 1
ATOM 3227 C CA . ASN A 1 388 ? 24.020 -3.365 -43.821 1.00 81.25 388 ASN A CA 1
ATOM 3228 C C . ASN A 1 388 ? 22.921 -4.426 -44.055 1.00 81.25 388 ASN A C 1
ATOM 3230 O O . ASN A 1 388 ? 22.516 -4.678 -45.190 1.00 81.25 388 ASN A O 1
ATOM 3234 N N . ARG A 1 389 ? 22.366 -5.015 -42.986 1.00 82.62 389 ARG A N 1
ATOM 3235 C CA . ARG A 1 389 ? 21.222 -5.939 -43.061 1.00 82.62 389 ARG A CA 1
ATOM 3236 C C . ARG A 1 389 ? 19.963 -5.237 -43.582 1.00 82.62 389 ARG A C 1
ATOM 3238 O O . ARG A 1 389 ? 19.275 -5.808 -44.425 1.00 82.62 389 ARG A O 1
ATOM 3245 N N . ARG A 1 390 ? 19.680 -4.006 -43.135 1.00 77.06 390 ARG A N 1
ATOM 3246 C CA . ARG A 1 390 ? 18.580 -3.171 -43.654 1.00 77.06 390 ARG A CA 1
ATOM 3247 C C . ARG A 1 390 ? 18.780 -2.865 -45.142 1.00 77.06 390 ARG A C 1
ATOM 3249 O O . ARG A 1 390 ? 17.878 -3.150 -45.922 1.00 77.06 390 ARG A O 1
ATOM 3256 N N . LYS A 1 391 ? 19.975 -2.424 -45.558 1.00 82.81 391 LYS A N 1
ATOM 3257 C CA . LYS A 1 391 ? 20.320 -2.172 -46.974 1.00 82.81 391 LYS A CA 1
ATOM 3258 C C . LYS A 1 391 ? 20.129 -3.417 -47.854 1.00 82.81 391 LYS A C 1
ATOM 3260 O O . LYS A 1 391 ? 19.499 -3.331 -48.904 1.00 82.81 391 LYS A O 1
ATOM 3265 N N . LYS A 1 392 ? 20.560 -4.599 -47.394 1.00 84.56 392 LYS A N 1
ATOM 3266 C CA . LYS A 1 392 ? 20.297 -5.885 -48.076 1.00 84.56 392 LYS A CA 1
ATOM 3267 C C . LYS A 1 392 ? 18.806 -6.231 -48.158 1.00 84.56 392 LYS A C 1
ATOM 3269 O O . LYS A 1 392 ? 18.361 -6.714 -49.193 1.00 84.56 392 LYS A O 1
ATOM 3274 N N . SER A 1 393 ? 18.042 -5.983 -47.092 1.00 81.19 393 SER A N 1
ATOM 3275 C CA . SER A 1 393 ? 16.592 -6.218 -47.068 1.00 81.19 393 SER A CA 1
ATOM 3276 C C . SER A 1 393 ? 15.862 -5.322 -48.072 1.00 81.19 393 SER A C 1
ATOM 3278 O O . SER A 1 393 ? 15.085 -5.822 -48.879 1.00 81.19 393 SER A O 1
ATOM 3280 N N . ILE A 1 394 ? 16.177 -4.020 -48.090 1.00 85.00 394 ILE A N 1
ATOM 3281 C CA . ILE A 1 394 ? 15.632 -3.050 -49.054 1.00 85.00 394 ILE A CA 1
ATOM 3282 C C . ILE A 1 394 ? 15.946 -3.496 -50.486 1.00 85.00 394 ILE A C 1
ATOM 3284 O O . ILE A 1 394 ? 15.036 -3.614 -51.299 1.00 85.00 394 ILE A O 1
ATOM 3288 N N . HIS A 1 395 ? 17.199 -3.851 -50.777 1.00 86.00 395 HIS A N 1
ATOM 3289 C CA . HIS A 1 395 ? 17.588 -4.308 -52.112 1.00 86.00 395 HIS A CA 1
ATOM 3290 C C . HIS A 1 395 ? 16.878 -5.607 -52.543 1.00 86.00 395 HIS A C 1
ATOM 3292 O O . HIS A 1 395 ? 16.532 -5.776 -53.714 1.00 86.00 395 HIS A O 1
ATOM 3298 N N . MET A 1 396 ? 16.599 -6.518 -51.602 1.00 85.94 396 MET A N 1
ATOM 3299 C CA . MET A 1 396 ? 15.805 -7.714 -51.887 1.00 85.94 396 MET A CA 1
ATOM 3300 C C . MET A 1 396 ? 14.335 -7.369 -52.172 1.00 85.94 396 MET A C 1
ATOM 3302 O O . MET A 1 396 ? 13.762 -7.913 -53.114 1.00 85.94 396 MET A O 1
ATOM 3306 N N . TRP A 1 397 ? 13.739 -6.422 -51.440 1.00 87.38 397 TRP A N 1
ATOM 3307 C CA . TRP A 1 397 ? 12.396 -5.909 -51.737 1.00 87.38 397 TRP A CA 1
ATOM 3308 C C . TRP A 1 397 ? 12.326 -5.200 -53.096 1.00 87.38 397 TRP A C 1
ATOM 3310 O O . TRP A 1 397 ? 11.411 -5.471 -53.871 1.00 87.38 397 TRP A O 1
ATOM 3320 N N . GLU A 1 398 ? 13.316 -4.376 -53.450 1.00 89.50 398 GLU A N 1
ATOM 3321 C CA . GLU A 1 398 ? 13.425 -3.774 -54.787 1.00 89.50 398 GLU A CA 1
ATOM 3322 C C . GLU A 1 398 ? 13.477 -4.832 -55.895 1.00 89.50 398 GLU A C 1
ATOM 3324 O O . GLU A 1 398 ? 12.854 -4.662 -56.944 1.00 89.50 398 GLU A O 1
ATOM 3329 N N . HIS A 1 399 ? 14.224 -5.921 -55.682 1.00 88.25 399 HIS A N 1
ATOM 3330 C CA . HIS A 1 399 ? 14.296 -7.032 -56.627 1.00 88.25 399 HIS A CA 1
ATOM 3331 C C . HIS A 1 399 ? 12.938 -7.734 -56.771 1.00 88.25 399 HIS A C 1
ATOM 3333 O O . HIS A 1 399 ? 12.489 -7.974 -57.891 1.00 88.25 399 HIS A O 1
ATOM 3339 N N . VAL A 1 400 ? 12.243 -8.003 -55.659 1.00 90.31 400 VAL A N 1
ATOM 3340 C CA . VAL A 1 400 ? 10.885 -8.578 -55.663 1.00 90.31 400 VAL A CA 1
ATOM 3341 C C . VAL A 1 400 ? 9.901 -7.679 -56.420 1.00 90.31 400 VAL A C 1
ATOM 3343 O O . VAL A 1 400 ? 9.150 -8.180 -57.253 1.00 90.31 400 VAL A O 1
ATOM 3346 N N . VAL A 1 401 ? 9.937 -6.359 -56.208 1.00 88.12 401 VAL A N 1
ATOM 3347 C CA . VAL A 1 401 ? 9.089 -5.394 -56.936 1.00 88.12 401 VAL A CA 1
ATOM 3348 C C . VAL A 1 401 ? 9.412 -5.377 -58.436 1.00 88.12 401 VAL A C 1
ATOM 3350 O O . VAL A 1 401 ? 8.499 -5.364 -59.262 1.00 88.12 401 VAL A O 1
ATOM 3353 N N . LYS A 1 402 ? 10.697 -5.427 -58.815 1.00 87.00 402 LYS A N 1
ATOM 3354 C CA . LYS A 1 402 ? 11.127 -5.487 -60.225 1.00 87.00 402 LYS A CA 1
ATOM 3355 C C . LYS A 1 402 ? 10.638 -6.765 -60.917 1.00 87.00 402 LYS A C 1
ATOM 3357 O O . LYS A 1 402 ? 10.095 -6.675 -62.015 1.00 87.00 402 LYS A O 1
ATOM 3362 N N . GLU A 1 403 ? 10.760 -7.929 -60.280 1.00 84.44 403 GLU A N 1
ATOM 3363 C CA . GLU A 1 403 ? 10.247 -9.194 -60.831 1.00 84.44 403 GLU A CA 1
ATOM 3364 C C . GLU A 1 403 ? 8.710 -9.254 -60.850 1.00 84.44 403 GLU A C 1
ATOM 3366 O O . GLU A 1 403 ? 8.126 -9.746 -61.815 1.00 84.44 403 GLU A O 1
ATOM 3371 N N . ALA A 1 404 ? 8.025 -8.689 -59.849 1.00 81.44 404 ALA A N 1
ATOM 3372 C CA . ALA A 1 404 ? 6.566 -8.576 -59.851 1.00 81.44 404 ALA A CA 1
ATOM 3373 C C . ALA A 1 404 ? 6.053 -7.713 -61.021 1.00 81.44 404 ALA A C 1
ATOM 3375 O O . ALA A 1 404 ? 5.095 -8.097 -61.696 1.00 81.44 404 ALA A O 1
ATOM 3376 N N . ASN A 1 405 ? 6.722 -6.592 -61.316 1.00 81.00 405 ASN A N 1
ATOM 3377 C CA . ASN A 1 405 ? 6.394 -5.748 -62.467 1.00 81.00 405 ASN A CA 1
ATOM 3378 C C . ASN A 1 405 ? 6.660 -6.465 -63.803 1.00 81.00 405 ASN A C 1
ATOM 3380 O O . ASN A 1 405 ? 5.776 -6.481 -64.657 1.00 81.00 405 ASN A O 1
ATOM 3384 N N . LYS A 1 406 ? 7.797 -7.159 -63.963 1.00 81.69 406 LYS A N 1
ATOM 3385 C CA . LYS A 1 406 ? 8.054 -7.992 -65.157 1.00 81.69 406 LYS A CA 1
ATOM 3386 C C . LYS A 1 406 ? 7.007 -9.092 -65.344 1.00 81.69 406 LYS A C 1
ATOM 3388 O O . LYS A 1 406 ? 6.576 -9.347 -66.466 1.00 81.69 406 LYS A O 1
ATOM 3393 N N . ASN A 1 407 ? 6.566 -9.741 -64.265 1.00 77.75 407 ASN A N 1
ATOM 3394 C CA . ASN A 1 407 ? 5.521 -10.768 -64.326 1.00 77.75 407 ASN A CA 1
ATOM 3395 C C . ASN A 1 407 ? 4.156 -10.194 -64.737 1.00 77.75 407 ASN A C 1
ATOM 3397 O O . ASN A 1 407 ? 3.403 -10.875 -65.433 1.00 77.75 407 ASN A O 1
ATOM 3401 N N . LYS A 1 408 ? 3.860 -8.943 -64.360 1.00 74.06 408 LYS A N 1
ATOM 3402 C CA . LYS A 1 408 ? 2.673 -8.190 -64.800 1.00 74.06 408 LYS A CA 1
ATOM 3403 C C . LYS A 1 408 ? 2.741 -7.775 -66.278 1.00 74.06 408 LYS A C 1
ATOM 3405 O O . LYS A 1 408 ? 1.704 -7.677 -66.921 1.00 74.06 408 LYS A O 1
ATOM 3410 N N . GLU A 1 409 ? 3.936 -7.528 -66.811 1.00 67.38 409 GLU A N 1
ATOM 3411 C CA . GLU A 1 409 ? 4.151 -7.189 -68.229 1.00 67.38 409 GLU A CA 1
ATOM 3412 C C . GLU A 1 409 ? 4.189 -8.425 -69.144 1.00 67.38 409 GLU A C 1
ATOM 3414 O O . GLU A 1 409 ? 3.776 -8.355 -70.300 1.00 67.38 409 GLU A O 1
ATOM 3419 N N . THR A 1 410 ? 4.677 -9.565 -68.645 1.00 63.12 410 THR A N 1
ATOM 3420 C CA . THR A 1 410 ? 4.840 -10.802 -69.435 1.00 63.12 410 THR A CA 1
ATOM 3421 C C . THR A 1 410 ? 3.608 -11.701 -69.425 1.00 63.12 410 THR A C 1
ATOM 3423 O O . THR A 1 410 ? 3.307 -12.326 -70.442 1.00 63.12 410 THR A O 1
ATOM 3426 N N . ASN A 1 411 ? 2.857 -11.746 -68.321 1.00 56.34 411 ASN A N 1
ATOM 3427 C CA . ASN A 1 411 ? 1.539 -12.369 -68.292 1.00 56.34 411 ASN A CA 1
ATOM 3428 C C . ASN A 1 411 ? 0.469 -11.282 -68.416 1.00 56.34 411 ASN A C 1
ATOM 3430 O O . ASN A 1 411 ? 0.254 -10.522 -67.474 1.00 56.34 411 ASN A O 1
ATOM 3434 N N . ASN A 1 412 ? -0.260 -11.270 -69.539 1.00 52.34 412 ASN A N 1
ATOM 3435 C CA . ASN A 1 412 ? -1.500 -10.502 -69.716 1.00 52.34 412 ASN A CA 1
ATOM 3436 C C . ASN A 1 412 ? -2.617 -11.051 -68.800 1.00 52.34 412 ASN A C 1
ATOM 3438 O O . ASN A 1 412 ? -3.606 -11.624 -69.261 1.00 52.34 412 ASN A O 1
ATOM 3442 N N . VAL A 1 413 ? -2.448 -10.908 -67.485 1.00 52.19 413 VAL A N 1
ATOM 3443 C CA . VAL A 1 413 ? -3.488 -11.190 -66.495 1.00 52.19 413 VAL A C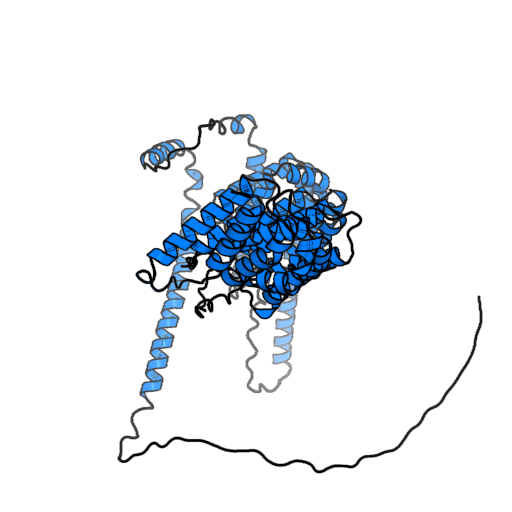A 1
ATOM 3444 C C . VAL A 1 413 ? -4.562 -10.110 -66.647 1.00 52.19 413 VAL A C 1
ATOM 3446 O O . VAL A 1 413 ? -4.228 -8.925 -66.553 1.00 52.19 413 VAL A O 1
ATOM 3449 N N . PRO A 1 414 ? -5.842 -10.463 -66.878 1.00 45.41 414 PRO A N 1
ATOM 3450 C CA . PRO A 1 414 ? -6.897 -9.471 -67.027 1.00 45.41 414 PRO A CA 1
ATOM 3451 C C . PRO A 1 414 ? -6.989 -8.594 -65.778 1.00 45.41 414 PRO A C 1
ATOM 3453 O O . PRO A 1 414 ? -7.188 -9.092 -64.668 1.00 45.41 414 PRO A O 1
ATOM 3456 N N . THR A 1 415 ? -6.858 -7.279 -65.952 1.00 48.00 415 THR A N 1
ATOM 3457 C CA . THR A 1 415 ? -6.973 -6.306 -64.863 1.00 48.00 415 THR A CA 1
ATOM 3458 C C . THR A 1 415 ? -8.430 -6.144 -64.436 1.00 48.00 415 THR A C 1
ATOM 3460 O O . THR A 1 415 ? -9.082 -5.153 -64.768 1.00 48.00 415 THR A O 1
ATOM 3463 N N . ASN A 1 416 ? -8.941 -7.102 -63.663 1.00 40.62 416 ASN A N 1
ATOM 3464 C CA . ASN A 1 416 ? -10.189 -6.942 -62.922 1.00 40.62 416 ASN A CA 1
ATOM 3465 C C . ASN A 1 416 ? -9.985 -5.940 -61.776 1.00 40.62 416 ASN A C 1
ATOM 3467 O O . ASN A 1 416 ? -9.721 -6.327 -60.643 1.00 40.62 416 ASN A O 1
ATOM 3471 N N . GLY A 1 417 ? -10.107 -4.648 -62.095 1.00 43.12 417 GLY A N 1
ATOM 3472 C CA . GLY A 1 417 ? -10.666 -3.604 -61.224 1.00 43.12 417 GLY A CA 1
ATOM 3473 C C . GLY A 1 417 ? -10.034 -3.332 -59.853 1.00 43.12 417 GLY A C 1
ATOM 3474 O O . GLY A 1 417 ? -10.606 -2.554 -59.093 1.00 43.12 417 GLY A O 1
ATOM 3475 N N . HIS A 1 418 ? -8.906 -3.941 -59.495 1.00 41.59 418 HIS A N 1
ATOM 3476 C CA . HIS A 1 418 ? -8.264 -3.736 -58.198 1.00 41.59 418 HIS A CA 1
ATOM 3477 C C . HIS A 1 418 ? -6.896 -3.086 -58.365 1.00 41.59 418 HIS A C 1
ATOM 3479 O O . HIS A 1 418 ? -5.923 -3.697 -58.808 1.00 41.59 418 HIS A O 1
ATOM 3485 N N . SER A 1 419 ? -6.861 -1.804 -58.001 1.00 39.06 419 SER A N 1
ATOM 3486 C CA . SER A 1 419 ? -5.657 -1.008 -57.817 1.00 39.06 419 SER A CA 1
ATOM 3487 C C . SER A 1 419 ? -4.677 -1.780 -56.939 1.00 39.06 419 SER A C 1
ATOM 3489 O O . SER A 1 419 ? -5.004 -2.125 -55.804 1.00 39.06 419 SER A O 1
ATOM 3491 N N . ILE A 1 420 ? -3.472 -2.037 -57.449 1.00 40.81 420 ILE A N 1
ATOM 3492 C CA . ILE A 1 420 ? -2.379 -2.552 -56.621 1.00 40.81 420 ILE A CA 1
ATOM 3493 C C . ILE A 1 420 ? -2.167 -1.522 -55.501 1.00 40.81 420 ILE A C 1
ATOM 3495 O O . ILE A 1 420 ? -1.957 -0.349 -55.832 1.00 40.81 420 ILE A O 1
ATOM 3499 N N . PRO A 1 421 ? -2.234 -1.899 -54.210 1.00 37.25 421 PRO A N 1
ATOM 3500 C CA . PRO A 1 421 ? -1.909 -0.973 -53.139 1.00 37.25 421 PRO A CA 1
ATOM 3501 C C . PRO A 1 421 ? -0.492 -0.457 -53.363 1.00 37.25 421 PRO A C 1
ATOM 3503 O O . PRO A 1 421 ? 0.431 -1.252 -53.555 1.00 37.25 421 PRO A O 1
ATOM 3506 N N . SER A 1 422 ? -0.321 0.866 -53.357 1.00 38.19 422 SER A N 1
ATOM 3507 C CA . SER A 1 422 ? 1.013 1.457 -53.280 1.00 38.19 422 SER A CA 1
ATOM 3508 C C . SER A 1 422 ? 1.725 0.813 -52.097 1.00 38.19 422 SER A C 1
ATOM 3510 O O . SER A 1 422 ? 1.211 0.862 -50.978 1.00 38.19 422 SER A O 1
ATOM 3512 N N . CYS A 1 423 ? 2.863 0.162 -52.342 1.00 36.38 423 CYS A N 1
ATOM 3513 C CA . CYS A 1 423 ? 3.642 -0.442 -51.274 1.00 36.38 423 CYS A CA 1
ATOM 3514 C C . CYS A 1 423 ? 4.336 0.684 -50.505 1.00 36.38 423 CYS A C 1
ATOM 3516 O O . CYS A 1 423 ? 5.504 0.989 -50.745 1.00 36.38 423 CYS A O 1
ATOM 3518 N N . SER A 1 424 ? 3.595 1.321 -49.597 1.00 37.69 424 SER A N 1
ATOM 3519 C CA . SER A 1 424 ? 4.172 2.165 -48.561 1.00 37.69 424 SER A CA 1
ATOM 3520 C C . SER A 1 424 ? 5.281 1.380 -47.848 1.00 37.69 424 SER A C 1
ATOM 3522 O O . SER A 1 424 ? 5.136 0.165 -47.664 1.00 37.69 424 SER A O 1
ATOM 3524 N N . PRO A 1 425 ? 6.379 2.035 -47.433 1.00 38.88 425 PRO A N 1
ATOM 3525 C CA . PRO A 1 425 ? 7.346 1.410 -46.542 1.00 38.88 425 PRO A CA 1
ATOM 3526 C C . PRO A 1 425 ? 6.615 0.807 -45.338 1.00 38.88 425 PRO A C 1
ATOM 3528 O O . PRO A 1 425 ? 5.688 1.431 -44.814 1.00 38.88 425 PRO A O 1
ATOM 3531 N N . MET A 1 426 ? 7.008 -0.395 -44.899 1.00 35.28 426 MET A N 1
ATOM 3532 C CA . MET A 1 426 ? 6.493 -0.913 -43.629 1.00 35.28 426 MET A CA 1
ATOM 3533 C C . MET A 1 426 ? 6.805 0.109 -42.524 1.00 35.28 426 MET A C 1
ATOM 3535 O O . MET A 1 426 ? 7.954 0.556 -42.464 1.00 35.28 426 MET A O 1
ATOM 3539 N N . PRO A 1 427 ? 5.830 0.477 -41.669 1.00 36.22 427 PRO A N 1
ATOM 3540 C CA . PRO A 1 427 ? 6.078 1.389 -40.561 1.00 36.22 427 PRO A CA 1
ATOM 3541 C C . PRO A 1 427 ? 7.213 0.871 -39.679 1.00 36.22 427 PRO A C 1
ATOM 3543 O O . PRO A 1 427 ? 7.246 -0.314 -39.336 1.00 36.22 427 PRO A O 1
ATOM 3546 N N . ASP A 1 428 ? 8.143 1.755 -39.325 1.00 40.28 428 ASP A N 1
ATOM 3547 C CA . ASP A 1 428 ? 9.274 1.415 -38.468 1.00 40.28 428 ASP A CA 1
ATOM 3548 C C . ASP A 1 428 ? 8.744 1.137 -37.045 1.00 40.28 428 ASP A C 1
ATOM 3550 O O . ASP A 1 428 ? 8.132 2.030 -36.453 1.00 40.28 428 ASP A O 1
ATOM 3554 N N . PRO A 1 429 ? 8.956 -0.053 -36.441 1.00 33.88 429 PRO A N 1
ATOM 3555 C CA . PRO A 1 429 ? 8.446 -0.353 -35.097 1.00 33.88 429 PRO A CA 1
ATOM 3556 C C . PRO A 1 429 ? 9.039 0.523 -33.982 1.00 33.88 429 PRO A C 1
ATOM 3558 O O . PRO A 1 429 ? 8.639 0.390 -32.828 1.00 33.88 429 PRO A O 1
ATOM 3561 N N . LEU A 1 430 ? 10.008 1.383 -34.314 1.00 37.53 430 LEU A N 1
ATOM 3562 C CA . LEU A 1 430 ? 10.637 2.346 -33.413 1.00 37.53 430 LEU A CA 1
ATOM 3563 C C . LEU A 1 430 ? 10.100 3.782 -33.549 1.00 37.53 430 LEU A C 1
ATOM 3565 O O . LEU A 1 430 ? 10.420 4.593 -32.688 1.00 37.53 430 LEU A O 1
ATOM 3569 N N . TYR A 1 431 ? 9.291 4.117 -34.566 1.00 38.78 431 TYR A N 1
ATOM 3570 C CA . TYR A 1 431 ? 8.772 5.482 -34.746 1.00 38.78 431 TYR A CA 1
ATOM 3571 C C . TYR A 1 431 ? 7.328 5.526 -35.269 1.00 38.78 431 TYR A C 1
ATOM 3573 O O . TYR A 1 431 ? 7.038 5.216 -36.422 1.00 38.78 431 TYR A O 1
ATOM 3581 N N . SER A 1 432 ? 6.421 6.034 -34.429 1.00 27.89 432 SER A N 1
ATOM 3582 C CA . SER A 1 432 ? 5.040 6.376 -34.796 1.00 27.89 432 SER A CA 1
ATOM 3583 C C . SER A 1 432 ? 4.962 7.738 -35.512 1.00 27.89 432 SER A C 1
ATOM 3585 O O . SER A 1 432 ? 4.344 8.677 -35.012 1.00 27.89 432 SER A O 1
ATOM 3587 N N . MET A 1 433 ? 5.582 7.854 -36.689 1.00 30.27 433 MET A N 1
ATOM 3588 C CA . MET A 1 433 ? 5.411 8.973 -37.631 1.00 30.27 433 MET A CA 1
ATOM 3589 C C . MET A 1 433 ? 5.417 8.438 -39.073 1.00 30.27 433 MET A C 1
ATOM 3591 O O . MET A 1 433 ? 6.073 7.444 -39.357 1.00 30.27 433 MET A O 1
ATOM 3595 N N . GLY A 1 434 ? 4.634 9.072 -39.955 1.00 27.81 434 GLY A N 1
ATOM 3596 C CA . GLY A 1 434 ? 4.202 8.558 -41.268 1.00 27.81 434 GLY A CA 1
ATOM 3597 C C . GLY A 1 434 ? 5.277 8.163 -42.307 1.00 27.81 434 GLY A C 1
ATOM 3598 O O . GLY A 1 434 ? 6.475 8.308 -42.080 1.00 27.81 434 GLY A O 1
ATOM 3599 N N . PRO A 1 435 ? 4.848 7.649 -43.479 1.00 27.45 435 PRO A N 1
ATOM 3600 C CA . PRO A 1 435 ? 5.733 7.006 -44.450 1.00 27.45 435 PRO A CA 1
ATOM 3601 C C . PRO A 1 435 ? 6.665 8.006 -45.154 1.00 27.45 435 PRO A C 1
ATOM 3603 O O . PRO A 1 435 ? 6.276 8.659 -46.123 1.00 27.45 435 PRO A O 1
ATOM 3606 N N . GLY A 1 436 ? 7.907 8.086 -44.672 1.00 28.58 436 GLY A N 1
ATOM 3607 C CA . GLY A 1 436 ? 9.005 8.820 -45.303 1.00 28.58 436 GLY A CA 1
ATOM 3608 C C . GLY A 1 436 ? 9.553 8.137 -46.562 1.00 28.58 436 GLY A C 1
ATOM 3609 O O . GLY A 1 436 ? 9.378 6.940 -46.793 1.00 28.58 436 GLY A O 1
ATOM 3610 N N . SER A 1 437 ? 10.220 8.928 -47.391 1.00 29.17 437 SER A N 1
ATOM 3611 C CA . SER A 1 437 ? 10.778 8.566 -48.691 1.00 29.17 437 SER A CA 1
ATOM 3612 C C . SER A 1 437 ? 12.248 8.115 -48.612 1.00 29.17 437 SER A C 1
ATOM 3614 O O . SER A 1 437 ? 12.925 8.269 -47.596 1.00 29.17 437 SER A O 1
ATOM 3616 N N . ALA A 1 438 ? 12.785 7.565 -49.708 1.00 32.91 438 ALA A N 1
ATOM 3617 C CA . ALA A 1 438 ? 14.162 7.060 -49.742 1.00 32.91 438 ALA A CA 1
ATOM 3618 C C . ALA A 1 438 ? 15.235 8.143 -49.473 1.00 32.91 438 ALA A C 1
ATOM 3620 O O . ALA A 1 438 ? 16.281 7.827 -48.907 1.00 32.91 438 ALA A O 1
ATOM 3621 N N . SER A 1 439 ? 14.970 9.416 -49.796 1.00 31.06 439 SER A N 1
ATOM 3622 C CA . SER A 1 439 ? 15.867 10.540 -49.474 1.00 31.06 439 SER A CA 1
ATOM 3623 C C . SER A 1 439 ? 15.955 10.829 -47.974 1.00 31.06 439 SER A C 1
ATOM 3625 O O . SER A 1 439 ? 17.015 11.218 -47.484 1.00 31.06 439 SER A O 1
ATOM 3627 N N . ASP A 1 440 ? 14.885 10.563 -47.222 1.00 33.38 440 ASP A N 1
ATOM 3628 C CA . ASP A 1 440 ? 14.861 10.754 -45.767 1.00 33.38 440 ASP A CA 1
ATOM 3629 C C . ASP A 1 440 ? 15.755 9.720 -45.060 1.00 33.38 440 ASP A C 1
ATOM 3631 O O . ASP A 1 440 ? 16.239 9.943 -43.952 1.00 33.38 440 ASP A O 1
ATOM 3635 N N . THR A 1 441 ? 16.047 8.598 -45.730 1.00 36.09 441 THR A N 1
ATOM 3636 C CA . THR A 1 441 ? 16.910 7.534 -45.198 1.00 36.09 441 THR A CA 1
ATOM 3637 C C . THR A 1 441 ? 18.396 7.912 -45.267 1.00 36.09 441 THR A C 1
ATOM 3639 O O . THR A 1 441 ? 19.136 7.643 -44.322 1.00 36.09 441 THR A O 1
ATOM 3642 N N . GLU A 1 442 ? 18.837 8.576 -46.343 1.00 33.94 442 GLU A N 1
ATOM 3643 C CA . GLU A 1 442 ? 20.213 9.091 -46.465 1.00 33.94 442 GLU A CA 1
ATOM 3644 C C . GLU A 1 442 ? 20.437 10.338 -45.599 1.00 33.94 442 GLU A C 1
ATOM 3646 O O . GLU A 1 442 ? 21.479 10.454 -44.949 1.00 33.94 442 GLU A O 1
ATOM 3651 N N . LEU A 1 443 ? 19.443 11.234 -45.521 1.00 33.16 443 LEU A N 1
ATOM 3652 C CA . LEU A 1 443 ? 19.481 12.397 -44.631 1.00 33.16 443 LEU A CA 1
ATOM 3653 C C . LEU A 1 443 ? 19.555 11.968 -43.156 1.00 33.16 443 LEU A C 1
ATOM 3655 O O . LEU A 1 443 ? 20.348 12.522 -42.391 1.00 33.16 443 LEU A O 1
ATOM 3659 N N . ASN A 1 444 ? 18.813 10.923 -42.772 1.00 39.44 444 ASN A N 1
ATOM 3660 C CA . ASN A 1 444 ? 18.948 10.304 -41.456 1.00 39.44 444 ASN A CA 1
ATOM 3661 C C . ASN A 1 444 ? 20.314 9.638 -41.261 1.00 39.44 444 ASN A C 1
ATOM 3663 O O . ASN A 1 444 ? 20.905 9.840 -40.210 1.00 39.44 444 ASN A O 1
ATOM 3667 N N . GLU A 1 445 ? 20.864 8.889 -42.225 1.00 41.72 445 GLU A N 1
ATOM 3668 C CA . GLU A 1 445 ? 22.178 8.242 -42.049 1.00 41.72 445 GLU A CA 1
ATOM 3669 C C . GLU A 1 445 ? 23.312 9.274 -41.867 1.00 41.72 445 GLU A C 1
ATOM 3671 O O . GLU A 1 445 ? 24.194 9.072 -41.031 1.00 41.72 445 GLU A O 1
ATOM 3676 N N . GLN A 1 446 ? 23.252 10.417 -42.562 1.00 41.94 446 GLN A N 1
ATOM 3677 C CA . GLN A 1 446 ? 24.188 11.535 -42.373 1.00 41.94 446 GLN A CA 1
ATOM 3678 C C . GLN A 1 446 ? 23.977 12.271 -41.041 1.00 41.94 446 GLN A C 1
ATOM 3680 O O . GLN A 1 446 ? 24.954 12.564 -40.352 1.00 41.94 446 GLN A O 1
ATOM 3685 N N . THR A 1 447 ? 22.726 12.524 -40.646 1.00 39.03 447 THR A N 1
ATOM 3686 C CA . THR A 1 447 ? 22.389 13.171 -39.364 1.00 39.03 447 THR A CA 1
ATOM 3687 C C . THR A 1 447 ? 22.814 12.294 -38.184 1.00 39.03 447 THR A C 1
ATOM 3689 O O . THR A 1 447 ? 23.539 12.746 -37.303 1.00 39.03 447 THR A O 1
ATOM 3692 N N . ILE A 1 448 ? 22.485 11.000 -38.227 1.00 40.66 448 ILE A N 1
ATOM 3693 C CA . ILE A 1 448 ? 22.936 9.973 -37.278 1.00 40.66 448 ILE A CA 1
ATOM 3694 C C . ILE A 1 448 ? 24.460 9.942 -37.190 1.00 40.66 448 ILE A C 1
ATOM 3696 O O . ILE A 1 448 ? 25.001 9.852 -36.088 1.00 40.66 448 ILE A O 1
ATOM 3700 N N . LYS A 1 449 ? 25.167 10.008 -38.324 1.00 49.06 449 LYS A N 1
ATOM 3701 C CA . LYS A 1 449 ? 26.631 10.008 -38.334 1.00 49.06 449 LYS A CA 1
ATOM 3702 C C . LYS A 1 449 ? 27.192 11.258 -37.653 1.00 49.06 449 LYS A C 1
ATOM 3704 O O . LYS A 1 449 ? 27.978 11.109 -36.726 1.00 49.06 449 LYS A O 1
ATOM 3709 N N . LYS A 1 450 ? 26.715 12.446 -38.033 1.00 46.88 450 LYS A N 1
ATOM 3710 C CA . LYS A 1 450 ? 27.133 13.730 -37.453 1.00 46.88 450 LYS A CA 1
ATOM 3711 C C . LYS A 1 450 ? 26.857 13.812 -35.946 1.00 46.88 450 LYS A C 1
ATOM 3713 O O . LYS A 1 450 ? 27.707 14.266 -35.196 1.00 46.88 450 LYS A O 1
ATOM 3718 N N . MET A 1 451 ? 25.718 13.300 -35.483 1.00 42.66 451 MET A N 1
ATOM 3719 C CA . MET A 1 451 ? 25.374 13.275 -34.055 1.00 42.66 451 MET A CA 1
ATOM 3720 C C . MET A 1 451 ? 26.120 12.180 -33.273 1.00 42.66 451 MET A C 1
ATOM 3722 O O . MET A 1 451 ? 26.385 12.338 -32.086 1.00 42.66 451 MET A O 1
ATOM 3726 N N . THR A 1 452 ? 26.512 11.080 -33.931 1.00 47.56 452 THR A N 1
ATOM 3727 C CA . THR A 1 452 ? 27.458 10.113 -33.340 1.00 47.56 452 THR A CA 1
ATOM 3728 C C . THR A 1 452 ? 28.838 10.761 -33.197 1.00 47.56 452 THR A C 1
ATOM 3730 O O . THR A 1 452 ? 29.462 10.614 -32.157 1.00 47.56 452 THR A O 1
ATOM 3733 N N . GLU A 1 453 ? 29.278 11.529 -34.200 1.00 54.69 453 GLU A N 1
ATOM 3734 C CA . GLU A 1 453 ? 30.512 12.323 -34.161 1.00 54.69 453 GLU A CA 1
ATOM 3735 C C . GLU A 1 453 ? 30.441 13.425 -33.071 1.00 54.69 453 GLU A C 1
ATOM 3737 O O . GLU A 1 453 ? 31.425 13.639 -32.373 1.00 54.69 453 GLU A O 1
ATOM 3742 N N . GLU A 1 454 ? 29.286 14.065 -32.834 1.00 52.16 454 GLU A N 1
ATOM 3743 C CA . GLU A 1 454 ? 29.073 15.022 -31.726 1.00 52.16 454 GLU A CA 1
ATOM 3744 C C . GLU A 1 454 ? 29.111 14.358 -30.335 1.00 52.16 454 GLU A C 1
ATOM 3746 O O . GLU A 1 454 ? 29.750 14.892 -29.428 1.00 52.16 454 GLU A O 1
ATOM 3751 N N . LEU A 1 455 ? 28.504 13.177 -30.164 1.00 53.78 455 LEU A N 1
ATOM 3752 C CA . LEU A 1 455 ? 28.629 12.381 -28.933 1.00 53.78 455 LEU A CA 1
ATOM 3753 C C . LEU A 1 455 ? 30.070 11.903 -28.708 1.00 53.78 455 LEU A C 1
ATOM 3755 O O . LEU A 1 455 ? 30.573 11.997 -27.593 1.00 53.78 455 LEU A O 1
ATOM 3759 N N . ASP A 1 456 ? 30.755 11.443 -29.755 1.00 59.75 456 ASP A N 1
ATOM 3760 C CA . ASP A 1 456 ? 32.159 11.032 -29.687 1.00 59.75 456 ASP A CA 1
ATOM 3761 C C . ASP A 1 456 ? 33.075 12.220 -29.319 1.00 59.75 456 ASP A C 1
ATOM 3763 O O . ASP A 1 456 ? 33.956 12.074 -28.471 1.00 59.75 456 ASP A O 1
ATOM 3767 N N . MET A 1 457 ? 32.826 13.418 -29.868 1.00 57.81 457 MET A N 1
ATOM 3768 C CA . MET A 1 457 ? 33.510 14.656 -29.462 1.00 57.81 457 MET A CA 1
ATOM 3769 C C . MET A 1 457 ? 33.221 15.042 -28.006 1.00 57.81 457 MET A C 1
ATOM 3771 O O . MET A 1 457 ? 34.111 15.551 -27.328 1.00 57.81 457 MET A O 1
ATOM 3775 N N . LEU A 1 458 ? 32.006 14.803 -27.506 1.00 52.69 458 LEU A N 1
ATOM 3776 C CA . LEU A 1 458 ? 31.657 15.085 -26.114 1.00 52.69 458 LEU A CA 1
ATOM 3777 C C . LEU A 1 458 ? 32.323 14.099 -25.140 1.00 52.69 458 LEU A C 1
ATOM 3779 O O . LEU A 1 458 ? 32.769 14.512 -24.074 1.00 52.69 458 LEU A O 1
ATOM 3783 N N . ILE A 1 459 ? 32.455 12.821 -25.512 1.00 57.50 459 ILE A N 1
ATOM 3784 C CA . ILE A 1 459 ? 33.230 11.829 -24.745 1.00 57.50 459 ILE A CA 1
ATOM 3785 C C . ILE A 1 459 ? 34.705 12.232 -24.701 1.00 57.50 459 ILE A C 1
ATOM 3787 O O . ILE A 1 459 ? 35.307 12.206 -23.632 1.00 57.50 459 ILE A O 1
ATOM 3791 N N . GLU A 1 460 ? 35.282 12.638 -25.835 1.00 60.75 460 GLU A N 1
ATOM 3792 C CA . GLU A 1 460 ? 36.638 13.194 -25.880 1.00 60.75 460 GLU A CA 1
ATOM 3793 C C . GLU A 1 460 ? 36.757 14.451 -25.007 1.00 60.75 460 GLU A C 1
ATOM 3795 O O . GLU A 1 460 ? 37.733 14.595 -24.279 1.00 60.75 460 GLU A O 1
ATOM 3800 N N . HIS A 1 461 ? 35.757 15.336 -24.986 1.00 54.59 461 HIS A N 1
ATOM 3801 C CA . HIS A 1 461 ? 35.758 16.492 -24.086 1.00 54.59 461 HIS A CA 1
ATOM 3802 C C . HIS A 1 461 ? 35.766 16.065 -22.607 1.00 54.59 461 HIS A C 1
ATOM 3804 O O . HIS A 1 461 ? 36.637 16.499 -21.857 1.00 54.59 461 HIS A O 1
ATOM 3810 N N . ILE A 1 462 ? 34.886 15.137 -22.214 1.00 53.06 462 ILE A N 1
ATOM 3811 C CA . ILE A 1 462 ? 34.802 14.577 -20.852 1.00 53.06 462 ILE A CA 1
ATOM 3812 C C . ILE A 1 462 ? 36.099 13.852 -20.447 1.00 53.06 462 ILE A C 1
ATOM 3814 O O . ILE A 1 462 ? 36.519 13.957 -19.297 1.00 53.06 462 ILE A O 1
ATOM 3818 N N . ARG A 1 463 ? 36.768 13.152 -21.376 1.00 56.03 463 ARG A N 1
ATOM 3819 C CA . ARG A 1 463 ? 38.080 12.507 -21.150 1.00 56.03 463 ARG A CA 1
ATOM 3820 C C . ARG A 1 463 ? 39.225 13.509 -20.974 1.00 56.03 463 ARG A C 1
ATOM 3822 O O . ARG A 1 463 ? 40.239 13.158 -20.375 1.00 56.03 463 ARG A O 1
ATOM 3829 N N . ASN A 1 464 ? 39.085 14.721 -21.510 1.00 53.62 464 ASN A N 1
ATOM 3830 C CA . ASN A 1 464 ? 40.111 15.765 -21.483 1.00 53.62 464 ASN A CA 1
ATOM 3831 C C . ASN A 1 464 ? 39.872 16.844 -20.400 1.00 53.62 464 ASN A C 1
ATOM 3833 O O . ASN A 1 464 ? 40.764 17.665 -20.170 1.00 53.62 464 ASN A O 1
ATOM 3837 N N . GLU A 1 465 ? 38.730 16.835 -19.699 1.00 46.09 465 GLU A N 1
ATOM 3838 C CA . GLU A 1 465 ? 38.527 17.614 -18.467 1.00 46.09 465 GLU A CA 1
ATOM 3839 C C . GLU A 1 465 ? 39.505 17.153 -17.375 1.00 46.09 465 GLU A C 1
ATOM 3841 O O . GLU A 1 465 ? 39.497 15.996 -16.948 1.00 46.09 465 GLU A O 1
ATOM 3846 N N . LYS A 1 466 ? 40.346 18.065 -16.877 1.00 37.84 466 LYS A N 1
ATOM 3847 C CA . LYS A 1 466 ? 41.236 17.766 -15.748 1.00 37.84 466 LYS A CA 1
ATOM 3848 C C . LYS A 1 466 ? 40.468 17.832 -14.423 1.00 37.84 466 LYS A C 1
ATOM 3850 O O . LYS A 1 466 ? 39.628 18.714 -14.255 1.00 37.84 466 LYS A O 1
ATOM 3855 N N . PRO A 1 467 ? 40.809 16.989 -13.428 1.00 40.28 467 PRO A N 1
ATOM 3856 C CA . PRO A 1 467 ? 40.105 16.966 -12.143 1.00 40.28 467 PRO A CA 1
ATOM 3857 C C . PRO A 1 467 ? 40.189 18.278 -11.339 1.00 40.28 467 PRO A C 1
ATOM 3859 O O . PRO A 1 467 ? 39.366 18.492 -10.454 1.00 40.28 467 PRO A O 1
ATOM 3862 N N . GLU A 1 468 ? 41.138 19.172 -11.642 1.00 35.97 468 GLU A N 1
ATOM 3863 C CA . GLU A 1 468 ? 41.269 20.472 -10.962 1.00 35.97 468 GLU A CA 1
ATOM 3864 C C . GLU A 1 468 ? 40.148 21.467 -11.331 1.00 35.97 468 GLU A C 1
ATOM 3866 O O . GLU A 1 468 ? 39.768 22.274 -10.485 1.00 35.97 468 GLU A O 1
ATOM 3871 N N . ASP A 1 469 ? 39.547 21.364 -12.525 1.00 36.19 469 ASP A N 1
ATOM 3872 C CA . ASP A 1 469 ? 38.455 22.254 -12.965 1.00 36.19 469 ASP A CA 1
ATOM 3873 C C . ASP A 1 469 ? 37.067 21.797 -12.464 1.00 36.19 469 ASP A C 1
ATOM 3875 O O . ASP A 1 469 ? 36.115 22.577 -12.413 1.00 36.19 469 ASP A O 1
ATOM 3879 N N . ALA A 1 470 ? 36.940 20.540 -12.021 1.00 35.97 470 ALA A N 1
ATOM 3880 C CA . ALA A 1 470 ? 35.707 20.025 -11.423 1.00 35.97 470 ALA A CA 1
ATOM 3881 C C . ALA A 1 470 ? 35.469 20.568 -9.999 1.00 35.97 470 ALA A C 1
ATOM 3883 O O . ALA A 1 470 ? 34.324 20.683 -9.558 1.00 35.97 470 ALA A O 1
ATOM 3884 N N . MET A 1 471 ? 36.536 20.927 -9.276 1.00 30.19 471 MET A N 1
ATOM 3885 C CA . MET A 1 471 ? 36.466 21.285 -7.853 1.00 30.19 471 MET A CA 1
ATOM 3886 C C . MET A 1 471 ? 36.165 22.773 -7.598 1.00 30.19 471 MET A C 1
ATOM 3888 O O . MET A 1 471 ? 35.777 23.141 -6.492 1.00 30.19 471 MET A O 1
ATOM 3892 N N . THR A 1 472 ? 36.270 23.628 -8.619 1.00 30.05 472 THR A N 1
ATOM 3893 C CA . THR A 1 472 ? 35.918 25.061 -8.570 1.00 30.05 472 THR A CA 1
ATOM 3894 C C . THR A 1 472 ? 34.448 25.356 -8.885 1.00 30.05 472 THR A C 1
ATOM 3896 O O . THR A 1 472 ? 34.002 26.474 -8.640 1.00 30.05 472 THR A O 1
ATOM 3899 N N . SER A 1 473 ? 33.674 24.378 -9.377 1.00 30.28 473 SER A N 1
ATOM 3900 C CA . SER A 1 473 ? 32.227 24.532 -9.635 1.00 30.28 473 SER A CA 1
ATOM 3901 C C . SER A 1 473 ? 31.325 24.062 -8.483 1.00 30.28 473 SER A C 1
ATOM 3903 O O . SER A 1 473 ? 30.155 24.435 -8.431 1.00 30.28 473 SER A O 1
ATOM 3905 N N . TYR A 1 474 ? 31.865 23.307 -7.518 1.00 31.77 474 TYR A N 1
ATOM 3906 C CA . TYR A 1 474 ? 31.125 22.789 -6.363 1.00 31.77 474 TYR A CA 1
ATOM 3907 C C . TYR A 1 474 ? 31.577 23.444 -5.054 1.00 31.77 474 TYR A C 1
ATOM 3909 O O . TYR A 1 474 ? 32.294 22.878 -4.233 1.00 31.77 474 TYR A O 1
ATOM 3917 N N . SER A 1 475 ? 31.099 24.668 -4.842 1.00 26.88 475 SER A N 1
ATOM 3918 C CA . SER A 1 475 ? 31.042 25.304 -3.521 1.00 26.88 475 SER A CA 1
ATOM 3919 C C . SER A 1 475 ? 29.733 26.073 -3.367 1.00 26.88 475 SER A C 1
ATOM 3921 O O . SER A 1 475 ? 29.714 27.292 -3.232 1.00 26.88 475 SER A O 1
ATOM 3923 N N . ILE A 1 476 ? 28.624 25.331 -3.372 1.00 30.06 476 ILE A N 1
ATOM 3924 C CA . ILE A 1 476 ? 27.378 25.789 -2.754 1.00 30.06 476 ILE A CA 1
ATOM 3925 C C . ILE A 1 476 ? 27.415 25.278 -1.315 1.00 30.06 476 ILE A C 1
ATOM 3927 O O . ILE A 1 476 ? 27.376 24.072 -1.071 1.00 30.06 476 ILE A O 1
ATOM 3931 N N . GLY A 1 477 ? 27.589 26.202 -0.369 1.00 25.48 477 GLY A N 1
ATOM 3932 C CA . GLY A 1 477 ? 27.552 25.885 1.054 1.00 25.48 477 GLY A CA 1
ATOM 3933 C C . GLY A 1 477 ? 26.153 25.449 1.483 1.00 25.48 477 GLY A C 1
ATOM 3934 O O . GLY A 1 477 ? 25.159 25.901 0.918 1.00 25.48 477 GLY A O 1
ATOM 3935 N N . GLY A 1 478 ? 26.072 24.591 2.500 1.00 31.66 478 GLY A N 1
ATOM 3936 C CA . GLY A 1 478 ? 24.795 24.305 3.147 1.00 31.66 478 GLY A CA 1
ATOM 3937 C C . GLY A 1 478 ? 24.271 25.550 3.864 1.00 31.66 478 GLY A C 1
ATOM 3938 O O . GLY A 1 478 ? 25.013 26.158 4.635 1.00 31.66 478 GLY A O 1
ATOM 3939 N N . MET A 1 479 ? 23.009 25.896 3.615 1.00 26.14 479 MET A N 1
ATOM 3940 C CA . MET A 1 479 ? 22.201 26.840 4.391 1.00 26.14 479 MET A CA 1
ATOM 3941 C C . MET A 1 479 ? 20.747 26.347 4.411 1.00 26.14 479 MET A C 1
ATOM 3943 O O . MET A 1 479 ? 20.321 25.647 3.493 1.00 26.14 479 MET A O 1
ATOM 3947 N N . ASP A 1 480 ? 20.062 26.641 5.516 1.00 23.52 480 ASP A N 1
ATOM 3948 C CA . ASP A 1 480 ? 18.869 25.936 6.000 1.00 23.52 480 ASP A CA 1
ATOM 3949 C C . ASP A 1 480 ? 17.562 26.197 5.226 1.00 23.52 480 ASP A C 1
ATOM 3951 O O . ASP A 1 480 ? 17.430 27.144 4.451 1.00 23.52 480 ASP A O 1
ATOM 3955 N N . ASP A 1 481 ? 16.557 25.372 5.532 1.00 29.88 481 ASP A N 1
ATOM 3956 C CA . ASP A 1 481 ? 15.159 25.526 5.126 1.00 29.88 481 ASP A CA 1
ATOM 3957 C C . ASP A 1 481 ? 14.553 26.879 5.566 1.00 29.88 481 ASP A C 1
ATOM 3959 O O . ASP A 1 481 ? 14.155 27.038 6.723 1.00 29.88 481 ASP A O 1
ATOM 3963 N N . SER A 1 482 ? 14.417 27.856 4.659 1.00 29.44 482 SER A N 1
ATOM 3964 C CA . SER A 1 482 ? 13.288 28.819 4.609 1.00 29.44 482 SER A CA 1
ATOM 3965 C C . SER A 1 482 ? 13.391 29.831 3.449 1.00 29.44 482 SER A C 1
ATOM 3967 O O . SER A 1 482 ? 14.451 30.045 2.879 1.00 29.44 482 SER A O 1
ATOM 3969 N N . GLU A 1 483 ? 12.247 30.457 3.136 1.00 25.30 483 GLU A N 1
ATOM 3970 C CA . GLU A 1 483 ? 12.031 31.570 2.187 1.00 25.30 483 GLU A CA 1
ATOM 3971 C C . GLU A 1 483 ? 12.136 31.279 0.673 1.00 25.30 483 GLU A C 1
ATOM 3973 O O . GLU A 1 483 ? 13.158 31.426 0.009 1.00 25.30 483 GLU A O 1
ATOM 3978 N N . TYR A 1 484 ? 10.963 30.998 0.095 1.00 30.62 484 TYR A N 1
ATOM 3979 C CA . TYR A 1 484 ? 10.666 31.179 -1.326 1.00 30.62 484 TYR A CA 1
ATOM 3980 C C . TYR A 1 484 ? 10.445 32.674 -1.632 1.00 30.62 484 TYR A C 1
ATOM 3982 O O . TYR A 1 484 ? 9.454 33.249 -1.182 1.00 30.62 484 TYR A O 1
ATOM 3990 N N . SER A 1 485 ? 11.298 33.288 -2.455 1.00 25.59 485 SER A N 1
ATOM 3991 C CA . SER A 1 485 ? 10.943 34.482 -3.241 1.00 25.59 485 SER A CA 1
ATOM 3992 C C . SER A 1 485 ? 11.858 34.612 -4.463 1.00 25.59 485 SER A C 1
ATOM 3994 O O . SER A 1 485 ? 13.080 34.556 -4.338 1.00 25.59 485 SER A O 1
ATOM 3996 N N . MET A 1 486 ? 11.274 34.774 -5.653 1.00 32.38 486 MET A N 1
ATOM 3997 C CA . MET A 1 486 ? 12.015 35.037 -6.890 1.00 32.38 486 MET A CA 1
ATOM 3998 C C . MET A 1 486 ? 12.136 36.544 -7.119 1.00 32.38 486 MET A C 1
ATOM 4000 O O . MET A 1 486 ? 11.117 37.201 -7.318 1.00 32.38 486 MET A O 1
ATOM 4004 N N . ASP A 1 487 ? 13.363 37.060 -7.206 1.00 25.17 487 ASP A N 1
ATOM 4005 C CA . ASP A 1 487 ? 13.642 38.409 -7.713 1.00 25.17 487 ASP A CA 1
ATOM 4006 C C . ASP A 1 487 ? 14.543 38.358 -8.958 1.00 25.17 487 ASP A C 1
ATOM 4008 O O . ASP A 1 487 ? 15.528 37.619 -9.028 1.00 25.17 487 ASP A O 1
ATOM 4012 N N . ALA A 1 488 ? 14.190 39.155 -9.970 1.00 31.31 488 ALA A N 1
ATOM 4013 C CA . ALA A 1 488 ? 14.726 39.042 -11.332 1.00 31.31 488 ALA A CA 1
ATOM 4014 C C . ALA A 1 488 ? 16.186 39.521 -11.511 1.00 31.31 488 ALA A C 1
ATOM 4016 O O . ALA A 1 488 ? 16.769 39.335 -12.578 1.00 31.31 488 ALA A O 1
ATOM 4017 N N . SER A 1 489 ? 16.797 40.117 -10.485 1.00 29.86 489 SER A N 1
ATOM 4018 C CA . SER A 1 489 ? 18.138 40.724 -10.542 1.00 29.86 489 SER A CA 1
ATOM 4019 C C . SER A 1 489 ? 19.298 39.717 -10.599 1.00 29.86 489 SER A C 1
ATOM 4021 O O . SER A 1 489 ? 20.395 40.073 -11.033 1.00 29.86 489 SER A O 1
ATOM 4023 N N . ASN A 1 490 ? 19.076 38.452 -10.227 1.00 33.78 490 ASN A N 1
ATOM 4024 C CA . ASN A 1 490 ? 20.112 37.413 -10.316 1.00 33.78 490 ASN A CA 1
ATOM 4025 C C . ASN A 1 490 ? 20.374 36.918 -11.753 1.00 33.78 490 ASN A C 1
ATOM 4027 O O . ASN A 1 490 ? 21.413 36.307 -12.001 1.00 33.78 490 ASN A O 1
ATOM 4031 N N . ILE A 1 491 ? 19.478 37.197 -12.708 1.00 35.16 491 ILE A N 1
ATOM 4032 C CA . ILE A 1 491 ? 19.603 36.715 -14.095 1.00 35.16 491 ILE A CA 1
ATOM 4033 C C . ILE A 1 491 ? 20.691 37.494 -14.856 1.00 35.16 491 ILE A C 1
ATOM 4035 O O . ILE A 1 491 ? 21.590 36.875 -15.423 1.00 35.16 491 ILE A O 1
ATOM 4039 N N . GLU A 1 492 ? 20.698 38.831 -14.786 1.00 30.92 492 GLU A N 1
ATOM 4040 C CA . GLU A 1 492 ? 21.707 39.667 -15.471 1.00 30.92 492 GLU A CA 1
ATOM 4041 C C . GLU A 1 492 ? 23.143 39.394 -14.977 1.00 30.92 492 GLU A C 1
ATOM 4043 O O . GLU A 1 492 ? 24.101 39.454 -15.751 1.00 30.92 492 GLU A O 1
ATOM 4048 N N . SER A 1 493 ? 23.306 39.042 -13.695 1.00 31.77 493 SER A N 1
ATOM 4049 C CA . SER A 1 493 ? 24.619 38.703 -13.124 1.00 31.77 493 SER A CA 1
ATOM 4050 C C . SER A 1 493 ? 25.135 37.335 -13.589 1.00 31.77 493 SER A C 1
ATOM 4052 O O . SER A 1 493 ? 26.346 37.155 -13.721 1.00 31.77 493 SER A O 1
ATOM 4054 N N . MET A 1 494 ? 24.246 36.379 -13.888 1.00 31.52 494 MET A N 1
ATOM 4055 C CA . MET A 1 494 ? 24.639 35.123 -14.534 1.00 31.52 494 MET A CA 1
ATOM 4056 C C . MET A 1 494 ? 24.996 35.339 -16.008 1.00 31.52 494 MET A C 1
ATOM 4058 O O . MET A 1 494 ? 26.012 34.816 -16.463 1.00 31.52 494 MET A O 1
ATOM 4062 N N . GLU A 1 495 ? 24.226 36.137 -16.755 1.00 34.00 495 GLU A N 1
ATOM 4063 C CA . GLU A 1 495 ? 24.491 36.383 -18.183 1.00 34.00 495 GLU A CA 1
ATOM 4064 C C . GLU A 1 495 ? 25.880 36.992 -18.440 1.00 34.00 495 GLU A C 1
ATOM 4066 O O . GLU A 1 495 ? 26.566 36.578 -19.378 1.00 34.00 495 GLU A O 1
ATOM 4071 N N . GLN A 1 496 ? 26.359 37.891 -17.570 1.00 31.97 496 GLN A N 1
ATOM 4072 C CA . GLN A 1 496 ? 27.711 38.456 -17.694 1.00 31.97 496 GLN A CA 1
ATOM 4073 C C . GLN A 1 496 ? 28.840 37.431 -17.477 1.00 31.97 496 GLN A C 1
ATOM 4075 O O . GLN A 1 496 ? 29.919 37.597 -18.048 1.00 31.97 496 GLN A O 1
ATOM 4080 N N . ALA A 1 497 ? 28.609 36.351 -16.723 1.00 32.09 497 ALA A N 1
ATOM 4081 C CA . ALA A 1 497 ? 29.599 35.289 -16.522 1.00 32.09 497 ALA A CA 1
ATOM 4082 C C . ALA A 1 497 ? 29.700 34.317 -17.718 1.00 32.09 497 ALA A C 1
ATOM 4084 O O . ALA A 1 497 ? 30.744 33.696 -17.920 1.00 32.09 497 ALA A O 1
ATOM 4085 N N . PHE A 1 498 ? 28.653 34.199 -18.545 1.00 35.34 498 PHE A N 1
ATOM 4086 C CA . PHE A 1 498 ? 28.616 33.271 -19.688 1.00 35.34 498 PHE A CA 1
ATOM 4087 C C . PHE A 1 498 ? 29.140 33.853 -21.014 1.00 35.34 498 PHE A C 1
ATOM 4089 O O . PHE A 1 498 ? 29.246 33.123 -22.005 1.00 35.34 498 PHE A O 1
ATOM 4096 N N . GLY A 1 499 ? 29.542 35.129 -21.039 1.00 28.38 499 GLY A N 1
ATOM 4097 C CA . GLY A 1 499 ? 29.992 35.873 -22.227 1.00 28.38 499 GLY A CA 1
ATOM 4098 C C . GLY A 1 499 ? 31.308 35.422 -22.890 1.00 28.38 499 GLY A C 1
ATOM 4099 O O . GLY A 1 499 ? 31.973 36.241 -23.523 1.00 28.38 499 GLY A O 1
ATOM 4100 N N . HIS A 1 500 ? 31.727 34.161 -22.740 1.00 31.55 500 HIS A N 1
ATOM 4101 C CA . HIS A 1 500 ? 32.912 33.582 -23.398 1.00 31.55 500 HIS A CA 1
ATOM 4102 C C . HIS A 1 500 ? 32.658 32.281 -24.186 1.00 31.55 500 HIS A C 1
ATOM 4104 O O . HIS A 1 500 ? 33.567 31.813 -24.866 1.00 31.55 500 HIS A O 1
ATOM 4110 N N . ASN A 1 501 ? 31.431 31.741 -24.202 1.00 33.12 501 ASN A N 1
ATOM 4111 C CA . ASN A 1 501 ? 31.068 30.552 -25.000 1.00 33.12 501 ASN A CA 1
ATOM 4112 C C . ASN A 1 501 ? 30.151 30.874 -26.200 1.00 33.12 501 ASN A C 1
ATOM 4114 O O . ASN A 1 501 ? 29.192 30.162 -26.501 1.00 33.12 501 ASN A O 1
ATOM 4118 N N . GLN A 1 502 ? 30.475 31.947 -26.932 1.00 27.84 502 GLN A N 1
ATOM 4119 C CA . GLN A 1 502 ? 29.680 32.434 -28.070 1.00 27.84 502 GLN A CA 1
ATOM 4120 C C . GLN A 1 502 ? 29.573 31.423 -29.237 1.00 27.84 502 GLN A C 1
ATOM 4122 O O . GLN A 1 502 ? 28.588 31.429 -29.969 1.00 27.84 502 GLN A O 1
ATOM 4127 N N . TYR A 1 503 ? 30.545 30.516 -29.395 1.00 32.47 503 TYR A N 1
ATOM 4128 C CA . TYR A 1 503 ? 30.633 29.601 -30.545 1.00 32.47 503 TYR A CA 1
ATOM 4129 C C . TYR A 1 503 ? 29.569 28.486 -30.592 1.00 32.47 503 TYR A C 1
ATOM 4131 O O . TYR A 1 503 ? 29.407 27.855 -31.633 1.00 32.47 503 TYR A O 1
ATOM 4139 N N . ILE A 1 504 ? 28.833 28.241 -29.501 1.00 35.19 504 ILE A N 1
ATOM 4140 C CA . ILE A 1 504 ? 27.782 27.204 -29.440 1.00 35.19 504 ILE A CA 1
ATOM 4141 C C . ILE A 1 504 ? 26.394 27.773 -29.807 1.00 35.19 504 ILE A C 1
ATOM 4143 O O . ILE A 1 504 ? 25.504 27.035 -30.237 1.00 35.19 504 ILE A O 1
ATOM 4147 N N . TYR A 1 505 ? 26.195 29.091 -29.690 1.00 34.22 505 TYR A N 1
ATOM 4148 C CA . TYR A 1 505 ? 24.875 29.708 -29.854 1.00 34.22 505 TYR A CA 1
ATOM 4149 C C . TYR A 1 505 ? 24.412 29.817 -31.319 1.00 34.22 505 TYR A C 1
ATOM 4151 O O . TYR A 1 505 ? 23.248 29.523 -31.601 1.00 34.22 505 TYR A O 1
ATOM 4159 N N . ASP A 1 506 ? 25.305 30.128 -32.264 1.00 30.89 506 ASP A N 1
ATOM 4160 C CA . ASP A 1 506 ? 24.921 30.436 -33.656 1.00 30.89 506 ASP A CA 1
ATOM 4161 C C . ASP A 1 506 ? 24.415 29.230 -34.480 1.00 30.89 506 ASP A C 1
ATOM 4163 O O . ASP A 1 506 ? 23.720 29.414 -35.481 1.00 30.89 506 ASP A O 1
ATOM 4167 N N . PHE A 1 507 ? 24.710 27.988 -34.074 1.00 32.62 507 PHE A N 1
ATOM 4168 C CA . PHE A 1 507 ? 24.329 26.783 -34.836 1.00 32.62 507 PHE A CA 1
ATOM 4169 C C . PHE A 1 507 ? 23.044 26.088 -34.367 1.00 32.62 507 PHE A C 1
ATOM 4171 O O . PHE A 1 507 ? 22.438 25.346 -35.142 1.00 32.62 507 PHE A O 1
ATOM 4178 N N . SER A 1 508 ? 22.599 26.319 -33.128 1.00 33.66 508 SER A N 1
ATOM 4179 C CA . SER A 1 508 ? 21.400 25.657 -32.584 1.00 33.66 508 SER A CA 1
ATOM 4180 C C . SER A 1 508 ? 20.094 26.348 -32.996 1.00 33.66 508 SER A C 1
ATOM 4182 O O . SER A 1 508 ? 19.076 25.686 -33.215 1.00 33.66 508 SER A O 1
ATOM 4184 N N . HIS A 1 509 ? 20.128 27.673 -33.168 1.00 34.16 509 HIS A N 1
ATOM 4185 C CA . HIS A 1 509 ? 18.932 28.469 -33.431 1.00 34.16 509 HIS A CA 1
ATOM 4186 C C . HIS A 1 509 ? 18.244 28.157 -34.778 1.00 34.16 509 HIS A C 1
ATOM 4188 O O . HIS A 1 509 ? 17.019 28.017 -34.774 1.00 34.16 509 HIS A O 1
ATOM 4194 N N . PRO A 1 510 ? 18.954 27.986 -35.918 1.00 33.28 510 PRO A N 1
ATOM 4195 C CA . PRO A 1 510 ? 18.301 27.741 -37.207 1.00 33.28 510 PRO A CA 1
ATOM 4196 C C . PRO A 1 510 ? 17.562 26.400 -37.269 1.00 33.28 510 PRO A C 1
ATOM 4198 O O . PRO A 1 510 ? 16.482 26.322 -37.847 1.00 33.28 510 PRO A O 1
ATOM 4201 N N . ILE A 1 511 ? 18.121 25.348 -36.660 1.00 37.78 511 ILE A N 1
ATOM 4202 C CA . ILE A 1 511 ? 17.571 23.985 -36.723 1.00 37.78 511 ILE A CA 1
ATOM 4203 C C . ILE A 1 511 ? 16.315 23.873 -35.849 1.00 37.78 511 ILE A C 1
ATOM 4205 O O . ILE A 1 511 ? 15.298 23.356 -36.309 1.00 37.78 511 ILE A O 1
ATOM 4209 N N . ALA A 1 512 ? 16.347 24.431 -34.634 1.00 33.25 512 ALA A N 1
ATOM 4210 C CA . ALA A 1 512 ? 15.178 24.487 -33.756 1.00 33.25 512 ALA A CA 1
ATOM 4211 C C . ALA A 1 512 ? 14.036 25.318 -34.373 1.00 33.25 512 ALA A C 1
ATOM 4213 O O . ALA A 1 512 ? 12.886 24.880 -34.379 1.00 33.25 512 ALA A O 1
ATOM 4214 N N . THR A 1 513 ? 14.348 26.476 -34.969 1.00 36.62 513 THR A N 1
ATOM 4215 C CA . THR A 1 513 ? 13.346 27.306 -35.658 1.00 36.62 513 THR A CA 1
ATOM 4216 C C . THR A 1 513 ? 12.763 26.599 -36.888 1.00 36.62 513 THR A C 1
ATOM 4218 O O . THR A 1 513 ? 11.559 26.682 -37.115 1.00 36.62 513 THR A O 1
ATOM 4221 N N . HIS A 1 514 ? 13.569 25.857 -37.656 1.00 35.31 514 HIS A N 1
ATOM 4222 C CA . HIS A 1 514 ? 13.095 25.125 -38.838 1.00 35.31 514 HIS A CA 1
ATOM 4223 C C . HIS A 1 514 ? 12.242 23.893 -38.476 1.00 35.31 514 HIS A C 1
ATOM 4225 O O . HIS A 1 514 ? 11.280 23.588 -39.183 1.00 35.31 514 HIS A O 1
ATOM 4231 N N . MET A 1 515 ? 12.544 23.200 -37.370 1.00 34.72 515 MET A N 1
ATOM 4232 C CA . MET A 1 515 ? 11.684 22.130 -36.844 1.00 34.72 515 MET A CA 1
ATOM 4233 C C . MET A 1 515 ? 10.358 22.681 -36.307 1.00 34.72 515 MET A C 1
ATOM 4235 O O . MET A 1 515 ? 9.304 22.165 -36.673 1.00 34.72 515 MET A O 1
ATOM 4239 N N . ASN A 1 516 ? 10.384 23.762 -35.521 1.00 36.81 516 ASN A N 1
ATOM 4240 C CA . ASN A 1 516 ? 9.157 24.383 -35.013 1.00 36.81 516 ASN A CA 1
ATOM 4241 C C . ASN A 1 516 ? 8.283 24.927 -36.154 1.00 36.81 516 ASN A C 1
ATOM 4243 O O . ASN A 1 516 ? 7.089 24.651 -36.175 1.00 36.81 516 ASN A O 1
ATOM 4247 N N . GLN A 1 517 ? 8.866 25.568 -37.176 1.00 37.62 517 GLN A N 1
ATOM 4248 C CA . GLN A 1 517 ? 8.113 25.985 -38.366 1.00 37.62 517 GLN A CA 1
ATOM 4249 C C . GLN A 1 517 ? 7.488 24.808 -39.129 1.00 37.62 517 GLN A C 1
ATOM 4251 O O . GLN A 1 517 ? 6.377 24.950 -39.635 1.00 37.62 517 GLN A O 1
ATOM 4256 N N . GLN A 1 518 ? 8.143 23.643 -39.207 1.00 39.06 518 GLN A N 1
ATOM 4257 C CA . GLN A 1 518 ? 7.524 22.451 -39.799 1.00 39.06 518 GLN A CA 1
ATOM 4258 C C . GLN A 1 518 ? 6.383 21.891 -38.940 1.00 39.06 518 GLN A C 1
ATOM 4260 O O . GLN A 1 518 ? 5.381 21.445 -39.497 1.00 39.06 518 GLN A O 1
ATOM 4265 N N . ILE A 1 519 ? 6.500 21.928 -37.610 1.00 40.88 519 ILE A N 1
ATOM 4266 C CA . ILE A 1 519 ? 5.436 21.493 -36.693 1.00 40.88 519 ILE A CA 1
ATOM 4267 C C . ILE A 1 519 ? 4.232 22.442 -36.789 1.00 40.88 519 ILE A C 1
ATOM 4269 O O . ILE A 1 519 ? 3.117 21.968 -37.004 1.00 40.88 519 ILE A O 1
ATOM 4273 N N . ASP A 1 520 ? 4.453 23.758 -36.752 1.00 39.00 520 ASP A N 1
ATOM 4274 C CA . ASP A 1 520 ? 3.406 24.776 -36.910 1.00 39.00 520 ASP A CA 1
ATOM 4275 C C . ASP A 1 520 ? 2.717 24.677 -38.279 1.00 39.00 520 ASP A C 1
ATOM 4277 O O . ASP A 1 520 ? 1.492 24.747 -38.369 1.00 39.00 520 ASP A O 1
ATOM 4281 N N . GLN A 1 521 ? 3.472 24.434 -39.358 1.00 41.31 521 GLN A N 1
ATOM 4282 C CA . GLN A 1 521 ? 2.902 24.201 -40.691 1.00 41.31 521 GLN A CA 1
ATOM 4283 C C . GLN A 1 521 ? 2.088 22.900 -40.759 1.00 41.31 521 GLN A C 1
ATOM 4285 O O . GLN A 1 521 ? 1.043 22.875 -41.408 1.00 41.31 521 GLN A O 1
ATOM 4290 N N . GLN A 1 522 ? 2.505 21.828 -40.075 1.00 41.97 522 GLN A N 1
ATOM 4291 C CA . GLN A 1 522 ? 1.725 20.587 -39.990 1.00 41.97 522 GLN A CA 1
ATOM 4292 C C . GLN A 1 522 ? 0.458 20.744 -39.134 1.00 41.97 522 GLN A C 1
ATOM 4294 O O . GLN A 1 522 ? -0.577 20.160 -39.467 1.00 41.97 522 GLN A O 1
ATOM 4299 N N . TRP A 1 523 ? 0.501 21.548 -38.069 1.00 41.09 523 TRP A N 1
ATOM 4300 C CA . TRP A 1 523 ? -0.670 21.881 -37.252 1.00 41.09 523 TRP A CA 1
ATOM 4301 C C . TRP A 1 523 ? -1.652 22.782 -38.014 1.00 41.09 523 TRP A C 1
ATOM 4303 O O . TRP A 1 523 ? -2.837 22.460 -38.084 1.00 41.09 523 TRP A O 1
ATOM 4313 N N . ALA A 1 524 ? -1.172 23.832 -38.685 1.00 42.06 524 ALA A N 1
ATOM 4314 C CA . ALA A 1 524 ? -1.987 24.688 -39.551 1.00 42.06 524 ALA A CA 1
ATOM 4315 C C . ALA A 1 524 ? -2.597 23.913 -40.738 1.00 42.06 524 ALA A C 1
ATOM 4317 O O . ALA A 1 524 ? -3.759 24.119 -41.098 1.00 42.06 524 ALA A O 1
ATOM 4318 N N . ALA A 1 525 ? -1.858 22.956 -41.311 1.00 43.00 525 ALA A N 1
ATOM 4319 C CA . ALA A 1 525 ? -2.397 22.051 -42.322 1.00 43.00 525 ALA A CA 1
ATOM 4320 C C . ALA A 1 525 ? -3.518 21.164 -41.749 1.00 43.00 525 ALA A C 1
ATOM 4322 O O . ALA A 1 525 ? -4.573 21.052 -42.364 1.00 43.00 525 ALA A O 1
ATOM 4323 N N . ARG A 1 526 ? -3.354 20.585 -40.551 1.00 41.62 526 ARG A N 1
ATOM 4324 C CA . ARG A 1 526 ? -4.414 19.782 -39.908 1.00 41.62 526 ARG A CA 1
ATOM 4325 C C . ARG A 1 526 ? -5.663 20.601 -39.570 1.00 41.62 526 ARG A C 1
ATOM 4327 O O . ARG A 1 526 ? -6.761 20.126 -39.842 1.00 41.62 526 ARG A O 1
ATOM 4334 N N . MET A 1 527 ? -5.504 21.827 -39.069 1.00 39.56 527 MET A N 1
ATOM 4335 C CA . MET A 1 527 ? -6.625 22.748 -38.827 1.00 39.56 527 MET A CA 1
ATOM 4336 C C . MET A 1 527 ? -7.376 23.072 -40.128 1.00 39.56 527 MET A C 1
ATOM 4338 O O . MET A 1 527 ? -8.592 22.918 -40.186 1.00 39.56 527 MET A O 1
ATOM 4342 N N . SER A 1 528 ? -6.662 23.402 -41.213 1.00 41.69 528 SER A N 1
ATOM 4343 C CA . SER A 1 528 ? -7.314 23.703 -42.501 1.00 41.69 528 SER A CA 1
ATOM 4344 C C . SER A 1 528 ? -8.018 22.496 -43.140 1.00 41.69 528 SER A C 1
ATOM 4346 O O . SER A 1 528 ? -9.023 22.677 -43.825 1.00 41.69 528 SER A O 1
ATOM 4348 N N . TYR A 1 529 ? -7.573 21.261 -42.876 1.00 41.38 529 TYR A N 1
ATOM 4349 C CA . TYR A 1 529 ? -8.329 20.059 -43.254 1.00 41.38 529 TYR A CA 1
ATOM 4350 C C . TYR A 1 529 ? -9.594 19.848 -42.403 1.00 41.38 529 TYR A C 1
ATOM 4352 O O . TYR A 1 529 ? -10.583 19.361 -42.950 1.00 41.38 529 TYR A O 1
ATOM 4360 N N . SER A 1 530 ? -9.597 20.247 -41.124 1.00 37.56 530 SER A N 1
ATOM 4361 C CA . SER A 1 530 ? -10.780 20.188 -40.245 1.00 37.56 530 SER A CA 1
ATOM 4362 C C . SER A 1 530 ? -11.884 21.141 -40.721 1.00 37.56 530 SER A C 1
ATOM 4364 O O . SER A 1 530 ? -13.017 20.712 -40.955 1.00 37.56 530 SER A O 1
ATOM 4366 N N . ASP A 1 531 ? -11.534 22.404 -40.992 1.00 35.75 531 ASP A N 1
ATOM 4367 C CA . ASP A 1 531 ? -12.470 23.410 -41.520 1.00 35.75 531 ASP A CA 1
ATOM 4368 C C . ASP A 1 531 ? -13.034 23.015 -42.904 1.00 35.75 531 ASP A C 1
ATOM 4370 O O . ASP A 1 531 ? -14.176 23.338 -43.252 1.00 35.75 531 ASP A O 1
ATOM 4374 N N . MET A 1 532 ? -12.265 22.269 -43.709 1.00 36.22 532 MET A N 1
ATOM 4375 C CA . MET A 1 532 ? -12.718 21.734 -45.002 1.00 36.22 532 MET A CA 1
ATOM 4376 C C . MET A 1 532 ? -13.602 20.477 -44.898 1.00 36.22 532 MET A C 1
ATOM 4378 O O . MET A 1 532 ? -14.335 20.189 -45.849 1.00 36.22 532 MET A O 1
ATOM 4382 N N . SER A 1 533 ? -13.572 19.731 -43.786 1.00 37.75 533 SER A N 1
ATOM 4383 C CA . SER A 1 533 ? -14.531 18.640 -43.538 1.00 37.75 533 SER A CA 1
ATOM 4384 C C . SER A 1 533 ? -15.894 19.157 -43.076 1.00 37.75 533 SER A C 1
ATOM 4386 O O . SER A 1 533 ? -16.915 18.720 -43.615 1.00 37.75 533 SER A O 1
ATOM 4388 N N . ASP A 1 534 ? -15.929 20.135 -42.169 1.00 35.84 534 ASP A N 1
ATOM 4389 C CA . ASP A 1 534 ? -17.192 20.672 -41.640 1.00 35.84 534 ASP A CA 1
ATOM 4390 C C . ASP A 1 534 ? -17.941 21.532 -42.670 1.00 35.84 534 ASP A C 1
ATOM 4392 O O . ASP A 1 534 ? -19.167 21.477 -42.780 1.00 35.84 534 ASP A O 1
ATOM 4396 N N . SER A 1 535 ? -17.216 22.244 -43.537 1.00 34.88 535 SER A N 1
ATOM 4397 C CA . SER A 1 535 ? -17.822 22.974 -44.662 1.00 34.88 535 SER A CA 1
ATOM 4398 C C . SER A 1 535 ? -18.332 22.076 -45.803 1.00 34.88 535 SER A C 1
ATOM 4400 O O . SER A 1 535 ? -19.108 22.542 -46.641 1.00 34.88 535 SER A O 1
ATOM 4402 N N . ARG A 1 536 ? -17.963 20.784 -45.840 1.00 34.66 536 ARG A N 1
ATOM 4403 C CA . ARG A 1 536 ? -18.544 19.796 -46.772 1.00 34.66 536 ARG A CA 1
ATOM 4404 C C . ARG A 1 536 ? -19.760 19.076 -46.188 1.00 34.66 536 ARG A C 1
ATOM 4406 O O . ARG A 1 536 ? -20.754 18.939 -46.897 1.00 34.66 536 ARG A O 1
ATOM 4413 N N . SER A 1 537 ? -19.734 18.695 -44.909 1.00 33.69 537 SER A N 1
ATOM 4414 C CA . SER A 1 537 ? -20.872 18.021 -44.254 1.00 33.69 537 SER A CA 1
ATOM 4415 C C . SER A 1 537 ? -22.133 18.900 -44.174 1.00 33.69 537 SER A C 1
ATOM 4417 O O . SER A 1 537 ? -23.255 18.392 -44.248 1.00 33.69 537 SER A O 1
ATOM 4419 N N . LEU A 1 538 ? -21.964 20.226 -44.104 1.00 32.81 538 LEU A N 1
ATOM 4420 C CA . LEU A 1 538 ? -23.064 21.197 -44.123 1.00 32.81 538 LEU A CA 1
ATOM 4421 C C . LEU A 1 538 ? -23.703 21.407 -45.507 1.00 32.81 538 LEU A C 1
ATOM 4423 O O . LEU A 1 538 ? -24.866 21.802 -45.575 1.00 32.81 538 LEU A O 1
ATOM 4427 N N . ASN A 1 539 ? -22.988 21.140 -46.606 1.00 34.62 539 ASN A N 1
ATOM 4428 C CA . ASN A 1 539 ? -23.480 21.441 -47.957 1.00 34.62 539 ASN A CA 1
ATOM 4429 C C . ASN A 1 539 ? -24.251 20.266 -48.589 1.00 34.62 539 ASN A C 1
ATOM 4431 O O . ASN A 1 539 ? -25.235 20.488 -49.295 1.00 34.62 539 ASN A O 1
ATOM 4435 N N . ASP A 1 540 ? -23.880 19.019 -48.277 1.00 31.95 540 ASP A N 1
ATOM 4436 C CA . ASP A 1 540 ? -24.599 17.839 -48.783 1.00 31.95 540 ASP A CA 1
ATOM 4437 C C . ASP A 1 540 ? -25.991 17.676 -48.131 1.00 31.95 540 ASP A C 1
ATOM 4439 O O . ASP A 1 540 ? -26.945 17.273 -48.801 1.00 31.95 540 ASP A O 1
ATOM 4443 N N . ASN A 1 541 ? -26.167 18.108 -46.873 1.00 32.91 541 ASN A N 1
ATOM 4444 C CA . ASN A 1 541 ? -27.468 18.103 -46.184 1.00 32.91 541 ASN A CA 1
ATOM 4445 C C . ASN A 1 541 ? -28.446 19.202 -46.655 1.00 32.91 541 ASN A C 1
ATOM 4447 O O . ASN A 1 541 ? -29.651 19.084 -46.431 1.00 32.91 541 ASN A O 1
ATOM 4451 N N . ALA A 1 542 ? -27.973 20.251 -47.337 1.00 30.69 542 ALA A N 1
ATOM 4452 C CA . ALA A 1 542 ? -28.829 21.335 -47.833 1.00 30.69 542 ALA A CA 1
ATOM 4453 C C . ALA A 1 542 ? -29.569 20.985 -49.143 1.00 30.69 542 ALA A C 1
ATOM 4455 O O . ALA A 1 542 ? -30.563 21.622 -49.488 1.00 30.69 542 ALA A O 1
ATOM 4456 N N . SER A 1 543 ? -29.110 19.961 -49.870 1.00 30.66 543 SER A N 1
ATOM 4457 C CA . SER A 1 543 ? -29.655 19.581 -51.184 1.00 30.66 543 SER A CA 1
ATOM 4458 C C . SER A 1 543 ? -30.854 18.620 -51.127 1.00 30.66 543 SER A C 1
ATOM 4460 O O . SER A 1 543 ? -31.603 18.522 -52.098 1.00 30.66 543 SER A O 1
ATOM 4462 N N . HIS A 1 544 ? -31.088 17.962 -49.985 1.00 30.25 544 HIS A N 1
ATOM 4463 C CA . HIS A 1 544 ? -32.170 16.984 -49.804 1.00 30.25 544 HIS A CA 1
ATOM 4464 C C . HIS A 1 544 ? -33.400 17.501 -49.032 1.00 30.25 544 HIS A C 1
ATOM 4466 O O . HIS A 1 544 ? -34.391 16.780 -48.924 1.00 30.25 544 HIS A O 1
ATOM 4472 N N . ILE A 1 545 ? -33.398 18.755 -48.557 1.00 28.67 545 ILE A N 1
ATOM 4473 C CA . ILE A 1 545 ? -34.532 19.373 -47.840 1.00 28.67 545 ILE A CA 1
ATOM 4474 C C . ILE A 1 545 ? -35.141 20.507 -48.680 1.00 28.67 545 ILE A C 1
ATOM 4476 O O . ILE A 1 545 ? -35.078 21.683 -48.335 1.00 28.67 545 ILE A O 1
ATOM 4480 N N . SER A 1 546 ? -35.730 20.157 -49.826 1.00 28.00 546 SER A N 1
ATOM 4481 C CA . SER A 1 546 ? -36.530 21.099 -50.630 1.00 28.00 546 SER A CA 1
ATOM 4482 C C . SER A 1 546 ? -37.598 20.419 -51.503 1.00 28.00 546 SER A C 1
ATOM 4484 O O . SER A 1 546 ? -37.897 20.881 -52.605 1.00 28.00 546 SER A O 1
ATOM 4486 N N . GLN A 1 547 ? -38.200 19.316 -51.026 1.00 28.58 547 GLN A N 1
ATOM 4487 C CA . GLN A 1 547 ? -39.294 18.658 -51.759 1.00 28.58 547 GLN A CA 1
ATOM 4488 C C . GLN A 1 547 ? -40.215 17.741 -50.919 1.00 28.58 547 GLN A C 1
ATOM 4490 O O . GLN A 1 547 ? -40.387 16.577 -51.258 1.00 28.58 547 GLN A O 1
ATOM 4495 N N . SER A 1 548 ? -40.849 18.256 -49.853 1.00 25.08 548 SER A N 1
ATOM 4496 C CA . SER A 1 548 ? -42.091 17.672 -49.285 1.00 25.08 548 SER A CA 1
ATOM 4497 C C . SER A 1 548 ? -42.711 18.558 -48.191 1.00 25.08 548 SER A C 1
ATOM 4499 O O . SER A 1 548 ? -42.718 18.205 -47.011 1.00 25.08 548 SER A O 1
ATOM 4501 N N . SER A 1 549 ? -43.244 19.718 -48.568 1.00 22.88 549 SER A N 1
ATOM 4502 C CA . SER A 1 549 ? -44.191 20.454 -47.727 1.00 22.88 549 SER A CA 1
ATOM 4503 C C . SER A 1 549 ? -45.582 20.329 -48.336 1.00 22.88 549 SER A C 1
ATOM 4505 O O . SER A 1 549 ? -45.859 21.031 -49.302 1.00 22.88 549 SER A O 1
ATOM 4507 N N . ASP A 1 550 ? -46.430 19.454 -47.793 1.00 24.14 550 ASP A N 1
ATOM 4508 C CA . ASP A 1 550 ? -47.885 19.624 -47.872 1.00 24.14 550 ASP A CA 1
ATOM 4509 C C . ASP A 1 550 ? -48.646 18.692 -46.908 1.00 24.14 550 ASP A C 1
ATOM 4511 O O . ASP A 1 550 ? -48.363 17.502 -46.813 1.00 24.14 550 ASP A O 1
ATOM 4515 N N . LEU A 1 551 ? -49.665 19.275 -46.264 1.00 26.86 551 LEU A N 1
ATOM 4516 C CA . LEU A 1 551 ? -50.843 18.640 -45.644 1.00 26.86 551 LEU A CA 1
ATOM 4517 C C . LEU A 1 551 ? -50.702 17.842 -44.321 1.00 26.86 551 LEU A C 1
ATOM 4519 O O . LEU A 1 551 ? -50.674 16.620 -44.293 1.00 26.86 551 LEU A O 1
ATOM 4523 N N . ASN A 1 552 ? -50.843 18.603 -43.227 1.00 23.83 552 ASN A N 1
ATOM 4524 C CA . ASN A 1 552 ? -51.956 18.538 -42.254 1.00 23.83 552 ASN A CA 1
ATOM 4525 C C . ASN A 1 552 ? -52.287 17.288 -41.393 1.00 23.83 552 ASN A C 1
ATOM 4527 O O . ASN A 1 552 ? -52.419 16.160 -41.853 1.00 23.83 552 ASN A O 1
ATOM 4531 N N . THR A 1 553 ? -52.731 17.648 -40.177 1.00 25.41 553 THR A N 1
ATOM 4532 C CA . THR A 1 553 ? -53.751 17.024 -39.297 1.00 25.41 553 THR A CA 1
ATOM 4533 C C . THR A 1 553 ? -53.418 15.818 -38.396 1.00 25.41 553 THR A C 1
ATOM 4535 O O . THR A 1 553 ? -53.099 14.725 -38.841 1.00 25.41 553 THR A O 1
ATOM 4538 N N . ASP A 1 554 ? -53.680 16.074 -37.106 1.00 24.00 554 ASP A N 1
ATOM 4539 C CA . ASP A 1 554 ? -54.381 15.233 -36.124 1.00 24.00 554 ASP A CA 1
ATOM 4540 C C . ASP A 1 554 ? -53.673 14.095 -35.352 1.00 24.00 554 ASP A C 1
ATOM 4542 O O . ASP A 1 554 ? -53.604 12.944 -35.760 1.00 24.00 554 ASP A O 1
ATOM 4546 N N . HIS A 1 555 ? -53.369 14.454 -34.096 1.00 25.19 555 HIS A N 1
ATOM 4547 C CA . HIS A 1 555 ? -53.836 13.805 -32.858 1.00 25.19 555 HIS A CA 1
ATOM 4548 C C . HIS A 1 555 ? -53.328 12.421 -32.371 1.00 25.19 555 HIS A C 1
ATOM 4550 O O . HIS A 1 555 ? -53.319 11.408 -33.054 1.00 25.19 555 HIS A O 1
ATOM 4556 N N . HIS A 1 556 ? -53.155 12.408 -31.038 1.00 24.06 556 HIS A N 1
ATOM 4557 C CA . HIS A 1 556 ? -53.322 11.304 -30.076 1.00 24.06 556 HIS A CA 1
ATOM 4558 C C . HIS A 1 556 ? -52.198 10.275 -29.816 1.00 24.06 556 HIS A C 1
ATOM 4560 O O . HIS A 1 556 ? -52.139 9.183 -30.367 1.00 24.06 556 HIS A O 1
ATOM 4566 N N . ILE A 1 557 ? -51.448 10.588 -28.749 1.00 23.72 557 ILE A N 1
ATOM 4567 C CA . ILE A 1 557 ? -51.065 9.687 -27.636 1.00 23.72 557 ILE A CA 1
ATOM 4568 C C . ILE A 1 557 ? -52.242 8.734 -27.293 1.00 23.72 557 ILE A C 1
ATOM 4570 O O . ILE A 1 557 ? -53.360 9.237 -27.127 1.00 23.72 557 ILE A O 1
ATOM 4574 N N . PRO A 1 558 ? -52.026 7.403 -27.159 1.00 29.23 558 PRO A N 1
ATOM 4575 C CA . PRO A 1 558 ? -51.844 6.851 -25.810 1.00 29.23 558 PRO A CA 1
ATOM 4576 C C . PRO A 1 558 ? -50.807 5.727 -25.618 1.00 29.23 558 PRO A C 1
ATOM 4578 O O . PRO A 1 558 ? -50.298 5.093 -26.536 1.00 29.23 558 PRO A O 1
ATOM 4581 N N . THR A 1 559 ? -50.518 5.550 -24.332 1.00 24.00 559 THR A N 1
ATOM 4582 C CA . THR A 1 559 ? -49.576 4.662 -23.645 1.00 24.00 559 THR A CA 1
ATOM 4583 C C . THR A 1 559 ? -50.117 3.242 -23.401 1.00 24.00 559 THR A C 1
ATOM 4585 O O . THR A 1 559 ? -51.272 2.947 -23.694 1.00 24.00 559 THR A O 1
ATOM 4588 N N . SER A 1 560 ? -49.297 2.441 -22.698 1.00 24.64 560 SER A N 1
ATOM 4589 C CA . SER A 1 560 ? -49.609 1.200 -21.956 1.00 24.64 560 SER A CA 1
ATOM 4590 C C . SER A 1 560 ? -49.776 -0.078 -22.787 1.00 24.64 560 SER A C 1
ATOM 4592 O O . SER A 1 560 ? -50.206 -0.011 -23.929 1.00 24.64 560 SER A O 1
ATOM 4594 N N . ASN A 1 561 ? -49.544 -1.295 -22.290 1.00 23.77 561 ASN A N 1
ATOM 4595 C CA . ASN A 1 561 ? -48.752 -1.950 -21.222 1.00 23.77 561 ASN A CA 1
ATOM 4596 C C . ASN A 1 561 ? -49.257 -3.426 -21.245 1.00 23.77 561 ASN A C 1
ATOM 4598 O O . ASN A 1 561 ? -50.324 -3.661 -21.810 1.00 23.77 561 ASN A O 1
ATOM 4602 N N . GLU A 1 562 ? -48.587 -4.386 -20.587 1.00 24.05 562 GLU A N 1
ATOM 4603 C CA . GLU A 1 562 ? -49.062 -5.796 -20.445 1.00 24.05 562 GLU A CA 1
ATOM 4604 C C . GLU A 1 562 ? -49.054 -6.634 -21.770 1.00 24.05 562 GLU A C 1
ATOM 4606 O O . GLU A 1 562 ? -49.053 -6.080 -22.862 1.00 24.05 562 GLU A O 1
ATOM 4611 N N . ALA A 1 563 ? -48.989 -7.979 -21.815 1.00 23.91 563 ALA A N 1
ATOM 4612 C CA . ALA A 1 563 ? -48.882 -9.018 -20.781 1.00 23.91 563 ALA A CA 1
ATOM 4613 C C . ALA A 1 563 ? -48.407 -10.390 -21.354 1.00 23.91 563 ALA A C 1
ATOM 4615 O O . ALA A 1 563 ? -48.742 -10.748 -22.476 1.00 23.91 563 ALA A O 1
ATOM 4616 N N . TYR A 1 564 ? -47.732 -11.182 -20.507 1.00 23.22 564 TYR A N 1
ATOM 4617 C CA . TYR A 1 564 ? -47.707 -12.663 -20.418 1.00 23.22 564 TYR A CA 1
ATOM 4618 C C . TYR A 1 564 ? -47.433 -13.599 -21.628 1.00 23.22 564 TYR A C 1
ATOM 4620 O O . TYR A 1 564 ? -48.257 -13.835 -22.503 1.00 23.22 564 TYR A O 1
ATOM 4628 N N . SER A 1 565 ? -46.308 -14.316 -21.497 1.00 24.59 565 SER A N 1
ATOM 4629 C CA . SER A 1 565 ? -46.128 -15.784 -21.567 1.00 24.59 565 SER A CA 1
ATOM 4630 C C . SER A 1 565 ? -47.253 -16.695 -22.099 1.00 24.59 565 SER A C 1
ATOM 4632 O O . SER A 1 565 ? -48.335 -16.735 -21.522 1.00 24.59 565 SER A O 1
ATOM 4634 N N . THR A 1 566 ? -46.911 -17.632 -23.000 1.00 24.92 566 THR A N 1
ATOM 4635 C CA . THR A 1 566 ? -46.956 -19.108 -22.769 1.00 24.92 566 THR A CA 1
ATOM 4636 C C . THR A 1 566 ? -46.647 -19.914 -24.041 1.00 24.92 566 THR A C 1
ATOM 4638 O O . THR A 1 566 ? -47.226 -19.647 -25.086 1.00 24.92 566 THR A O 1
ATOM 4641 N N . LEU A 1 567 ? -45.786 -20.939 -23.935 1.00 24.20 567 LEU A N 1
ATOM 4642 C CA . LEU A 1 567 ? -46.047 -22.357 -24.283 1.00 24.20 567 LEU A CA 1
ATOM 4643 C C . LEU A 1 567 ? -44.743 -23.170 -24.341 1.00 24.20 567 LEU A C 1
ATOM 4645 O O . LEU A 1 567 ? -43.655 -22.633 -24.534 1.00 24.20 567 LEU A O 1
ATOM 4649 N N . SER A 1 568 ? -44.854 -24.477 -24.114 1.00 22.83 568 SER A N 1
ATOM 4650 C CA . SER A 1 568 ? -43.728 -25.405 -23.968 1.00 22.83 568 SER A CA 1
ATOM 4651 C C . SER A 1 568 ? -43.919 -26.655 -24.827 1.00 22.83 568 SER A C 1
ATOM 4653 O O . SER A 1 568 ? -45.045 -26.989 -25.181 1.00 22.83 568 SER A O 1
ATOM 4655 N N . THR A 1 569 ? -42.807 -27.367 -25.044 1.00 25.17 569 THR A N 1
ATOM 4656 C CA . THR A 1 569 ? -42.697 -28.797 -25.405 1.00 25.17 569 THR A CA 1
ATOM 4657 C C . THR A 1 569 ? -43.366 -29.308 -26.684 1.00 25.17 569 THR A C 1
ATOM 4659 O O . THR A 1 569 ? -44.576 -29.480 -26.733 1.00 25.17 569 THR A O 1
ATOM 4662 N N . GLU A 1 570 ? -42.529 -29.808 -27.595 1.00 24.00 570 GLU A N 1
ATOM 4663 C CA . GLU A 1 570 ? -42.678 -31.170 -28.129 1.00 24.00 570 GLU A CA 1
ATOM 4664 C C . GLU A 1 570 ? -41.286 -31.808 -28.326 1.00 24.00 570 GLU A C 1
ATOM 4666 O O . GLU A 1 570 ? -40.269 -31.110 -28.317 1.00 24.00 570 GLU A O 1
ATOM 4671 N N . THR A 1 571 ? -41.224 -33.141 -28.365 1.00 26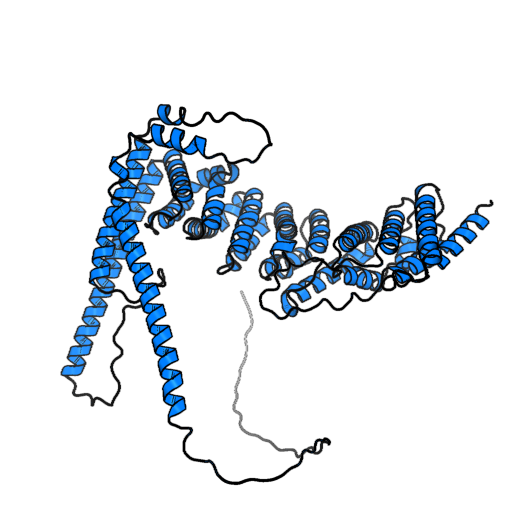.00 571 THR A N 1
ATOM 4672 C CA . THR A 1 571 ? -40.032 -33.948 -28.022 1.00 26.00 571 THR A CA 1
ATOM 4673 C C . THR A 1 571 ? -39.750 -35.072 -29.023 1.00 26.00 571 THR A C 1
ATOM 4675 O O . THR A 1 571 ? -40.696 -35.617 -29.582 1.00 26.00 571 THR A O 1
ATOM 4678 N N . ASN A 1 572 ? -38.487 -35.532 -29.056 1.00 25.88 572 ASN A N 1
ATOM 4679 C CA . ASN A 1 572 ? -38.020 -36.833 -29.584 1.00 25.88 572 ASN A CA 1
ATOM 4680 C C . ASN A 1 572 ? -38.036 -36.994 -31.132 1.00 25.88 572 ASN A C 1
ATOM 4682 O O . ASN A 1 572 ? -38.745 -36.284 -31.830 1.00 25.88 572 ASN A O 1
ATOM 4686 N N . ASP A 1 573 ? -37.229 -37.857 -31.770 1.00 23.95 573 ASP A N 1
ATOM 4687 C CA . ASP A 1 573 ? -36.420 -38.990 -31.272 1.00 23.95 573 ASP A CA 1
ATOM 4688 C C . ASP A 1 573 ? -35.067 -39.165 -32.020 1.00 23.95 573 ASP A C 1
ATOM 4690 O O . ASP A 1 573 ? -34.776 -38.440 -32.972 1.00 23.95 573 ASP A O 1
ATOM 4694 N N . SER A 1 574 ? -34.214 -40.111 -31.587 1.00 24.02 574 SER A N 1
ATOM 4695 C CA . SER A 1 574 ? -32.879 -40.394 -32.183 1.00 24.02 574 SER A CA 1
ATOM 4696 C C . SER A 1 574 ? -32.665 -41.865 -32.677 1.00 24.02 574 SER A C 1
ATOM 4698 O O . SER A 1 574 ? -33.491 -42.309 -33.466 1.00 24.02 574 SER A O 1
ATOM 4700 N N . PRO A 1 575 ? -31.563 -42.613 -32.381 1.00 46.31 575 PRO A N 1
ATOM 4701 C CA . PRO A 1 575 ? -30.629 -43.211 -33.375 1.00 46.31 575 PRO A CA 1
ATOM 4702 C C . PRO A 1 575 ? -30.601 -44.783 -33.306 1.00 46.31 575 PRO A C 1
ATOM 4704 O O . PRO A 1 575 ? -31.596 -45.315 -32.815 1.00 46.31 575 PRO A O 1
ATOM 4707 N N . PRO A 1 576 ? -29.563 -45.600 -33.693 1.00 48.75 576 PRO A N 1
ATOM 4708 C CA . PRO A 1 576 ? -28.215 -45.365 -34.277 1.00 48.75 576 PRO A CA 1
ATOM 4709 C C . PRO A 1 576 ? -27.740 -46.406 -35.358 1.00 48.75 576 PRO A C 1
ATOM 4711 O O . PRO A 1 576 ? -28.538 -47.183 -35.874 1.00 48.75 576 PRO A O 1
ATOM 4714 N N . SER A 1 577 ? -26.416 -46.456 -35.648 1.00 25.61 577 SER A N 1
ATOM 4715 C CA . SER A 1 577 ? -25.541 -47.609 -36.069 1.00 25.61 577 SER A CA 1
ATOM 4716 C C . SER A 1 577 ? -24.557 -47.232 -37.210 1.00 25.61 577 SER A C 1
ATOM 4718 O O . SER A 1 577 ? -24.891 -46.378 -38.020 1.00 25.61 577 SER A O 1
ATOM 4720 N N . ASN A 1 578 ? -23.314 -47.730 -37.364 1.00 25.97 578 ASN A N 1
ATOM 4721 C CA . ASN A 1 578 ? -22.461 -48.758 -36.715 1.00 25.97 578 ASN A CA 1
ATOM 4722 C C . ASN A 1 578 ? -21.027 -48.177 -36.522 1.00 25.97 578 ASN A C 1
ATOM 4724 O O . ASN A 1 578 ? -20.615 -47.334 -37.307 1.00 25.97 578 ASN A O 1
ATOM 4728 N N . ILE A 1 579 ? -20.238 -48.456 -35.473 1.00 27.00 579 ILE A N 1
ATOM 4729 C CA . ILE A 1 579 ? -19.555 -49.713 -35.073 1.00 27.00 579 ILE A CA 1
ATOM 4730 C C . ILE A 1 579 ? -18.568 -50.274 -36.123 1.00 27.00 579 ILE A C 1
ATOM 4732 O O . ILE A 1 579 ? -18.988 -50.943 -37.062 1.00 27.00 579 ILE A O 1
ATOM 4736 N N . ARG A 1 580 ? -17.253 -50.185 -35.841 1.00 23.72 580 ARG A N 1
ATOM 4737 C CA . ARG A 1 580 ? -16.399 -51.385 -35.673 1.00 23.72 580 ARG A CA 1
ATOM 4738 C C . ARG A 1 580 ? -15.136 -51.111 -34.843 1.00 23.72 580 ARG A C 1
ATOM 4740 O O . ARG A 1 580 ? -14.482 -50.088 -34.993 1.00 23.72 580 ARG A O 1
ATOM 4747 N N . SER A 1 581 ? -14.811 -52.069 -33.982 1.00 25.55 581 SER A N 1
ATOM 4748 C CA . SER A 1 581 ? -13.660 -52.126 -33.076 1.00 25.55 581 SER A CA 1
ATOM 4749 C C . SER A 1 581 ? -12.785 -53.356 -33.367 1.00 25.55 581 SER A C 1
ATOM 4751 O O . SER A 1 581 ? -13.251 -54.278 -34.036 1.00 25.55 581 SER A O 1
ATOM 4753 N N . GLN A 1 582 ? -11.553 -53.370 -32.834 1.00 26.30 582 GLN A N 1
ATOM 4754 C CA . GLN A 1 582 ? -10.809 -54.507 -32.231 1.00 26.30 582 GLN A CA 1
ATOM 4755 C C . GLN A 1 582 ? -9.448 -53.951 -31.719 1.00 26.30 582 GLN A C 1
ATOM 4757 O O . GLN A 1 582 ? -8.857 -53.123 -32.402 1.00 26.30 582 GLN A O 1
ATOM 4762 N N . GLN A 1 583 ? -9.054 -54.092 -30.438 1.00 27.20 583 GLN A N 1
ATOM 4763 C CA . GLN A 1 583 ? -8.515 -55.287 -29.732 1.00 27.20 583 GLN A CA 1
ATOM 4764 C C . GLN A 1 583 ? -7.105 -55.693 -30.239 1.00 27.20 583 GLN A C 1
ATOM 4766 O O . GLN A 1 583 ? -6.888 -55.659 -31.441 1.00 27.20 583 GLN A O 1
ATOM 4771 N N . SER A 1 584 ? -6.106 -56.085 -29.426 1.00 25.39 584 SER A N 1
ATOM 4772 C CA . SER A 1 584 ? -6.013 -56.355 -27.967 1.00 25.39 584 SER A CA 1
ATOM 4773 C C . SER A 1 584 ? -4.523 -56.469 -27.503 1.00 25.39 584 SER A C 1
ATOM 4775 O O . SER A 1 584 ? -3.664 -56.766 -28.322 1.00 25.39 584 SER A O 1
ATOM 4777 N N . SER A 1 585 ? -4.162 -56.123 -26.248 1.00 25.05 585 SER A N 1
ATOM 4778 C CA . SER A 1 585 ? -3.789 -57.018 -25.099 1.00 25.05 585 SER A CA 1
ATOM 4779 C C . SER A 1 585 ? -2.290 -57.304 -24.812 1.00 25.05 585 SER A C 1
ATOM 4781 O O . SER A 1 585 ? -1.602 -57.800 -25.695 1.00 25.05 585 SER A O 1
ATOM 4783 N N . THR A 1 586 ? -1.892 -57.197 -23.518 1.00 26.47 586 THR A N 1
ATOM 4784 C CA . THR A 1 586 ? -0.718 -57.829 -22.813 1.00 26.47 586 THR A CA 1
ATOM 4785 C C . THR A 1 586 ? 0.704 -57.461 -23.314 1.00 26.47 586 THR A C 1
ATOM 4787 O O . THR A 1 586 ? 0.903 -57.277 -24.501 1.00 26.47 586 THR A O 1
ATOM 4790 N N . THR A 1 587 ? 1.770 -57.270 -22.513 1.00 28.34 587 THR A N 1
ATOM 4791 C CA . THR A 1 587 ? 2.331 -58.005 -21.342 1.00 28.34 587 THR A CA 1
ATOM 4792 C C . THR A 1 587 ? 3.324 -57.053 -20.617 1.00 28.34 587 THR A C 1
ATOM 4794 O O . THR A 1 587 ? 4.026 -56.318 -21.296 1.00 28.34 587 THR A O 1
ATOM 4797 N N . GLN A 1 588 ? 3.258 -56.794 -19.304 1.00 29.42 588 GLN A N 1
ATOM 4798 C CA . GLN A 1 588 ? 3.999 -57.430 -18.186 1.00 29.42 588 GLN A CA 1
ATOM 4799 C C . GLN A 1 588 ? 5.558 -57.414 -18.230 1.00 29.42 588 GLN A C 1
ATOM 4801 O O . GLN A 1 588 ? 6.166 -57.860 -19.195 1.00 29.42 588 GLN A O 1
ATOM 4806 N N . THR A 1 589 ? 6.151 -57.050 -17.074 1.00 30.14 589 THR A N 1
ATOM 4807 C CA . THR A 1 589 ? 7.511 -57.357 -16.530 1.00 30.14 589 THR A CA 1
ATOM 4808 C C . THR A 1 589 ? 8.803 -56.731 -17.098 1.00 30.14 589 THR A C 1
ATOM 4810 O O . THR A 1 589 ? 9.185 -57.035 -18.215 1.00 30.14 589 THR A O 1
ATOM 4813 N N . GLN A 1 590 ? 9.531 -56.055 -16.179 1.00 35.56 590 GLN A N 1
ATOM 4814 C CA . GLN A 1 590 ? 10.995 -56.096 -15.905 1.00 35.56 590 GLN A CA 1
ATOM 4815 C C . GLN A 1 590 ? 11.987 -55.668 -17.019 1.00 35.56 590 GLN A C 1
ATOM 4817 O O . GLN A 1 590 ? 11.760 -55.906 -18.195 1.00 35.56 590 GLN A O 1
ATOM 4822 N N . THR A 1 591 ? 13.133 -55.042 -16.719 1.00 41.59 591 THR A N 1
ATOM 4823 C CA . THR A 1 591 ? 13.850 -54.810 -15.437 1.00 41.59 591 THR A CA 1
ATOM 4824 C C . THR A 1 591 ? 14.223 -53.347 -15.238 1.00 41.59 591 THR A C 1
ATOM 4826 O O . THR A 1 591 ? 14.728 -52.766 -16.224 1.00 41.59 591 THR A O 1
#

InterPro domains:
  IPR002554 Protein phosphatase 2A, regulatory B subunit, B56 [PF01603] (3-404)
  IPR002554 Protein phosphatase 2A, regulatory B subunit, B56 [PTHR10257] (3-410)
  IPR011989 Armadillo-like helical [G3DSA:1.25.10.10] (3-402)
  IPR016024 Armadillo-type fold [SSF48371] (6-384)

Organism: NCBI:txid417184

Radius of gyration: 36.58 Å; chains: 1; bounding box: 96×99×116 Å

pLDDT: mean 72.11, std 26.35, range [22.83, 98.06]

Secondary structure (DSSP, 8-state):
--HHHHHHHHHHHHHHTT----SSSSSTTHHHHHHHHHHHHHHHHHHHHSSS---GGGHHHHHHHHHHHH--PPP------STT--TTTSPPPPPTTHHHHHHHHHHHHHHHHSTT--HHHHTTTS-HHHHHHHHHGGG-S-HHHHHHHHHHHHHHHHH-GGGHHHHHHHHHHHHHHIIIIIS--TTHHHHHHHHHHHHHTPPSSPPHHHHHHIIIIIHHHTTSTTGGGGHHHHHHHHHHHHHH-GGGHHHHHHHHHHH--SS-HHHHHHHHHHHHHHHHHS-HHHHTTTHHHHHHHHHHHHT-SSHHHHHHHHGGGG-HHHHHHHHTTHHHHHHHHHHHHTTS-SPPSSHHHHHHHHHHHHHHHHH-HHHHHHHHHHHHHHHHHHHHHHHHHHHHHHHHHHHHHHHHHHS-----S-PPPP-PPPPPTT--S----HHHHHHHHHHHHHHHHHHHHHHHHHHH--HHHHTTS-------S------THHHHHHHHHSTT-GGGHHHHHHHHHHHHHHHHHHHHHHHHHHHHHHHHHHHHTTSSSSS--------------------------------------------

Foldseek 3Di:
DDLVVVLVVLLVLLVLLLDDDDLVPVPPPVVSLVVSLVSLVVNLVCLVPDPPNDDLVNLVSLLSSLCSPQQDQAPDDDDPVDPPPDVVPDDFDADSCCSSVVSNLSSLLSQLVDPPNDLVSCPVRPDLVVLLSLVSCLQHSHVVSLVSSLSNVLSCVVRNVVCVVVNVVSLLVVQVCCLPPPVDGRNVQSSLQSVLVVLLVDDPPHDPVVVCCCVVGLLSLLQRDNCVNRLVSSLSSVQSNCLNPLLCLLVSLVSLLVSQDDPDVVSNLSSLVSVLSSVLSHDLVSCVSCVQVVLLVLLVQLPDLDVSSVVSSLCLCVDPSSLVSCLVVVLRNVLNNVLSCLVNLDQHPDPVSNVSVLVVVLSSCVSPVVSNVVSVVVSVVVVVVVVVVVVVVVVVVVVVVVVVVVVCVVDVDPPPPDDDPDPQPDDDPVDPDDGDDPVVVVVVVVVSVVSVVVVVVVVVVSVPDDPVVVVVVPDPDDDDDDDDDDDPVVPVVVVVVPVPPPPVPPPPVVVVVVVVVVVVVVVVVVVVVVVVVVVVVVPVVVVPPDPDDDDDDDDDDDDDDDDDDDDDDDDDDDDDDDDDDDDDDDDDDDD